Protein AF-0000000084594795 (afdb_homodimer)

pLDDT: mean 89.91, std 15.35, range [24.75, 98.81]

Solvent-accessible surface area (backbone atoms only — not comparable to full-atom values): 28170 Å² total; per-residue (Å²): 136,88,73,79,80,72,72,73,71,73,68,68,71,66,60,55,71,42,66,72,37,52,46,93,46,72,69,57,43,53,54,49,51,52,49,42,50,52,47,50,50,51,36,67,72,49,54,53,48,79,39,93,65,14,53,66,73,71,38,56,64,62,53,27,69,63,29,74,43,84,62,46,31,56,33,52,50,49,20,50,66,22,38,45,59,28,50,58,50,48,53,59,64,70,34,47,49,40,60,72,74,36,45,69,57,46,52,53,52,46,50,51,33,49,52,28,42,46,55,14,30,54,31,47,35,67,42,15,60,61,45,59,77,23,44,53,35,27,31,50,31,33,41,50,51,29,48,51,31,47,48,22,48,52,52,16,52,52,24,46,74,69,66,34,57,68,58,16,50,53,23,49,51,47,23,54,47,49,58,44,23,62,59,48,23,66,55,43,32,61,55,46,28,53,52,41,40,75,70,49,92,42,59,30,57,42,41,46,67,48,52,46,61,58,65,72,36,68,70,59,39,51,51,46,38,43,61,62,38,90,84,44,79,42,55,87,49,64,43,40,47,37,56,26,18,77,47,76,66,68,22,30,55,23,16,50,37,58,31,45,20,32,24,40,41,52,21,46,49,51,45,67,76,97,138,85,77,76,80,75,74,74,72,74,70,69,72,67,62,54,72,41,67,71,36,54,46,94,44,72,68,57,43,52,53,49,51,51,50,41,50,54,48,49,52,51,36,68,74,49,54,53,50,78,41,94,65,14,54,66,74,71,38,56,64,63,52,27,69,62,30,71,45,86,63,46,30,55,33,51,49,49,19,48,66,22,38,45,60,28,50,58,50,47,53,59,65,70,34,48,49,39,59,72,74,35,46,68,57,44,52,52,52,47,51,51,33,50,52,29,42,45,53,15,30,54,30,48,36,68,42,14,61,61,46,60,75,24,45,52,34,27,31,51,31,33,39,51,52,30,49,51,31,45,47,20,50,54,53,15,51,54,25,46,75,68,65,34,56,69,59,17,50,52,24,49,51,47,24,55,47,49,56,44,21,62,61,48,22,66,56,43,35,61,56,47,27,53,51,42,40,74,69,49,92,43,58,29,57,42,41,46,67,48,51,48,61,58,64,70,37,69,67,58,40,50,52,47,40,44,61,62,38,90,85,44,79,42,54,85,51,64,43,40,45,38,56,27,18,76,47,80,64,66,22,30,54,24,17,51,36,55,31,46,23,34,23,40,41,52,22,47,51,50,47,68,78,97

Structure (mmCIF, N/CA/C/O backbone):
data_AF-0000000084594795-model_v1
#
loop_
_entity.id
_entity.type
_entity.pdbx_description
1 polymer 'Putative membrane transporter'
#
loop_
_atom_site.group_PDB
_atom_site.id
_atom_site.type_symbol
_atom_site.label_atom_id
_atom_site.label_alt_id
_atom_site.label_comp_id
_atom_site.label_asym_id
_atom_site.label_entity_id
_atom_site.label_seq_id
_atom_site.pdbx_PDB_ins_code
_atom_site.Cartn_x
_atom_site.Cartn_y
_atom_site.Cartn_z
_atom_site.occupancy
_atom_site.B_iso_or_equiv
_atom_site.auth_seq_id
_atom_site.auth_comp_id
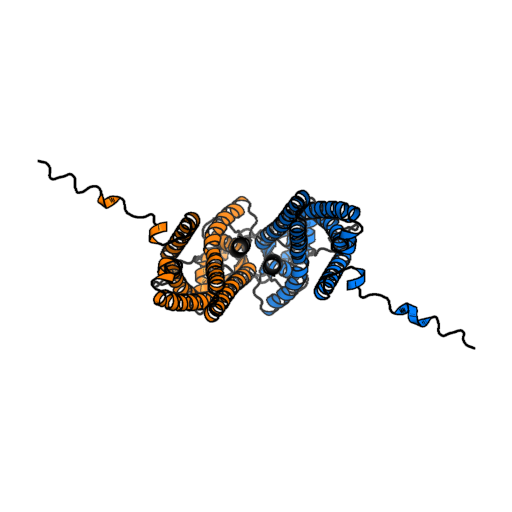_atom_site.auth_asym_id
_atom_site.auth_atom_id
_atom_site.pdbx_PDB_model_num
ATOM 1 N N . MET A 1 1 ? 53.25 25.078 49 1 25.42 1 MET A N 1
ATOM 2 C CA . MET A 1 1 ? 52.688 23.891 48.344 1 25.42 1 MET A CA 1
ATOM 3 C C . MET A 1 1 ? 51.375 24.203 47.688 1 25.42 1 MET A C 1
ATOM 5 O O . MET A 1 1 ? 50.531 23.312 47.5 1 25.42 1 MET A O 1
ATOM 9 N N . THR A 1 2 ? 50.938 25.469 47.406 1 31.86 2 THR A N 1
ATOM 10 C CA . THR A 1 2 ? 49.688 26.094 47 1 31.86 2 THR A CA 1
ATOM 11 C C . THR A 1 2 ? 49.406 25.828 45.5 1 31.86 2 THR A C 1
ATOM 13 O O . THR A 1 2 ? 48.5 26.422 44.938 1 31.86 2 THR A O 1
ATOM 16 N N . SER A 1 3 ? 50.25 25.047 44.719 1 34.78 3 SER A N 1
ATOM 17 C CA . SER A 1 3 ? 50.25 25.094 43.25 1 34.78 3 SER A CA 1
ATOM 18 C C . SER A 1 3 ? 49.031 24.391 42.688 1 34.78 3 SER A C 1
ATOM 20 O O . SER A 1 3 ? 48.594 24.703 41.562 1 34.78 3 SER A O 1
ATOM 22 N N . ASN A 1 4 ? 48.562 23.172 43.062 1 34.09 4 ASN A N 1
ATOM 23 C CA . ASN A 1 4 ? 48.031 22.188 42.125 1 34.09 4 ASN A CA 1
ATOM 24 C C . ASN A 1 4 ? 46.531 22.422 41.906 1 34.09 4 ASN A C 1
ATOM 26 O O . ASN A 1 4 ? 45.844 21.531 41.406 1 34.09 4 ASN A O 1
ATOM 30 N N . SER A 1 5 ? 45.781 23.266 42.594 1 34.06 5 SER A N 1
ATOM 31 C CA . SER A 1 5 ? 44.312 23.156 42.531 1 34.06 5 SER A CA 1
ATOM 32 C C . SER A 1 5 ? 43.781 23.719 41.219 1 34.06 5 SER A C 1
ATOM 34 O O . SER A 1 5 ? 42.594 23.938 41.094 1 34.06 5 SER A O 1
ATOM 36 N N . LEU A 1 6 ? 44.562 24.25 40.25 1 36.34 6 LEU A N 1
ATOM 37 C CA . LEU A 1 6 ? 44 24.984 39.125 1 36.34 6 LEU A CA 1
ATOM 38 C C . LEU A 1 6 ? 43.281 24.031 38.156 1 36.34 6 LEU A C 1
ATOM 40 O O . LEU A 1 6 ? 42.469 24.469 37.344 1 36.34 6 LEU A O 1
ATOM 44 N N . SER A 1 7 ? 43.75 22.75 37.906 1 35.84 7 SER A N 1
ATOM 45 C CA . SER A 1 7 ? 43.5 22.125 36.625 1 35.84 7 SER A CA 1
ATOM 46 C C . SER A 1 7 ? 42.094 21.578 36.5 1 35.84 7 SER A C 1
ATOM 48 O O . SER A 1 7 ? 41.656 21.172 35.438 1 35.84 7 SER A O 1
ATOM 50 N N . LEU A 1 8 ? 41.375 21.203 37.562 1 33.91 8 LEU A N 1
ATOM 51 C CA . LEU A 1 8 ? 40.219 20.328 37.344 1 33.91 8 LEU A CA 1
ATOM 52 C C . LEU A 1 8 ? 39.031 21.109 36.875 1 33.91 8 LEU A C 1
ATOM 54 O O . LEU A 1 8 ? 37.969 20.531 36.562 1 33.91 8 LEU A O 1
ATOM 58 N N . THR A 1 9 ? 38.906 22.438 37 1 31.61 9 THR A N 1
ATOM 59 C CA . THR A 1 9 ? 37.656 23.125 36.75 1 31.61 9 THR A CA 1
ATOM 60 C C . THR A 1 9 ? 37.375 23.234 35.25 1 31.61 9 THR A C 1
ATOM 62 O O . THR A 1 9 ? 36.281 23.688 34.844 1 31.61 9 THR A O 1
ATOM 65 N N . SER A 1 10 ? 38.406 23.125 34.375 1 36.56 10 SER A N 1
ATOM 66 C CA . SER A 1 10 ? 38.062 23.438 32.969 1 36.56 10 SER A CA 1
ATOM 67 C C . SER A 1 10 ? 37.156 22.359 32.375 1 36.56 10 SER A C 1
ATOM 69 O O . SER A 1 10 ? 36.781 22.422 31.219 1 36.56 10 SER A O 1
ATOM 71 N N . ALA A 1 11 ? 37.094 21.203 32.969 1 39.94 11 ALA A N 1
ATOM 72 C CA . ALA A 1 11 ? 36.375 20.125 32.281 1 39.94 11 ALA A CA 1
ATOM 73 C C . ALA A 1 11 ? 34.875 20.422 32.188 1 39.94 11 ALA A C 1
ATOM 75 O O . ALA A 1 11 ? 34.156 19.734 31.453 1 39.94 11 ALA A O 1
ATOM 76 N N . ARG A 1 12 ? 34.219 21.125 33.031 1 37.56 12 ARG A N 1
ATOM 77 C CA . ARG A 1 12 ? 32.75 21.109 33.125 1 37.56 12 ARG A CA 1
ATOM 78 C C . ARG A 1 12 ? 32.125 21.797 31.922 1 37.56 12 ARG A C 1
ATOM 80 O O . ARG A 1 12 ? 30.906 21.812 31.781 1 37.56 12 ARG A O 1
ATOM 87 N N . ARG A 1 13 ? 32.75 22.797 31.312 1 38.19 13 ARG A N 1
ATOM 88 C CA . ARG A 1 13 ? 31.891 23.531 30.406 1 38.19 13 ARG A CA 1
ATOM 89 C C . ARG A 1 13 ? 31.562 22.719 29.156 1 38.19 13 ARG A C 1
ATOM 91 O O . ARG A 1 13 ? 31.781 23.156 28.031 1 38.19 13 ARG A O 1
ATOM 98 N N . PHE A 1 14 ? 31.984 21.5 29.016 1 41.53 14 PHE A N 1
ATOM 99 C CA . PHE A 1 14 ? 31.359 20.844 27.875 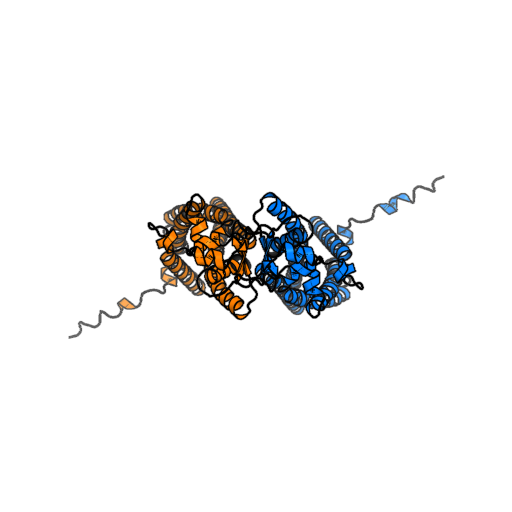1 41.53 14 PHE A CA 1
ATOM 100 C C . PHE A 1 14 ? 29.875 21.141 27.844 1 41.53 14 PHE A C 1
ATOM 102 O O . PHE A 1 14 ? 29.109 20.609 28.656 1 41.53 14 PHE A O 1
ATOM 109 N N . GLY A 1 15 ? 29.484 22.25 27.531 1 44.03 15 GLY A N 1
ATOM 110 C CA . GLY A 1 15 ? 28.078 22.578 27.391 1 44.03 15 GLY A CA 1
ATOM 111 C C . GLY A 1 15 ? 27.266 21.469 26.75 1 44.03 15 GLY A C 1
ATOM 112 O O . GLY A 1 15 ? 27.828 20.578 26.109 1 44.03 15 GLY A O 1
ATOM 113 N N . SER A 1 16 ? 26 21.156 27.188 1 55.31 16 SER A N 1
ATOM 114 C CA . SER A 1 16 ? 25.062 20.156 26.688 1 55.31 16 SER A CA 1
ATOM 115 C C . SER A 1 16 ? 24.953 20.219 25.172 1 55.31 16 SER A C 1
ATOM 117 O O . SER A 1 16 ? 25.188 21.266 24.562 1 55.31 16 SER A O 1
ATOM 119 N N . LEU A 1 17 ? 25.188 19.047 24.469 1 53.31 17 LEU A N 1
ATOM 120 C CA . LEU A 1 17 ? 24.969 18.953 23.031 1 53.31 17 LEU A CA 1
ATOM 121 C C . LEU A 1 17 ? 23.906 19.953 22.578 1 53.31 17 LEU A C 1
ATOM 123 O O . LEU A 1 17 ? 24.031 20.547 21.5 1 53.31 17 LEU A O 1
ATOM 127 N N . GLN A 1 18 ? 22.828 20.125 23.281 1 56.06 18 GLN A N 1
ATOM 128 C CA . GLN A 1 18 ? 21.766 21.094 23.016 1 56.06 18 GLN A CA 1
ATOM 129 C C . GLN A 1 18 ? 22.312 22.516 22.906 1 56.06 18 GLN A C 1
ATOM 131 O O . GLN A 1 18 ? 21.953 23.266 22 1 56.06 18 GLN A O 1
ATOM 136 N N . GLY A 1 19 ? 23.078 22.875 23.875 1 55.47 19 GLY A N 1
ATOM 137 C CA . GLY A 1 19 ? 23.641 24.219 23.891 1 55.47 19 GLY A CA 1
ATOM 138 C C . GLY A 1 19 ? 24.688 24.438 22.828 1 55.47 19 GLY A C 1
ATOM 139 O O . GLY A 1 19 ? 24.719 25.5 22.188 1 55.47 19 GLY A O 1
ATOM 140 N N . LEU A 1 20 ? 25.391 23.422 22.609 1 52.31 20 LEU A N 1
ATOM 141 C CA . LEU A 1 20 ? 26.469 23.5 21.609 1 52.31 20 LEU A CA 1
ATOM 142 C C . LEU A 1 20 ? 25.891 23.641 20.203 1 52.31 20 LEU A C 1
ATOM 144 O O . LEU A 1 20 ? 26.453 24.375 19.375 1 52.31 20 LEU A O 1
ATOM 148 N N . LEU A 1 21 ? 24.797 23 20.016 1 64 21 LEU A N 1
ATOM 149 C CA . LEU A 1 21 ? 24.234 22.969 18.672 1 64 21 LEU A CA 1
ATOM 150 C C . LEU A 1 21 ? 23.016 23.891 18.562 1 64 21 LEU A C 1
ATOM 152 O O . LEU A 1 21 ? 22.438 24.047 17.484 1 64 21 LEU A O 1
ATOM 156 N N . ARG A 1 22 ? 22.672 24.578 19.562 1 62.81 22 ARG A N 1
ATOM 157 C CA . ARG A 1 22 ? 21.609 25.594 19.656 1 62.81 22 ARG A CA 1
ATOM 158 C C . ARG A 1 22 ? 20.25 24.984 19.312 1 62.81 22 ARG A C 1
ATOM 160 O O . ARG A 1 22 ? 19.5 25.562 18.531 1 62.81 22 ARG A O 1
ATOM 167 N N . PHE A 1 23 ? 20.109 23.828 19.844 1 72.06 23 PHE A N 1
ATOM 168 C CA . PHE A 1 23 ? 18.781 23.266 19.688 1 72.06 23 PHE A CA 1
ATOM 169 C C . PHE A 1 23 ? 17.797 23.906 20.656 1 72.06 23 PHE A C 1
ATOM 171 O O . PHE A 1 23 ? 18.203 24.359 21.734 1 72.06 23 PHE A O 1
ATOM 178 N N . LYS A 1 24 ? 16.5 24.094 20.344 1 67.5 24 LYS A N 1
ATOM 179 C CA . LYS A 1 24 ? 15.477 24.797 21.109 1 67.5 24 LYS A CA 1
ATOM 180 C C . LYS A 1 24 ? 15.086 24.016 22.359 1 67.5 24 LYS A C 1
ATOM 182 O O . LYS A 1 24 ? 14.773 24.594 23.391 1 67.5 24 LYS A O 1
ATOM 187 N N . SER A 1 25 ? 14.984 22.719 22.219 1 75.69 25 SER A N 1
ATOM 188 C CA . SER A 1 25 ? 14.539 21.875 23.344 1 75.69 25 SER A CA 1
ATOM 189 C C . SER A 1 25 ? 15.273 20.547 23.359 1 75.69 25 SER A C 1
ATOM 191 O O . SER A 1 25 ? 15.883 20.141 22.375 1 75.69 25 SER A O 1
ATOM 193 N N . ARG A 1 26 ? 15.336 19.859 24.453 1 75.31 26 ARG A N 1
ATOM 194 C CA . ARG A 1 26 ? 15.961 18.547 24.641 1 75.31 26 ARG A CA 1
ATOM 195 C C . ARG A 1 26 ? 15.312 17.5 23.75 1 75.31 26 ARG A C 1
ATOM 197 O O . ARG A 1 26 ? 16 16.609 23.234 1 75.31 26 ARG A O 1
ATOM 204 N N . SER A 1 27 ? 14.016 17.578 23.562 1 78.94 27 SER A N 1
ATOM 205 C CA . SER A 1 27 ? 13.297 16.625 22.719 1 78.94 27 SER A CA 1
ATOM 206 C C . SER A 1 27 ? 13.766 16.719 21.266 1 78.94 27 SER A C 1
ATOM 208 O O . SER A 1 27 ? 13.969 15.688 20.609 1 78.94 27 SER A O 1
ATOM 210 N N . VAL A 1 28 ? 14.055 17.828 20.828 1 82 28 VAL A N 1
ATOM 211 C CA . VAL A 1 28 ? 14.5 18.016 19.453 1 82 28 VAL A CA 1
ATOM 212 C C . VAL A 1 28 ? 15.906 17.453 19.281 1 82 28 VAL A C 1
ATOM 214 O O . VAL A 1 28 ? 16.203 16.844 18.25 1 82 28 VAL A O 1
ATOM 217 N N . THR A 1 29 ? 16.734 17.641 20.266 1 83.44 29 THR A N 1
ATOM 218 C CA . THR A 1 29 ? 18.094 17.109 20.219 1 83.44 29 THR A CA 1
ATOM 219 C C . THR A 1 29 ? 18.078 15.594 20.172 1 83.44 29 THR A C 1
ATOM 221 O O . THR A 1 29 ? 18.844 14.977 19.438 1 83.44 29 THR A O 1
ATOM 224 N N . THR A 1 30 ? 17.219 15.031 20.953 1 86.06 30 THR A N 1
ATOM 225 C CA . THR A 1 30 ? 17.109 13.578 20.984 1 86.06 30 THR A CA 1
ATOM 226 C C . THR A 1 30 ? 16.688 13.039 19.625 1 86.06 30 THR A C 1
ATOM 228 O O . THR A 1 30 ? 17.234 12.055 19.125 1 86.06 30 THR A O 1
ATOM 231 N N . TRP A 1 31 ? 15.719 13.648 18.984 1 88.38 31 TRP A N 1
ATOM 232 C CA . TRP A 1 31 ? 15.242 13.227 17.672 1 88.38 31 TRP A CA 1
ATOM 233 C C . TRP A 1 31 ? 16.312 13.414 16.609 1 88.38 31 TRP A C 1
ATOM 235 O O . TRP A 1 31 ? 16.438 12.609 15.688 1 88.38 31 TRP A O 1
ATOM 245 N N . TRP A 1 32 ? 17.078 14.484 16.781 1 90.81 32 TRP A N 1
ATOM 246 C CA . TRP A 1 32 ? 18.172 14.734 15.836 1 90.81 32 TRP A CA 1
ATOM 247 C C . TRP A 1 32 ? 19.266 13.672 15.977 1 90.81 32 TRP A C 1
ATOM 249 O O . TRP A 1 32 ? 19.797 13.188 14.969 1 90.81 32 TRP A O 1
ATOM 259 N N . VAL A 1 33 ? 19.562 13.281 17.172 1 92.31 33 VAL A N 1
ATOM 260 C CA . VAL A 1 33 ? 20.562 12.25 17.422 1 92.31 33 VAL A CA 1
ATOM 261 C C . VAL A 1 33 ? 20.094 10.914 16.859 1 92.31 33 VAL A C 1
ATOM 263 O O . VAL A 1 33 ? 20.859 10.195 16.219 1 92.31 33 VAL A O 1
ATOM 266 N N . LEU A 1 34 ? 18.844 10.602 17.031 1 93.19 34 LEU A N 1
ATOM 267 C CA . LEU A 1 34 ? 18.281 9.367 16.484 1 93.19 34 LEU A CA 1
ATOM 268 C C . LEU A 1 34 ? 18.297 9.391 14.961 1 93.19 34 LEU A C 1
ATOM 270 O O . LEU A 1 34 ? 18.688 8.406 14.328 1 93.19 34 LEU A O 1
ATOM 274 N N . TYR A 1 35 ? 17.938 10.461 14.547 1 94.62 35 TYR A N 1
ATOM 275 C CA . TYR A 1 35 ? 17.969 10.672 13.102 1 94.62 35 TYR A CA 1
ATOM 276 C C . TYR A 1 35 ? 19.359 10.477 12.547 1 94.62 35 TYR A C 1
ATOM 278 O O . TYR A 1 35 ? 19.562 9.703 11.602 1 94.62 35 TYR A O 1
ATOM 286 N N . GLY A 1 36 ? 20.297 11.117 13.102 1 95.94 36 GLY A N 1
ATOM 287 C CA . GLY A 1 36 ? 21.688 11.016 12.664 1 95.94 36 GLY A CA 1
ATOM 288 C C . GLY A 1 36 ? 22.25 9.617 12.805 1 95.94 36 GLY A C 1
ATOM 289 O O . GLY A 1 36 ? 22.922 9.125 11.891 1 95.94 36 GLY A O 1
ATOM 290 N N . THR A 1 37 ? 21.953 9.016 13.852 1 96.88 37 THR A N 1
ATOM 291 C CA . THR A 1 37 ? 22.484 7.676 14.109 1 96.88 37 THR A CA 1
ATOM 292 C C . THR A 1 37 ? 21.969 6.684 13.07 1 96.88 37 THR A C 1
ATOM 294 O O . THR A 1 37 ? 22.734 5.91 12.5 1 96.88 37 THR A O 1
ATOM 297 N N . VAL A 1 38 ? 20.719 6.77 12.82 1 97.38 38 VAL A N 1
ATOM 298 C CA . VAL A 1 38 ? 20.094 5.832 11.883 1 97.38 38 VAL A CA 1
ATOM 299 C C . VAL A 1 38 ? 20.656 6.055 10.484 1 97.38 38 VAL A C 1
ATOM 301 O O . VAL A 1 38 ? 20.938 5.098 9.758 1 97.38 38 VAL A O 1
ATOM 304 N N . LEU A 1 39 ? 20.844 7.285 10.148 1 97.62 39 LEU A N 1
ATOM 305 C CA . LEU A 1 39 ? 21.344 7.582 8.812 1 97.62 39 LEU A CA 1
ATOM 306 C C . LEU A 1 39 ? 22.812 7.148 8.672 1 97.62 39 LEU A C 1
ATOM 308 O O . LEU A 1 39 ? 23.219 6.699 7.602 1 97.62 39 LEU A O 1
ATOM 312 N N . VAL A 1 40 ? 23.562 7.273 9.734 1 97.81 40 VAL A N 1
ATOM 313 C CA . VAL A 1 40 ? 24.938 6.824 9.711 1 97.81 40 VAL A CA 1
ATOM 314 C C . VAL A 1 40 ? 25 5.305 9.539 1 97.81 40 VAL A C 1
ATOM 316 O O . VAL A 1 40 ? 25.781 4.789 8.75 1 97.81 40 VAL A O 1
ATOM 319 N N . ILE A 1 41 ? 24.156 4.621 10.227 1 97.62 41 ILE A N 1
ATOM 320 C CA . ILE A 1 41 ? 24.078 3.172 10.102 1 97.62 41 ILE A CA 1
ATOM 321 C C . ILE A 1 41 ? 23.703 2.797 8.672 1 97.62 41 ILE A C 1
ATOM 323 O O . ILE A 1 41 ? 24.312 1.91 8.07 1 97.62 41 ILE A O 1
ATOM 327 N N . MET A 1 42 ? 22.797 3.51 8.133 1 97.19 42 MET A N 1
ATOM 328 C CA . MET A 1 42 ? 22.359 3.244 6.766 1 97.19 42 MET A CA 1
ATOM 329 C C . MET A 1 42 ? 23.5 3.502 5.781 1 97.19 42 MET A C 1
ATOM 331 O O . MET A 1 42 ? 23.656 2.762 4.809 1 97.19 42 MET A O 1
ATOM 335 N N . PHE A 1 43 ? 24.219 4.527 6.086 1 97.62 43 PHE A N 1
ATOM 336 C CA . PHE A 1 43 ? 25.359 4.844 5.23 1 97.62 43 PHE A CA 1
ATOM 337 C C . PHE A 1 43 ? 26.391 3.73 5.277 1 97.62 43 PHE A C 1
ATOM 339 O O . PHE A 1 43 ? 26.828 3.227 4.234 1 97.62 43 PHE A O 1
ATOM 346 N N . ILE A 1 44 ? 26.734 3.25 6.41 1 97.31 44 ILE A N 1
ATOM 347 C CA . ILE A 1 44 ? 27.781 2.25 6.605 1 97.31 44 ILE A CA 1
ATOM 348 C C . ILE A 1 44 ? 27.344 0.922 5.988 1 97.31 44 ILE A C 1
ATOM 350 O O . ILE A 1 44 ? 28.141 0.24 5.344 1 97.31 44 ILE A O 1
ATOM 354 N N . THR A 1 45 ? 26.125 0.612 6.109 1 96 45 THR A N 1
ATOM 355 C CA . THR A 1 45 ? 25.625 -0.678 5.648 1 96 45 THR A CA 1
ATOM 356 C C . THR A 1 45 ? 25.5 -0.693 4.129 1 96 45 THR A C 1
ATOM 358 O O . THR A 1 45 ? 25.562 -1.755 3.504 1 96 45 THR A O 1
ATOM 361 N N . ASN A 1 46 ? 25.359 0.513 3.488 1 97.69 46 ASN A N 1
ATOM 362 C CA . ASN A 1 46 ? 25.016 0.499 2.072 1 97.69 46 ASN A CA 1
ATOM 363 C C . ASN A 1 46 ? 26.141 1.053 1.206 1 97.69 46 ASN A C 1
ATOM 365 O O . ASN A 1 46 ? 26.109 0.908 -0.018 1 97.69 46 ASN A O 1
ATOM 369 N N . ILE A 1 47 ? 27.172 1.612 1.8 1 97.56 47 ILE A N 1
ATOM 370 C CA . ILE A 1 47 ? 28.25 2.242 1.035 1 97.56 47 ILE A CA 1
ATOM 371 C C . ILE A 1 47 ? 28.969 1.192 0.188 1 97.56 47 ILE A C 1
ATOM 373 O O . ILE A 1 47 ? 29.469 1.498 -0.895 1 97.56 47 ILE A O 1
ATOM 377 N N . ARG A 1 48 ? 28.969 -0.063 0.56 1 96.69 48 ARG A N 1
ATOM 378 C CA . ARG A 1 48 ? 29.688 -1.128 -0.134 1 96.69 48 ARG A CA 1
ATOM 379 C C . ARG A 1 48 ? 29.047 -1.428 -1.486 1 96.69 48 ARG A C 1
ATOM 381 O O . ARG A 1 48 ? 29.672 -2.074 -2.338 1 96.69 48 ARG A O 1
ATOM 388 N N . PHE A 1 49 ? 27.797 -1.05 -1.66 1 97.25 49 PHE A N 1
ATOM 389 C CA . PHE A 1 49 ? 27.156 -1.192 -2.965 1 97.25 49 PHE A CA 1
ATOM 390 C C . PHE A 1 49 ? 27.953 -0.476 -4.043 1 97.25 49 PHE A C 1
ATOM 392 O O . PHE A 1 49 ? 27.969 -0.895 -5.199 1 97.25 49 PHE A O 1
ATOM 399 N N . LEU A 1 50 ? 28.656 0.601 -3.654 1 97.25 50 LEU A N 1
ATOM 400 C CA . LEU A 1 50 ? 29.281 1.487 -4.621 1 97.25 50 LEU A CA 1
ATOM 401 C C . LEU A 1 50 ? 30.703 1.018 -4.938 1 97.25 50 LEU A C 1
ATOM 403 O O . LEU A 1 50 ? 31.375 1.589 -5.801 1 97.25 50 LEU A O 1
ATOM 407 N N . PHE A 1 51 ? 31.109 -0.066 -4.332 1 96.94 51 PHE A N 1
ATOM 408 C CA . PHE A 1 51 ? 32.406 -0.654 -4.617 1 96.94 51 PHE A CA 1
ATOM 409 C C . PHE A 1 51 ? 32.312 -1.68 -5.738 1 96.94 51 PHE A C 1
ATOM 411 O O . PHE A 1 51 ? 31.219 -2.17 -6.039 1 96.94 51 PHE A O 1
ATOM 418 N N . PRO A 1 52 ? 33.438 -1.936 -6.391 1 94.62 52 PRO A N 1
ATOM 419 C CA . PRO A 1 52 ? 33.406 -2.971 -7.426 1 94.62 52 PRO A CA 1
ATOM 420 C C . PRO A 1 52 ? 32.844 -4.297 -6.91 1 94.62 52 PRO A C 1
ATOM 422 O O . PRO A 1 52 ? 33.281 -4.777 -5.855 1 94.62 52 PRO A O 1
ATOM 425 N N . GLY A 1 53 ? 31.859 -4.82 -7.574 1 94.62 53 GLY A N 1
ATOM 426 C CA . GLY A 1 53 ? 31.25 -6.082 -7.191 1 94.62 53 GLY A CA 1
ATOM 427 C C . GLY A 1 53 ? 30.234 -5.941 -6.074 1 94.62 53 GLY A C 1
ATOM 428 O O . GLY A 1 53 ? 29.719 -6.941 -5.574 1 94.62 53 GLY A O 1
ATOM 429 N N . GLY A 1 54 ? 30.016 -4.75 -5.641 1 96 54 GLY A N 1
ATOM 430 C CA . GLY A 1 54 ? 29.141 -4.512 -4.504 1 96 54 GLY A CA 1
ATOM 431 C C . GLY A 1 54 ? 27.703 -4.945 -4.746 1 96 54 GLY A C 1
ATOM 432 O O . GLY A 1 54 ? 27.047 -5.469 -3.848 1 96 54 GLY A O 1
ATOM 433 N N . LEU A 1 55 ? 27.234 -4.766 -5.969 1 95.25 55 LEU A N 1
ATOM 434 C CA . LEU A 1 55 ? 25.875 -5.16 -6.312 1 95.25 55 LEU A CA 1
ATOM 435 C C . LEU A 1 55 ? 25.672 -6.656 -6.105 1 95.25 55 LEU A C 1
ATOM 437 O O . LEU A 1 55 ? 24.703 -7.07 -5.469 1 95.25 55 LEU A O 1
ATOM 441 N N . LYS A 1 56 ? 26.562 -7.465 -6.645 1 93.38 56 LYS A N 1
ATOM 442 C CA . LYS A 1 56 ? 26.484 -8.914 -6.516 1 93.38 56 LYS A CA 1
ATOM 443 C C . LYS A 1 56 ? 26.641 -9.344 -5.059 1 93.38 56 LYS A C 1
ATOM 445 O O . LYS A 1 56 ? 25.953 -10.266 -4.605 1 93.38 56 LYS A O 1
ATOM 450 N N . ALA A 1 57 ? 27.484 -8.688 -4.316 1 95 57 ALA A N 1
ATOM 451 C CA . ALA A 1 57 ? 27.797 -9.062 -2.939 1 95 57 ALA A CA 1
ATOM 452 C C . ALA A 1 57 ? 26.641 -8.719 -2.004 1 95 57 ALA A C 1
ATOM 454 O O . ALA A 1 57 ? 26.406 -9.414 -1.013 1 95 57 ALA A O 1
ATOM 455 N N . LYS A 1 58 ? 25.922 -7.629 -2.326 1 95.38 58 LYS A N 1
ATOM 456 C CA . LYS A 1 58 ? 24.953 -7.094 -1.363 1 95.38 58 LYS A CA 1
ATOM 457 C C . LYS A 1 58 ? 23.531 -7.543 -1.693 1 95.38 58 LYS A C 1
ATOM 459 O O . LYS A 1 58 ? 22.688 -7.625 -0.807 1 95.38 58 LYS A O 1
ATOM 464 N N . LEU A 1 59 ? 23.234 -7.867 -2.934 1 94.19 59 LEU A N 1
ATOM 465 C CA . LEU A 1 59 ? 21.906 -8.297 -3.324 1 94.19 59 LEU A CA 1
ATOM 466 C C . LEU A 1 59 ? 21.75 -9.805 -3.186 1 94.19 59 LEU A C 1
ATOM 468 O O . LEU A 1 59 ? 22.703 -10.555 -3.418 1 94.19 59 LEU A O 1
ATOM 472 N N . ILE A 1 60 ? 20.578 -10.219 -2.793 1 90.88 60 ILE A N 1
ATOM 473 C CA . ILE A 1 60 ? 20.281 -11.641 -2.867 1 90.88 60 ILE A CA 1
ATOM 474 C C . ILE A 1 60 ? 20.266 -12.086 -4.328 1 90.88 60 ILE A C 1
ATOM 476 O O . ILE A 1 60 ? 19.969 -11.289 -5.223 1 90.88 60 ILE A O 1
ATOM 480 N N . PRO A 1 61 ? 20.5 -13.305 -4.59 1 90.19 61 PRO A N 1
ATOM 481 C CA . PRO A 1 61 ? 20.656 -13.789 -5.965 1 90.19 61 PRO A CA 1
ATOM 482 C C . PRO A 1 61 ? 19.453 -13.453 -6.844 1 90.19 61 PRO A C 1
ATOM 484 O O . PRO A 1 61 ? 19.625 -13.086 -8.008 1 90.19 61 PRO A O 1
ATOM 487 N N . GLU A 1 62 ? 18.312 -13.531 -6.316 1 88.94 62 GLU A N 1
ATOM 488 C CA . GLU A 1 62 ? 17.109 -13.273 -7.094 1 88.94 62 GLU A CA 1
ATOM 489 C C . GLU A 1 62 ? 17.016 -11.812 -7.516 1 88.94 62 GLU A C 1
ATOM 491 O O . GLU A 1 62 ? 16.578 -11.508 -8.625 1 88.94 62 GLU A O 1
ATOM 496 N N . GLU A 1 63 ? 17.469 -10.945 -6.633 1 92.31 63 GLU A N 1
ATOM 497 C CA . GLU A 1 63 ? 17.469 -9.523 -6.961 1 92.31 63 GLU A CA 1
ATOM 498 C C . GLU A 1 63 ? 18.625 -9.172 -7.883 1 92.31 63 GLU A C 1
ATOM 500 O O . GLU A 1 63 ? 18.484 -8.336 -8.781 1 92.31 63 GLU A O 1
ATOM 505 N N . TYR A 1 64 ? 19.734 -9.828 -7.629 1 93.38 64 TYR A N 1
ATOM 506 C CA . TYR A 1 64 ? 20.891 -9.586 -8.484 1 93.38 64 TYR A CA 1
ATOM 507 C C . TYR A 1 64 ? 20.578 -9.938 -9.938 1 93.38 64 TYR A C 1
ATOM 509 O O . TYR A 1 64 ? 21.047 -9.273 -10.859 1 93.38 64 TYR A O 1
ATOM 517 N N . PHE A 1 65 ? 19.797 -10.945 -10.109 1 90.62 65 PHE A N 1
ATOM 518 C CA . PHE A 1 65 ? 19.391 -11.359 -11.445 1 90.62 65 PHE A CA 1
ATOM 519 C C . PHE A 1 65 ? 18.75 -10.203 -12.195 1 90.62 65 PHE A C 1
ATOM 521 O O . PHE A 1 65 ? 18.984 -10.016 -13.391 1 90.62 65 PHE A O 1
ATOM 528 N N . ASN A 1 66 ? 17.984 -9.367 -11.523 1 90.88 66 ASN A N 1
ATOM 529 C CA . ASN A 1 66 ? 17.234 -8.281 -12.148 1 90.88 66 ASN A CA 1
ATOM 530 C C . ASN A 1 66 ? 18.062 -7 -12.227 1 90.88 66 ASN A C 1
ATOM 532 O O . ASN A 1 66 ? 17.734 -6.09 -12.992 1 90.88 66 ASN A O 1
ATOM 536 N N . PHE A 1 67 ? 19.156 -6.922 -11.445 1 94.69 67 PHE A N 1
ATOM 537 C CA . PHE A 1 67 ? 19.875 -5.664 -11.336 1 94.69 67 PHE A CA 1
ATOM 538 C C . PHE A 1 67 ? 21.266 -5.785 -11.945 1 94.69 67 PHE A C 1
ATOM 540 O O . PHE A 1 67 ? 21.984 -4.789 -12.078 1 94.69 67 PHE A O 1
ATOM 547 N N . LYS A 1 68 ? 21.656 -6.98 -12.312 1 90.69 68 LYS A N 1
ATOM 548 C CA . LYS A 1 68 ? 23 -7.195 -12.836 1 90.69 68 LYS A CA 1
ATOM 549 C C . LYS A 1 68 ? 23.203 -6.473 -14.164 1 90.69 68 LYS A C 1
ATOM 551 O O . LYS A 1 68 ? 24.328 -6.098 -14.508 1 90.69 68 LYS A O 1
ATOM 556 N N . GLY A 1 69 ? 22.219 -6.207 -14.891 1 88.62 69 GLY A N 1
ATOM 557 C CA . GLY A 1 69 ? 22.344 -5.539 -16.172 1 88.62 69 GLY A CA 1
ATOM 558 C C . GLY A 1 69 ? 21.812 -4.121 -16.172 1 88.62 69 GLY A C 1
ATOM 559 O O . GLY A 1 69 ? 21.109 -3.723 -15.234 1 88.62 69 GLY A O 1
ATOM 560 N N . SER A 1 70 ? 22.281 -3.363 -17.25 1 88.31 70 SER A N 1
ATOM 561 C CA . SER A 1 70 ? 21.719 -2.031 -17.469 1 88.31 70 SER A CA 1
ATOM 562 C C . SER A 1 70 ? 20.328 -2.107 -18.078 1 88.31 70 SER A C 1
ATOM 564 O O . SER A 1 70 ? 20.031 -3.039 -18.828 1 88.31 70 SER A O 1
ATOM 566 N N . PRO A 1 71 ? 19.516 -1.167 -17.594 1 95.25 71 PRO A N 1
ATOM 567 C CA . PRO A 1 71 ? 19.75 0.064 -16.844 1 95.25 71 PRO A CA 1
ATOM 568 C C . PRO A 1 71 ? 19.5 -0.108 -15.344 1 95.25 71 PRO A C 1
ATOM 570 O O . PRO A 1 71 ? 19.781 0.797 -14.555 1 95.25 71 PRO A O 1
ATOM 573 N N . ASN A 1 72 ? 18.969 -1.233 -14.938 1 95.62 72 ASN A N 1
ATOM 574 C CA . ASN A 1 72 ? 18.5 -1.378 -13.562 1 95.62 72 ASN A CA 1
ATOM 575 C C . ASN A 1 72 ? 19.641 -1.261 -12.562 1 95.62 72 ASN A C 1
ATOM 577 O O . ASN A 1 72 ? 19.531 -0.533 -11.578 1 95.62 72 ASN A O 1
ATOM 581 N N . GLY A 1 73 ? 20.719 -1.928 -12.852 1 96.75 73 GLY A N 1
ATOM 582 C CA . GLY A 1 73 ? 21.859 -1.835 -11.969 1 96.75 73 GLY A CA 1
ATOM 583 C C . GLY A 1 73 ? 22.422 -0.427 -11.859 1 96.75 73 GLY A C 1
ATOM 584 O O . GLY A 1 73 ? 22.734 0.039 -10.758 1 96.75 73 GLY A O 1
ATOM 585 N N . ALA A 1 74 ? 22.5 0.243 -12.953 1 97.12 74 ALA A N 1
ATOM 586 C CA . ALA A 1 74 ? 23.016 1.612 -12.977 1 97.12 74 ALA A CA 1
ATOM 587 C C . ALA A 1 74 ? 22.094 2.551 -12.203 1 97.12 74 ALA A C 1
ATOM 589 O O . ALA A 1 74 ? 22.562 3.41 -11.453 1 97.12 74 ALA A O 1
ATOM 590 N N . LEU A 1 75 ? 20.828 2.369 -12.391 1 98.19 75 LEU A N 1
ATOM 591 C CA . LEU A 1 75 ? 19.859 3.215 -11.711 1 98.19 75 LEU A CA 1
ATOM 592 C C . LEU A 1 75 ? 19.938 3.033 -10.195 1 98.19 75 LEU A C 1
ATOM 594 O O . LEU A 1 75 ? 19.875 4.008 -9.445 1 98.19 75 LEU A O 1
ATOM 598 N N . LEU A 1 76 ? 20.094 1.808 -9.773 1 98.06 76 LEU A N 1
ATOM 599 C CA . LEU A 1 76 ? 20.234 1.546 -8.344 1 98.06 76 LEU A CA 1
ATOM 600 C C . LEU A 1 76 ? 21.516 2.188 -7.801 1 98.06 76 LEU A C 1
ATOM 602 O O . LEU A 1 76 ? 21.484 2.82 -6.742 1 98.06 76 LEU A O 1
ATOM 606 N N . LEU A 1 77 ? 22.562 2.078 -8.523 1 97.88 77 LEU A N 1
ATOM 607 C CA . LEU A 1 77 ? 23.844 2.621 -8.078 1 97.88 77 LEU A CA 1
ATOM 608 C C . LEU A 1 77 ? 23.797 4.145 -8.039 1 97.88 77 LEU A C 1
ATOM 610 O O . LEU A 1 77 ? 24.344 4.762 -7.113 1 97.88 77 LEU A O 1
ATOM 614 N N . ILE A 1 78 ? 23.188 4.746 -9.008 1 98.44 78 ILE A N 1
ATOM 615 C CA . ILE A 1 78 ? 23.031 6.195 -9 1 98.44 78 ILE A CA 1
ATOM 616 C C . ILE A 1 78 ? 22.172 6.625 -7.816 1 98.44 78 ILE A C 1
ATOM 618 O O . ILE A 1 78 ? 22.484 7.598 -7.129 1 98.44 78 ILE A O 1
ATOM 622 N N . HIS A 1 79 ? 21.094 5.926 -7.605 1 98.69 79 HIS A N 1
ATOM 623 C CA . HIS A 1 79 ? 20.234 6.199 -6.461 1 98.69 79 HIS A CA 1
ATOM 624 C C . HIS A 1 79 ? 21.031 6.215 -5.164 1 98.69 79 HIS A C 1
ATOM 626 O O . HIS A 1 79 ? 20.969 7.184 -4.402 1 98.69 79 HIS A O 1
ATOM 632 N N . LEU A 1 80 ? 21.828 5.191 -5.023 1 98.5 80 LEU A N 1
ATOM 633 C CA . LEU A 1 80 ? 22.594 5.051 -3.789 1 98.5 80 LEU A CA 1
ATOM 634 C C . LEU A 1 80 ? 23.719 6.086 -3.723 1 98.5 80 LEU A C 1
ATOM 636 O O . LEU A 1 80 ? 23.984 6.652 -2.66 1 98.5 80 LEU A O 1
ATOM 640 N N . ALA A 1 81 ? 24.359 6.328 -4.828 1 98.56 81 ALA A N 1
ATOM 641 C CA . ALA A 1 81 ? 25.469 7.289 -4.887 1 98.56 81 ALA A CA 1
ATOM 642 C C . ALA A 1 81 ? 24.984 8.695 -4.527 1 98.56 81 ALA A C 1
ATOM 644 O O . ALA A 1 81 ? 25.766 9.516 -4.039 1 98.56 81 ALA A O 1
ATOM 645 N N . CYS A 1 82 ? 23.75 8.898 -4.762 1 98.81 82 CYS A N 1
ATOM 646 C CA . CYS A 1 82 ? 23.203 10.227 -4.504 1 98.81 82 CYS A CA 1
ATOM 647 C C . CYS A 1 82 ? 22.641 10.312 -3.092 1 98.81 82 CYS A C 1
ATOM 649 O O . CYS A 1 82 ? 22.922 11.266 -2.361 1 98.81 82 CYS A O 1
ATOM 651 N N . VAL A 1 83 ? 21.906 9.344 -2.645 1 98.62 83 VAL A N 1
ATOM 652 C CA . VAL A 1 83 ? 21.172 9.461 -1.395 1 98.62 83 VAL A CA 1
ATOM 653 C C . VAL A 1 83 ? 22.125 9.305 -0.212 1 98.62 83 VAL A C 1
ATOM 655 O O . VAL A 1 83 ? 21.922 9.922 0.839 1 98.62 83 VAL A O 1
ATOM 658 N N . LEU A 1 84 ? 23.172 8.523 -0.351 1 98.38 84 LEU A N 1
ATOM 659 C CA . LEU A 1 84 ? 24.062 8.258 0.776 1 98.38 84 LEU A CA 1
ATOM 660 C C . LEU A 1 84 ? 24.812 9.523 1.182 1 98.38 84 LEU A C 1
ATOM 662 O O . LEU A 1 84 ? 24.734 9.945 2.34 1 98.38 84 LEU A O 1
ATOM 666 N N . PRO A 1 85 ? 25.469 10.219 0.277 1 98.19 85 PRO A N 1
ATOM 667 C CA . PRO A 1 85 ? 26.094 11.469 0.7 1 98.19 85 PRO A CA 1
ATOM 668 C C . PRO A 1 85 ? 25.078 12.531 1.109 1 98.19 85 PRO A C 1
ATOM 670 O O . PRO A 1 85 ? 25.328 13.312 2.031 1 98.19 85 PRO A O 1
ATOM 673 N N . ALA A 1 86 ? 23.953 12.586 0.412 1 98.5 86 ALA A N 1
ATOM 674 C CA . ALA A 1 86 ? 22.922 13.547 0.778 1 98.5 86 ALA A CA 1
ATOM 675 C C . ALA A 1 86 ? 22.438 13.328 2.211 1 98.5 86 ALA A C 1
ATOM 677 O O . ALA A 1 86 ? 22.203 14.281 2.951 1 98.5 86 ALA A O 1
ATOM 678 N N . SER A 1 87 ? 22.297 12.094 2.58 1 98.06 87 SER A N 1
ATOM 679 C CA . SER A 1 87 ? 21.844 11.773 3.926 1 98.06 87 SER A CA 1
ATOM 680 C C . SER A 1 87 ? 22.844 12.211 4.98 1 98.06 87 SER A C 1
ATOM 682 O O . SER A 1 87 ? 22.469 12.75 6.023 1 98.06 87 SER A O 1
ATOM 684 N N . MET A 1 88 ? 24.078 12.078 4.723 1 97.31 88 MET A N 1
ATOM 685 C CA . MET A 1 88 ? 25.125 12.516 5.652 1 97.31 88 MET A CA 1
ATOM 686 C C . MET A 1 88 ? 25.141 14.031 5.781 1 97.31 88 MET A C 1
ATOM 688 O O . MET A 1 88 ? 25.234 14.562 6.887 1 97.31 88 MET A O 1
ATOM 692 N N . LEU A 1 89 ? 25.031 14.656 4.68 1 96.75 89 LEU A N 1
ATOM 693 C CA . LEU A 1 89 ? 25.016 16.109 4.684 1 96.75 89 LEU A CA 1
ATOM 694 C C . LEU A 1 89 ? 23.781 16.641 5.387 1 96.75 89 LEU A C 1
ATOM 696 O O . LEU A 1 89 ? 23.828 17.703 6.023 1 96.75 89 LEU A O 1
ATOM 700 N N . SER A 1 90 ? 22.672 15.898 5.258 1 96.25 90 SER A N 1
ATOM 701 C CA . SER A 1 90 ? 21.422 16.344 5.852 1 96.25 90 SER A CA 1
ATOM 702 C C . SER A 1 90 ? 21.516 16.391 7.375 1 96.25 90 SER A C 1
ATOM 704 O O . SER A 1 90 ? 20.875 17.234 8.016 1 96.25 90 SER A O 1
ATOM 706 N N . ILE A 1 91 ? 22.312 15.562 7.98 1 95.25 91 ILE A N 1
ATOM 707 C CA . ILE A 1 91 ? 22.5 15.547 9.422 1 95.25 91 ILE A CA 1
ATOM 708 C C . ILE A 1 91 ? 23.078 16.891 9.883 1 95.25 91 ILE A C 1
ATOM 710 O O . ILE A 1 91 ? 22.594 17.484 10.844 1 95.25 91 ILE A O 1
ATOM 714 N N . ILE A 1 92 ? 24.031 17.391 9.094 1 92.69 92 ILE A N 1
ATOM 715 C CA . ILE A 1 92 ? 24.703 18.641 9.414 1 92.69 92 ILE A CA 1
ATOM 716 C C . ILE A 1 92 ? 23.781 19.812 9.07 1 92.69 92 ILE A C 1
ATOM 718 O O . ILE A 1 92 ? 23.766 20.828 9.773 1 92.69 92 ILE A O 1
ATOM 722 N N . GLN A 1 93 ? 22.984 19.609 8.07 1 91.44 93 GLN A N 1
ATOM 723 C CA . GLN A 1 93 ? 22.141 20.672 7.539 1 91.44 93 GLN A CA 1
ATOM 724 C C . GLN A 1 93 ? 21.078 21.078 8.555 1 91.44 93 GLN A C 1
ATOM 726 O O . GLN A 1 93 ? 20.641 22.234 8.57 1 91.44 93 GLN A O 1
ATOM 731 N N . PHE A 1 94 ? 20.703 20.188 9.453 1 89.31 94 PHE A N 1
ATOM 732 C CA . PHE A 1 94 ? 19.609 20.453 10.375 1 89.31 94 PHE A CA 1
ATOM 733 C C . PHE A 1 94 ? 20.141 21.031 11.688 1 89.31 94 PHE A C 1
ATOM 735 O O . PHE A 1 94 ? 19.359 21.312 12.602 1 89.31 94 PHE A O 1
ATOM 742 N N . ILE A 1 95 ? 21.453 21.328 11.773 1 85.75 95 ILE A N 1
ATOM 743 C CA . ILE A 1 95 ? 22.047 21.969 12.945 1 85.75 95 ILE A CA 1
ATOM 744 C C . ILE A 1 95 ? 21.734 23.453 12.93 1 85.75 95 ILE A C 1
ATOM 746 O O . ILE A 1 95 ? 22.094 24.172 11.992 1 85.75 95 ILE A O 1
ATOM 750 N N . PRO A 1 96 ? 21.031 23.922 13.977 1 82.38 96 PRO A N 1
ATOM 751 C CA . PRO A 1 96 ? 20.609 25.328 14 1 82.38 96 PRO A CA 1
ATOM 752 C C . PRO A 1 96 ? 21.781 26.297 13.914 1 82.38 96 PRO A C 1
ATOM 754 O O . PRO A 1 96 ? 21.672 27.359 13.297 1 82.38 96 PRO A O 1
ATOM 757 N N . ARG A 1 97 ? 22.953 26.016 14.477 1 77.88 97 ARG A N 1
ATOM 758 C CA . ARG A 1 97 ? 24.125 26.891 14.453 1 77.88 97 ARG A CA 1
ATOM 759 C C . ARG A 1 97 ? 24.578 27.172 13.023 1 77.88 97 ARG A C 1
ATOM 761 O O . ARG A 1 97 ? 25.016 28.281 12.719 1 77.88 97 ARG A O 1
ATOM 768 N N . LEU A 1 98 ? 24.438 26.266 12.211 1 79.75 98 LEU A N 1
ATOM 769 C CA . LEU A 1 98 ? 24.859 26.406 10.82 1 79.75 98 LEU A CA 1
ATOM 770 C C . LEU A 1 98 ? 23.938 27.391 10.086 1 79.75 98 LEU A C 1
ATOM 772 O O . LEU A 1 98 ? 24.391 28.141 9.227 1 79.75 98 LEU A O 1
ATOM 776 N N . ARG A 1 99 ? 22.688 27.375 10.438 1 77.44 99 ARG A N 1
ATOM 777 C CA . ARG A 1 99 ? 21.719 28.234 9.781 1 77.44 99 ARG A CA 1
ATOM 778 C C . ARG A 1 99 ? 21.922 29.688 10.172 1 77.44 99 ARG A C 1
ATOM 780 O O . ARG A 1 99 ? 21.656 30.594 9.375 1 77.44 99 ARG A O 1
ATOM 787 N N . THR A 1 100 ? 22.453 29.875 11.336 1 81.31 100 THR A N 1
ATOM 788 C CA . THR A 1 100 ? 22.531 31.25 11.844 1 81.31 100 THR A CA 1
ATOM 789 C C . THR A 1 100 ? 23.922 31.812 11.648 1 81.31 100 THR A C 1
ATOM 791 O O . THR A 1 100 ? 24.078 32.969 11.258 1 81.31 100 THR A O 1
ATOM 794 N N . LYS A 1 101 ? 24.922 30.953 11.75 1 84.94 101 LYS A N 1
ATOM 795 C CA . LYS A 1 101 ? 26.281 31.469 11.727 1 84.94 101 LYS A CA 1
ATOM 796 C C . LYS A 1 101 ? 26.922 31.25 10.352 1 84.94 101 LYS A C 1
ATOM 798 O O . LYS A 1 101 ? 27.766 32.031 9.93 1 84.94 101 LYS A O 1
ATOM 803 N N . TYR A 1 102 ? 26.5 30.234 9.75 1 87.94 102 TYR A N 1
ATOM 804 C CA . TYR A 1 102 ? 27.109 29.875 8.469 1 87.94 102 TYR A CA 1
ATOM 805 C C . TYR A 1 102 ? 26.047 29.766 7.375 1 87.94 102 TYR A C 1
ATOM 807 O O . TYR A 1 102 ? 25.922 28.719 6.738 1 87.94 102 TYR A O 1
ATOM 815 N N . THR A 1 103 ? 25.406 30.812 7.082 1 89.25 103 THR A N 1
ATOM 816 C CA . THR A 1 103 ? 24.25 30.859 6.188 1 89.25 103 THR A CA 1
ATOM 817 C C . THR A 1 103 ? 24.656 30.5 4.766 1 89.25 103 THR A C 1
ATOM 819 O O . THR A 1 103 ? 23.906 29.844 4.047 1 89.25 103 THR A O 1
ATOM 822 N N . SER A 1 104 ? 25.844 30.969 4.398 1 91.88 104 SER A N 1
ATOM 823 C CA . SER A 1 104 ? 26.297 30.641 3.051 1 91.88 104 SER A CA 1
ATOM 824 C C . SER A 1 104 ? 26.484 29.141 2.871 1 91.88 104 SER A C 1
ATOM 826 O O . SER A 1 104 ? 26.094 28.578 1.845 1 91.88 104 SER A O 1
ATOM 828 N N . TRP A 1 105 ? 27.094 28.578 3.83 1 91.81 105 TRP A N 1
ATOM 829 C CA . TRP A 1 105 ? 27.281 27.125 3.789 1 91.81 105 TRP A CA 1
ATOM 830 C C . TRP A 1 105 ? 25.938 26.406 3.752 1 91.81 105 TRP A C 1
ATOM 832 O O . TRP A 1 105 ? 25.75 25.484 2.963 1 91.81 105 TRP A O 1
ATOM 842 N N . HIS A 1 106 ? 24.969 26.781 4.566 1 94.31 106 HIS A N 1
ATOM 843 C CA . HIS A 1 106 ? 23.641 26.188 4.602 1 94.31 106 HIS A CA 1
ATOM 844 C C . HIS A 1 106 ? 22.969 26.25 3.234 1 94.31 106 HIS A C 1
ATOM 846 O O . HIS A 1 106 ? 22.391 25.266 2.773 1 94.31 106 HIS A O 1
ATOM 852 N N . ARG A 1 107 ? 23.141 27.328 2.611 1 94.25 107 ARG A N 1
ATOM 853 C CA . ARG A 1 107 ? 22.5 27.547 1.32 1 94.25 107 ARG A CA 1
ATOM 854 C C . ARG A 1 107 ? 23.094 26.641 0.25 1 94.25 107 ARG A C 1
ATOM 856 O O . ARG A 1 107 ? 22.359 25.969 -0.486 1 94.25 107 ARG A O 1
ATOM 863 N N . TYR A 1 108 ? 24.391 26.594 0.198 1 94.94 108 TYR A N 1
ATOM 864 C CA . TYR A 1 108 ? 25.047 25.797 -0.838 1 94.94 108 TYR A CA 1
ATOM 865 C C . TYR A 1 108 ? 24.875 24.312 -0.571 1 94.94 108 TYR A C 1
ATOM 867 O O . TYR A 1 108 ? 24.594 23.531 -1.487 1 94.94 108 TYR A O 1
ATOM 875 N N . ALA A 1 109 ? 25.094 23.906 0.633 1 95.94 109 ALA A N 1
ATOM 876 C CA . ALA A 1 109 ? 24.891 22.516 1.003 1 95.94 109 ALA A CA 1
ATOM 877 C C . ALA A 1 109 ? 23.453 22.078 0.746 1 95.94 109 ALA A C 1
ATOM 879 O O . ALA A 1 109 ? 23.203 20.969 0.269 1 95.94 109 ALA A O 1
ATOM 880 N N . GLY A 1 110 ? 22.516 22.984 1.075 1 96.69 110 GLY A N 1
ATOM 881 C CA . GLY A 1 110 ? 21.109 22.688 0.812 1 96.69 110 GLY A CA 1
ATOM 882 C C . GLY A 1 110 ? 20.812 22.453 -0.657 1 96.69 110 GLY A C 1
ATOM 883 O O . GLY A 1 110 ? 20.047 21.547 -1.004 1 96.69 110 GLY A O 1
ATOM 884 N N . ARG A 1 111 ? 21.438 23.234 -1.468 1 97.44 111 ARG A N 1
ATOM 885 C CA . ARG A 1 111 ? 21.25 23.078 -2.906 1 97.44 111 ARG A CA 1
ATOM 886 C C . ARG A 1 111 ? 21.797 21.719 -3.383 1 97.44 111 ARG A C 1
ATOM 888 O O . ARG A 1 111 ? 21.141 21.031 -4.176 1 97.44 111 ARG A O 1
ATOM 895 N N . ILE A 1 112 ? 22.938 21.391 -2.889 1 98.06 112 ILE A N 1
ATOM 896 C CA . ILE A 1 112 ? 23.562 20.125 -3.26 1 98.06 112 ILE A CA 1
ATOM 897 C C . ILE A 1 112 ? 22.703 18.969 -2.771 1 98.06 112 ILE A C 1
ATOM 899 O O . ILE A 1 112 ? 22.422 18.031 -3.529 1 98.06 112 ILE A O 1
ATOM 903 N N . ILE A 1 113 ? 22.25 19.016 -1.562 1 98.38 113 ILE A N 1
ATOM 904 C CA . ILE A 1 113 ? 21.422 17.969 -0.97 1 98.38 113 ILE A CA 1
ATOM 905 C C . ILE A 1 113 ? 20.141 17.797 -1.781 1 98.38 113 ILE A C 1
ATOM 907 O O . ILE A 1 113 ? 19.75 16.672 -2.102 1 98.38 113 ILE A O 1
ATOM 911 N N . ASN A 1 114 ? 19.531 18.938 -2.111 1 98.44 114 ASN A N 1
ATOM 912 C CA . ASN A 1 114 ? 18.281 18.875 -2.85 1 98.44 114 ASN A CA 1
ATOM 913 C C . ASN A 1 114 ? 18.453 18.25 -4.223 1 98.44 114 ASN A C 1
ATOM 915 O O . ASN A 1 114 ? 17.656 17.406 -4.637 1 98.44 114 ASN A O 1
ATOM 919 N N . VAL A 1 115 ? 19.5 18.594 -4.918 1 98.56 115 VAL A N 1
ATOM 920 C CA . VAL A 1 115 ? 19.75 18.062 -6.25 1 98.56 115 VAL A CA 1
ATOM 921 C C . VAL A 1 115 ? 20.031 16.562 -6.156 1 98.56 115 VAL A C 1
ATOM 923 O O . VAL A 1 115 ? 19.469 15.766 -6.914 1 98.56 115 VAL A O 1
ATOM 926 N N . LEU A 1 116 ? 20.891 16.156 -5.25 1 98.81 116 LEU A N 1
ATOM 927 C CA . LEU A 1 116 ? 21.203 14.734 -5.059 1 98.81 116 LEU A CA 1
ATOM 928 C C . LEU A 1 116 ? 19.938 13.945 -4.707 1 98.81 116 LEU A C 1
ATOM 930 O O . LEU A 1 116 ? 19.719 12.852 -5.234 1 98.81 116 LEU A O 1
ATOM 934 N N . THR A 1 117 ? 19.125 14.516 -3.842 1 98.69 117 THR A N 1
ATOM 935 C CA . THR A 1 117 ? 17.906 13.844 -3.404 1 98.69 117 THR A CA 1
ATOM 936 C C . THR A 1 117 ? 16.922 13.711 -4.559 1 98.69 117 THR A C 1
ATOM 938 O O . THR A 1 117 ? 16.25 12.688 -4.688 1 98.69 117 THR A O 1
ATOM 941 N N . MET A 1 118 ? 16.844 14.734 -5.383 1 98.75 118 MET A N 1
ATOM 942 C CA . MET A 1 118 ? 15.938 14.688 -6.523 1 98.75 118 MET A CA 1
ATOM 943 C C . MET A 1 118 ? 16.344 13.602 -7.508 1 98.75 118 MET A C 1
ATOM 945 O O . MET A 1 118 ? 15.516 12.812 -7.953 1 98.75 118 MET A O 1
ATOM 949 N N . ILE A 1 119 ? 17.625 13.555 -7.824 1 98.75 119 ILE A N 1
ATOM 950 C CA . ILE A 1 119 ? 18.141 12.523 -8.719 1 98.75 119 ILE A CA 1
ATOM 951 C C . ILE A 1 119 ? 17.906 11.141 -8.117 1 98.75 119 ILE A C 1
ATOM 953 O O . ILE A 1 119 ? 17.422 10.234 -8.797 1 98.75 119 ILE A O 1
ATOM 957 N N . SER A 1 120 ? 18.203 11.016 -6.887 1 98.81 120 SER A N 1
ATOM 958 C CA . SER A 1 120 ? 18.031 9.75 -6.188 1 98.81 120 SER A CA 1
ATOM 959 C C . SER A 1 120 ? 16.562 9.305 -6.207 1 98.81 120 SER A C 1
ATOM 961 O O . SER A 1 120 ? 16.266 8.133 -6.441 1 98.81 120 SER A O 1
ATOM 963 N N . SER A 1 121 ? 15.695 10.266 -5.953 1 98.69 121 SER A N 1
ATOM 964 C CA . SER A 1 121 ? 14.266 9.945 -5.906 1 98.69 121 SER A CA 1
ATOM 965 C C . SER A 1 121 ? 13.758 9.492 -7.27 1 98.69 121 SER A C 1
ATOM 967 O O . SER A 1 121 ? 12.977 8.539 -7.363 1 98.69 121 SER A O 1
ATOM 969 N N . ILE A 1 122 ? 14.164 10.117 -8.305 1 98.62 122 ILE A N 1
ATOM 970 C CA . ILE A 1 122 ? 13.75 9.766 -9.656 1 98.62 122 ILE A CA 1
ATOM 971 C C . ILE A 1 122 ? 14.266 8.367 -10.008 1 98.62 122 ILE A C 1
ATOM 973 O O . ILE A 1 122 ? 13.523 7.539 -10.539 1 98.62 122 ILE A O 1
ATOM 977 N N . CYS A 1 123 ? 15.508 8.07 -9.68 1 98.56 123 CYS A N 1
ATOM 978 C CA . CYS A 1 123 ? 16.078 6.75 -9.914 1 98.56 123 CYS A CA 1
ATOM 979 C C . CYS A 1 123 ? 15.375 5.699 -9.062 1 98.56 123 CYS A C 1
ATOM 981 O O . CYS A 1 123 ? 15.148 4.574 -9.523 1 98.56 123 CYS A O 1
ATOM 983 N N . GLY A 1 124 ? 15.062 6.074 -7.852 1 97.94 124 GLY A N 1
ATOM 984 C CA . GLY A 1 124 ? 14.328 5.176 -6.98 1 97.94 124 GLY A CA 1
ATOM 985 C C . GLY A 1 124 ? 12.961 4.797 -7.531 1 97.94 124 GLY A C 1
ATOM 986 O O . GLY A 1 124 ? 12.57 3.631 -7.477 1 97.94 124 GLY A O 1
ATOM 987 N N . ILE A 1 125 ? 12.281 5.785 -8.086 1 98.06 125 ILE A N 1
ATOM 988 C CA . ILE A 1 125 ? 10.984 5.539 -8.711 1 98.06 125 ILE A CA 1
ATOM 989 C C . ILE A 1 125 ? 11.164 4.613 -9.914 1 98.06 125 ILE A C 1
ATOM 991 O O . ILE A 1 125 ? 10.391 3.678 -10.109 1 98.06 125 ILE A O 1
ATOM 995 N N . ALA A 1 126 ? 12.188 4.746 -10.664 1 97.56 126 ALA A N 1
ATOM 996 C CA . ALA A 1 126 ? 12.422 4.016 -11.906 1 97.56 126 ALA A CA 1
ATOM 997 C C . ALA A 1 126 ? 12.664 2.535 -11.633 1 97.56 126 ALA A C 1
ATOM 999 O O . ALA A 1 126 ? 12.305 1.679 -12.445 1 97.56 126 ALA A O 1
ATOM 1000 N N . ILE A 1 127 ? 13.219 2.229 -10.516 1 97.06 127 ILE A N 1
ATOM 1001 C CA . ILE A 1 127 ? 13.594 0.835 -10.297 1 97.06 127 ILE A CA 1
ATOM 1002 C C . ILE A 1 127 ? 12.477 0.115 -9.539 1 97.06 127 ILE A C 1
ATOM 1004 O O . ILE A 1 127 ? 12.586 -1.077 -9.25 1 97.06 127 ILE A O 1
ATOM 1008 N N . GLY A 1 128 ? 11.375 0.811 -9.242 1 96 128 GLY A N 1
ATOM 1009 C CA . GLY A 1 128 ? 10.242 0.201 -8.562 1 96 128 GLY A CA 1
ATOM 1010 C C . GLY A 1 128 ? 9.688 -1.008 -9.289 1 96 128 GLY A C 1
ATOM 1011 O O . GLY A 1 128 ? 9.258 -1.979 -8.664 1 96 128 GLY A O 1
ATOM 1012 N N . ARG A 1 129 ? 9.789 -1.069 -10.555 1 93.31 129 ARG A N 1
ATOM 1013 C CA . ARG A 1 129 ? 9.188 -2.107 -11.383 1 93.31 129 ARG A CA 1
ATOM 1014 C C . ARG A 1 129 ? 9.961 -3.416 -11.273 1 93.31 129 ARG A C 1
ATOM 1016 O O . ARG A 1 129 ? 9.414 -4.492 -11.508 1 93.31 129 ARG A O 1
ATOM 1023 N N . VAL A 1 130 ? 11.188 -3.33 -10.844 1 93.5 130 VAL A N 1
ATOM 1024 C CA . VAL A 1 130 ? 11.992 -4.547 -10.852 1 93.5 130 VAL A CA 1
ATOM 1025 C C . VAL A 1 130 ? 12.398 -4.906 -9.422 1 93.5 130 VAL A C 1
ATOM 1027 O O . VAL A 1 130 ? 12.953 -5.98 -9.18 1 93.5 130 VAL A O 1
ATOM 1030 N N . SER A 1 131 ? 12.062 -3.977 -8.492 1 94.88 131 SER A N 1
ATOM 1031 C CA . SER A 1 131 ? 12.461 -4.203 -7.105 1 94.88 131 SER A CA 1
ATOM 1032 C C . SER A 1 131 ? 11.594 -5.262 -6.441 1 94.88 131 SER A C 1
ATOM 1034 O O . SER A 1 131 ? 10.367 -5.109 -6.367 1 94.88 131 SER A O 1
ATOM 1036 N N . PHE A 1 132 ? 12.242 -6.32 -6.074 1 94.06 132 PHE A N 1
ATOM 1037 C CA . PHE A 1 132 ? 11.625 -7.422 -5.344 1 94.06 132 PHE A CA 1
ATOM 1038 C C . PHE A 1 132 ? 10.352 -7.891 -6.039 1 94.06 132 PHE A C 1
ATOM 1040 O O . PHE A 1 132 ? 9.289 -7.965 -5.418 1 94.06 132 PHE A O 1
ATOM 1047 N N . GLY A 1 133 ? 10.477 -8.18 -7.258 1 90.94 133 GLY A N 1
ATOM 1048 C CA . GLY A 1 133 ? 9.406 -8.758 -8.062 1 90.94 133 GLY A CA 1
ATOM 1049 C C . GLY A 1 133 ? 8.57 -7.711 -8.773 1 90.94 133 GLY A C 1
ATOM 1050 O O . GLY A 1 133 ? 7.84 -8.031 -9.719 1 90.94 133 GLY A O 1
ATOM 1051 N N . GLY A 1 134 ? 8.594 -6.473 -8.25 1 93 134 GLY A N 1
ATOM 1052 C CA . GLY A 1 134 ? 7.93 -5.379 -8.938 1 93 134 GLY A CA 1
ATOM 1053 C C . GLY A 1 134 ? 6.418 -5.43 -8.828 1 93 134 GLY A C 1
ATOM 1054 O O . GLY A 1 134 ? 5.707 -5.047 -9.766 1 93 134 GLY A O 1
ATOM 1055 N N . ASP A 1 135 ? 5.934 -5.984 -7.77 1 93 135 ASP A N 1
ATOM 1056 C CA . ASP A 1 135 ? 4.48 -6.008 -7.617 1 93 135 ASP A CA 1
ATOM 1057 C C . ASP A 1 135 ? 3.916 -4.59 -7.547 1 93 135 ASP A C 1
ATOM 1059 O O . ASP A 1 135 ? 4.664 -3.627 -7.348 1 93 135 ASP A O 1
ATOM 1063 N N . LEU A 1 136 ? 2.682 -4.48 -7.711 1 96.88 136 LEU A N 1
ATOM 1064 C CA . LEU A 1 136 ? 2.057 -3.17 -7.859 1 96.88 136 LEU A CA 1
ATOM 1065 C C . LEU A 1 136 ? 2.154 -2.369 -6.566 1 96.88 136 LEU A C 1
ATOM 1067 O O . LEU A 1 136 ? 2.246 -1.141 -6.594 1 96.88 136 LEU A O 1
ATOM 1071 N N . GLY A 1 137 ? 2.137 -3.055 -5.41 1 97 137 GLY A N 1
ATOM 1072 C CA . GLY A 1 137 ? 2.375 -2.365 -4.152 1 97 137 GLY A CA 1
ATOM 1073 C C . GLY A 1 137 ? 3.727 -1.68 -4.094 1 97 137 GLY A C 1
ATOM 1074 O O . GLY A 1 137 ? 3.824 -0.521 -3.686 1 97 137 GLY A O 1
ATOM 1075 N N . THR A 1 138 ? 4.711 -2.412 -4.547 1 97.44 138 THR A N 1
ATOM 1076 C CA . THR A 1 138 ? 6.066 -1.871 -4.578 1 97.44 138 THR A CA 1
ATOM 1077 C C . THR A 1 138 ? 6.152 -0.679 -5.527 1 97.44 138 THR A C 1
ATOM 1079 O O . THR A 1 138 ? 6.672 0.377 -5.16 1 97.44 138 THR A O 1
ATOM 1082 N N . GLN A 1 139 ? 5.602 -0.817 -6.66 1 97.5 139 GLN A N 1
ATOM 1083 C CA . GLN A 1 139 ? 5.668 0.219 -7.684 1 97.5 139 GLN A CA 1
ATOM 1084 C C . GLN A 1 139 ? 4.973 1.495 -7.223 1 97.5 139 GLN A C 1
ATOM 1086 O O . GLN A 1 139 ? 5.523 2.59 -7.344 1 97.5 139 GLN A O 1
ATOM 1091 N N . THR A 1 140 ? 3.852 1.348 -6.641 1 97.69 140 THR A N 1
ATOM 1092 C CA . THR A 1 140 ? 3.07 2.531 -6.301 1 97.69 140 THR A CA 1
ATOM 1093 C C . THR A 1 140 ? 3.584 3.162 -5.008 1 97.69 140 THR A C 1
ATOM 1095 O O . THR A 1 140 ? 3.533 4.383 -4.844 1 97.69 140 THR A O 1
ATOM 1098 N N . ALA A 1 141 ? 4.051 2.334 -4.094 1 98.06 141 ALA A N 1
ATOM 1099 C CA . ALA A 1 141 ? 4.613 2.891 -2.865 1 98.06 141 ALA A CA 1
ATOM 1100 C C . ALA A 1 141 ? 5.871 3.701 -3.156 1 98.06 141 ALA A C 1
ATOM 1102 O O . ALA A 1 141 ? 6.07 4.781 -2.592 1 98.06 141 ALA A O 1
ATOM 1103 N N . THR A 1 142 ? 6.715 3.154 -4.039 1 97.94 142 THR A N 1
ATOM 1104 C CA . THR A 1 142 ? 7.93 3.875 -4.402 1 97.94 142 THR A CA 1
ATOM 1105 C C . THR A 1 142 ? 7.594 5.16 -5.152 1 97.94 142 THR A C 1
ATOM 1107 O O . THR A 1 142 ? 8.219 6.199 -4.93 1 97.94 142 THR A O 1
ATOM 1110 N N . PHE A 1 143 ? 6.629 5.082 -5.988 1 97.75 143 PHE A N 1
ATOM 1111 C CA . PHE A 1 143 ? 6.18 6.266 -6.711 1 97.75 143 PHE A CA 1
ATOM 1112 C C . PHE A 1 143 ? 5.641 7.316 -5.746 1 97.75 143 PHE A C 1
ATOM 1114 O O . PHE A 1 143 ? 5.996 8.492 -5.832 1 97.75 143 PHE A O 1
ATOM 1121 N N . ALA A 1 144 ? 4.82 6.875 -4.836 1 96.75 144 ALA A N 1
ATOM 1122 C CA . ALA A 1 144 ? 4.23 7.785 -3.857 1 96.75 144 ALA A CA 1
ATOM 1123 C C . ALA A 1 144 ? 5.309 8.438 -2.992 1 96.75 144 ALA A C 1
ATOM 1125 O O . ALA A 1 144 ? 5.316 9.656 -2.809 1 96.75 144 ALA A O 1
ATOM 1126 N N . LEU A 1 145 ? 6.168 7.613 -2.498 1 97.75 145 LEU A N 1
ATOM 1127 C CA . LEU A 1 145 ? 7.238 8.133 -1.655 1 97.75 145 LEU A CA 1
ATOM 1128 C C . LEU A 1 145 ? 8.109 9.117 -2.428 1 97.75 145 LEU A C 1
ATOM 1130 O O . LEU A 1 145 ? 8.383 10.227 -1.954 1 97.75 145 LEU A O 1
ATOM 1134 N N . GLY A 1 146 ? 8.523 8.688 -3.641 1 98.12 146 GLY A N 1
ATOM 1135 C CA . GLY A 1 146 ? 9.359 9.547 -4.461 1 98.12 146 GLY A CA 1
ATOM 1136 C C . GLY A 1 146 ? 8.711 10.875 -4.781 1 98.12 146 GLY A C 1
ATOM 1137 O O . GLY A 1 146 ? 9.359 11.922 -4.707 1 98.12 146 GLY A O 1
ATOM 1138 N N . THR A 1 147 ? 7.484 10.883 -5.086 1 96.81 147 THR A N 1
ATOM 1139 C CA . THR A 1 147 ? 6.785 12.102 -5.465 1 96.81 147 THR A CA 1
ATOM 1140 C C . THR A 1 147 ? 6.59 13.008 -4.254 1 96.81 147 THR A C 1
ATOM 1142 O O . THR A 1 147 ? 6.652 14.234 -4.371 1 96.81 147 THR A O 1
ATOM 1145 N N . MET A 1 148 ? 6.301 12.383 -3.109 1 97.19 148 MET A N 1
ATOM 1146 C CA . MET A 1 148 ? 6.18 13.172 -1.885 1 97.19 148 MET A CA 1
ATOM 1147 C C . MET A 1 148 ? 7.484 13.891 -1.567 1 97.19 148 MET A C 1
ATOM 1149 O O . MET A 1 148 ? 7.473 15.062 -1.184 1 97.19 148 MET A O 1
ATOM 1153 N N . VAL A 1 149 ? 8.539 13.18 -1.771 1 98.31 149 VAL A N 1
ATOM 1154 C CA . VAL A 1 149 ? 9.852 13.758 -1.509 1 98.31 149 VAL A CA 1
ATOM 1155 C C . VAL A 1 149 ? 10.133 14.875 -2.516 1 98.31 149 VAL A C 1
ATOM 1157 O O . VAL A 1 149 ? 10.516 15.984 -2.133 1 98.31 149 VAL A O 1
ATOM 1160 N N . LEU A 1 150 ? 9.891 14.625 -3.773 1 98.56 150 LEU A N 1
ATOM 1161 C CA . LEU A 1 150 ? 10.125 15.609 -4.824 1 98.56 150 LEU A CA 1
ATOM 1162 C C . LEU A 1 150 ? 9.273 16.859 -4.605 1 98.56 150 LEU A C 1
ATOM 1164 O O . LEU A 1 150 ? 9.758 17.984 -4.723 1 98.56 150 LEU A O 1
ATOM 1168 N N . TYR A 1 151 ? 8.086 16.641 -4.297 1 97.81 151 TYR A N 1
ATOM 1169 C CA . TYR A 1 151 ? 7.188 17.766 -4.035 1 97.81 151 TYR A CA 1
ATOM 1170 C C . TYR A 1 151 ? 7.676 18.594 -2.854 1 97.81 151 TYR A C 1
ATOM 1172 O O . TYR A 1 151 ? 7.672 19.828 -2.906 1 97.81 151 TYR A O 1
ATOM 1180 N N . SER A 1 152 ? 8.016 17.906 -1.776 1 97.94 152 SER A N 1
ATOM 1181 C CA . SER A 1 152 ? 8.484 18.594 -0.582 1 97.94 152 SER A CA 1
ATOM 1182 C C . SER A 1 152 ? 9.719 19.438 -0.882 1 97.94 152 SER A C 1
ATOM 1184 O O . SER A 1 152 ? 9.844 20.562 -0.397 1 97.94 152 SER A O 1
ATOM 1186 N N . ILE A 1 153 ? 10.617 18.875 -1.708 1 98.38 153 ILE A N 1
ATOM 1187 C CA . ILE A 1 153 ? 11.836 19.594 -2.07 1 98.38 153 ILE A CA 1
ATOM 1188 C C . ILE A 1 153 ? 11.477 20.844 -2.891 1 98.38 153 ILE A C 1
ATOM 1190 O O . ILE A 1 153 ? 11.969 21.938 -2.621 1 98.38 153 ILE A O 1
ATOM 1194 N N . ILE A 1 154 ? 10.617 20.688 -3.818 1 98.38 154 ILE A N 1
ATOM 1195 C CA . ILE A 1 154 ? 10.219 21.781 -4.695 1 98.38 154 ILE A CA 1
ATOM 1196 C C . ILE A 1 154 ? 9.469 22.844 -3.893 1 98.38 154 ILE A C 1
ATOM 1198 O O . ILE A 1 154 ? 9.734 24.047 -4.031 1 98.38 154 ILE A O 1
ATOM 1202 N N . ALA A 1 155 ? 8.586 22.422 -3.059 1 98.25 155 ALA A N 1
ATOM 1203 C CA . ALA A 1 155 ? 7.836 23.359 -2.209 1 98.25 155 ALA A CA 1
ATOM 1204 C C . ALA A 1 155 ? 8.766 24.094 -1.26 1 98.25 155 ALA A C 1
ATOM 1206 O O . ALA A 1 155 ? 8.602 25.297 -1.035 1 98.25 155 ALA A O 1
ATOM 1207 N N . GLY A 1 156 ? 9.734 23.328 -0.681 1 98 156 GLY A N 1
ATOM 1208 C CA . GLY A 1 156 ? 10.711 23.969 0.193 1 98 156 GLY A CA 1
ATOM 1209 C C . GLY A 1 156 ? 11.578 24.984 -0.523 1 98 156 GLY A C 1
ATOM 1210 O O . GLY A 1 156 ? 11.867 26.047 0.017 1 98 156 GLY A O 1
ATOM 1211 N N . TRP A 1 157 ? 11.984 24.641 -1.68 1 97.56 157 TRP A N 1
ATOM 1212 C CA . TRP A 1 157 ? 12.781 25.547 -2.5 1 97.56 157 TRP A CA 1
ATOM 1213 C C . TRP A 1 157 ? 12 26.812 -2.844 1 97.56 157 TRP A C 1
ATOM 1215 O O . TRP A 1 157 ? 12.523 27.922 -2.73 1 97.56 157 TRP A O 1
ATOM 1225 N N . LYS A 1 158 ? 10.766 26.703 -3.248 1 98.12 158 LYS A N 1
ATOM 1226 C CA . LYS A 1 158 ? 9.914 27.844 -3.562 1 98.12 158 LYS A CA 1
ATOM 1227 C C . LYS A 1 158 ? 9.711 28.734 -2.338 1 98.12 158 LYS A C 1
ATOM 1229 O O . LYS A 1 158 ? 9.758 29.953 -2.441 1 98.12 158 LYS A O 1
ATOM 1234 N N . ALA A 1 159 ? 9.508 28.109 -1.268 1 98.31 159 ALA A N 1
ATOM 1235 C CA . ALA A 1 159 ? 9.273 28.844 -0.027 1 98.31 159 ALA A CA 1
ATOM 1236 C C . ALA A 1 159 ? 10.477 29.719 0.33 1 98.31 159 ALA A C 1
ATOM 1238 O O . ALA A 1 159 ? 10.312 30.875 0.745 1 98.31 159 ALA A O 1
ATOM 1239 N N . ILE A 1 160 ? 11.656 29.188 0.163 1 96.44 160 ILE A N 1
ATOM 1240 C CA . ILE A 1 160 ? 12.836 29.938 0.57 1 96.44 160 ILE A CA 1
ATOM 1241 C C . ILE A 1 160 ? 13.109 31.047 -0.442 1 96.44 160 ILE A C 1
ATOM 1243 O O . ILE A 1 160 ? 13.594 32.125 -0.078 1 96.44 160 ILE A O 1
ATOM 1247 N N . ARG A 1 161 ? 12.789 30.844 -1.629 1 96 161 ARG A N 1
ATOM 1248 C CA . ARG A 1 161 ? 12.898 31.891 -2.639 1 96 161 ARG A CA 1
ATOM 1249 C C . ARG A 1 161 ? 11.961 33.062 -2.32 1 96 161 ARG A C 1
ATOM 1251 O O . ARG A 1 161 ? 12.297 34.219 -2.58 1 96 161 ARG A O 1
ATOM 1258 N N . ASP A 1 162 ? 10.914 32.75 -1.764 1 97.44 162 ASP A N 1
ATOM 1259 C CA . ASP A 1 162 ? 9.938 33.75 -1.361 1 97.44 162 ASP A CA 1
ATOM 1260 C C . ASP A 1 162 ? 10.227 34.25 0.049 1 97.44 162 ASP A C 1
ATOM 1262 O O . ASP A 1 162 ? 9.406 34.969 0.641 1 97.44 162 ASP A O 1
ATOM 1266 N N . ARG A 1 163 ? 11.211 33.781 0.643 1 96.25 163 ARG A N 1
ATOM 1267 C CA . ARG A 1 163 ? 11.688 34.219 1.956 1 96.25 163 ARG A CA 1
ATOM 1268 C C . ARG A 1 163 ? 10.719 33.781 3.055 1 96.25 163 ARG A C 1
ATOM 1270 O O . ARG A 1 163 ? 10.562 34.5 4.055 1 96.25 163 ARG A O 1
ATOM 1277 N N . LYS A 1 164 ? 10.016 32.75 2.783 1 97.75 164 LYS A N 1
ATOM 1278 C CA . LYS A 1 164 ? 9.18 32.125 3.803 1 97.75 164 LYS A CA 1
ATOM 1279 C C . LYS A 1 164 ? 9.961 31.047 4.562 1 97.75 164 LYS A C 1
ATOM 1281 O O . LYS A 1 164 ? 9.75 29.844 4.355 1 97.75 164 LYS A O 1
ATOM 1286 N N . ILE A 1 165 ? 10.695 31.422 5.48 1 94.44 165 ILE A N 1
ATOM 1287 C CA . ILE A 1 165 ? 11.711 30.609 6.133 1 94.44 165 ILE A CA 1
ATOM 1288 C C . ILE A 1 165 ? 11.047 29.469 6.902 1 94.44 165 ILE A C 1
ATOM 1290 O O . ILE A 1 165 ? 11.5 28.328 6.859 1 94.44 165 ILE A O 1
ATOM 1294 N N . GLU A 1 166 ? 9.984 29.75 7.605 1 95.25 166 GLU A N 1
ATOM 1295 C CA . GLU A 1 166 ? 9.312 28.719 8.391 1 95.25 166 GLU A CA 1
ATOM 1296 C C . GLU A 1 166 ? 8.688 27.656 7.492 1 95.25 166 GLU A C 1
ATOM 1298 O O . GLU A 1 166 ? 8.789 26.453 7.777 1 95.25 166 GLU A O 1
ATOM 1303 N N . GLU A 1 167 ? 8.102 28.078 6.434 1 97.06 167 GLU A N 1
ATOM 1304 C CA . GLU A 1 167 ? 7.527 27.141 5.473 1 97.06 167 GLU A CA 1
ATOM 1305 C C . GLU A 1 167 ? 8.602 26.266 4.832 1 97.06 167 GLU A C 1
ATOM 1307 O O . GLU A 1 167 ? 8.406 25.062 4.633 1 97.06 167 GLU A O 1
ATOM 1312 N N . HIS A 1 168 ? 9.742 26.969 4.492 1 97 168 HIS A N 1
ATOM 1313 C CA . HIS A 1 168 ? 10.883 26.234 3.967 1 97 168 HIS A CA 1
ATOM 1314 C C . HIS A 1 168 ? 11.312 25.125 4.93 1 97 168 HIS A C 1
ATOM 1316 O O . HIS A 1 168 ? 11.484 23.969 4.523 1 97 168 HIS A O 1
ATOM 1322 N N . ARG A 1 169 ? 11.391 25.469 6.117 1 94.88 169 ARG A N 1
ATOM 1323 C CA . ARG A 1 169 ? 11.828 24.516 7.137 1 94.88 169 ARG A CA 1
ATOM 1324 C C . ARG A 1 169 ? 10.867 23.344 7.223 1 94.88 169 ARG A C 1
ATOM 1326 O O . ARG A 1 169 ? 11.297 22.188 7.273 1 94.88 169 ARG A O 1
ATOM 1333 N N . ILE A 1 170 ? 9.609 23.578 7.199 1 95.75 170 ILE A N 1
ATOM 1334 C CA . ILE A 1 170 ? 8.586 22.547 7.328 1 95.75 170 ILE A CA 1
ATOM 1335 C C . ILE A 1 170 ? 8.688 21.562 6.16 1 95.75 170 ILE A C 1
ATOM 1337 O O . ILE A 1 170 ? 8.672 20.344 6.359 1 95.75 170 ILE A O 1
ATOM 1341 N N . TRP A 1 171 ? 8.875 22.078 5.047 1 97.5 171 TRP A N 1
ATOM 1342 C CA . TRP A 1 171 ? 8.914 21.234 3.854 1 97.5 171 TRP A CA 1
ATOM 1343 C C . TRP A 1 171 ? 10.195 20.406 3.818 1 97.5 171 TRP A C 1
ATOM 1345 O O . TRP A 1 171 ? 10.18 19.25 3.381 1 97.5 171 TRP A O 1
ATOM 1355 N N . MET A 1 172 ? 11.312 20.984 4.266 1 97.06 172 MET A N 1
ATOM 1356 C CA . MET A 1 172 ? 12.555 20.219 4.289 1 97.06 172 MET A CA 1
ATOM 1357 C C . MET A 1 172 ? 12.492 19.109 5.324 1 97.06 172 MET A C 1
ATOM 1359 O O . MET A 1 172 ? 12.984 18 5.078 1 97.06 172 MET A O 1
ATOM 1363 N N . VAL A 1 173 ? 11.898 19.391 6.422 1 95.06 173 VAL A N 1
ATOM 1364 C CA . VAL A 1 173 ? 11.719 18.359 7.438 1 95.06 173 VAL A CA 1
ATOM 1365 C C . VAL A 1 173 ? 10.812 17.266 6.898 1 95.06 173 VAL A C 1
ATOM 1367 O O . VAL A 1 173 ? 11.086 16.078 7.09 1 95.06 173 VAL A O 1
ATOM 1370 N N . ARG A 1 174 ? 9.742 17.625 6.199 1 96.31 174 ARG A N 1
ATOM 1371 C CA . ARG A 1 174 ? 8.859 16.641 5.586 1 96.31 174 ARG A CA 1
ATOM 1372 C C . ARG A 1 174 ? 9.617 15.758 4.594 1 96.31 174 ARG A C 1
ATOM 1374 O O . ARG A 1 174 ? 9.461 14.539 4.594 1 96.31 174 ARG A O 1
ATOM 1381 N N . ALA A 1 175 ? 10.398 16.375 3.777 1 97.62 175 ALA A N 1
ATOM 1382 C CA . ALA A 1 175 ? 11.148 15.648 2.76 1 97.62 175 ALA A CA 1
ATOM 1383 C C . ALA A 1 175 ? 11.992 14.539 3.391 1 97.62 175 ALA A C 1
ATOM 1385 O O . ALA A 1 175 ? 11.945 13.391 2.957 1 97.62 175 ALA A O 1
ATOM 1386 N N . TRP A 1 176 ? 12.656 14.867 4.395 1 97.12 176 TRP A N 1
ATOM 1387 C CA . TRP A 1 176 ? 13.578 13.898 4.977 1 97.12 176 TRP A CA 1
ATOM 1388 C C . TRP A 1 176 ? 12.852 12.961 5.934 1 97.12 176 TRP A C 1
ATOM 1390 O O . TRP A 1 176 ? 13.281 11.82 6.148 1 97.12 176 TRP A O 1
ATOM 1400 N N . SER A 1 177 ? 11.711 13.453 6.543 1 96.19 177 SER A N 1
ATOM 1401 C CA . SER A 1 177 ? 10.859 12.547 7.305 1 96.19 177 SER A CA 1
ATOM 1402 C C . SER A 1 177 ? 10.258 11.469 6.41 1 96.19 177 SER A C 1
ATOM 1404 O O . SER A 1 177 ? 10.211 10.297 6.793 1 96.19 177 SER A O 1
ATOM 1406 N N . TYR A 1 178 ? 9.859 11.812 5.246 1 97.56 178 TYR A N 1
ATOM 1407 C CA . TYR A 1 178 ? 9.305 10.844 4.301 1 97.56 178 TYR A CA 1
ATOM 1408 C C . TYR A 1 178 ? 10.359 9.82 3.889 1 97.56 178 TYR A C 1
ATOM 1410 O O . TYR A 1 178 ? 10.062 8.633 3.771 1 97.56 178 TYR A O 1
ATOM 1418 N N . GLN A 1 179 ? 11.531 10.273 3.691 1 98.06 179 GLN A N 1
ATOM 1419 C CA . GLN A 1 179 ? 12.609 9.383 3.281 1 98.06 179 GLN A CA 1
ATOM 1420 C C . GLN A 1 179 ? 12.93 8.367 4.375 1 98.06 179 GLN A C 1
ATOM 1422 O O . GLN A 1 179 ? 13.398 7.266 4.09 1 98.06 179 GLN A O 1
ATOM 1427 N N . MET A 1 180 ? 12.617 8.727 5.605 1 97.5 180 MET A N 1
ATOM 1428 C CA . MET A 1 180 ? 12.844 7.805 6.719 1 97.5 180 MET A CA 1
ATOM 1429 C C . MET A 1 180 ? 11.914 6.598 6.625 1 97.5 180 MET A C 1
ATOM 1431 O O . MET A 1 180 ? 12.086 5.621 7.352 1 97.5 180 MET A O 1
ATOM 1435 N N . SER A 1 181 ? 10.961 6.594 5.711 1 98.06 181 SER A N 1
ATOM 1436 C CA . SER A 1 181 ? 10.133 5.422 5.445 1 98.06 181 SER A CA 1
ATOM 1437 C C . SER A 1 181 ? 10.984 4.223 5.043 1 98.06 181 SER A C 1
ATOM 1439 O O . SER A 1 181 ? 10.641 3.08 5.363 1 98.06 181 SER A O 1
ATOM 1441 N N . ILE A 1 182 ? 12.07 4.496 4.383 1 98.06 182 ILE A N 1
ATOM 1442 C CA . ILE A 1 182 ? 12.953 3.424 3.939 1 98.06 182 ILE A CA 1
ATOM 1443 C C . ILE A 1 182 ? 13.578 2.736 5.152 1 98.06 182 ILE A C 1
ATOM 1445 O O . ILE A 1 182 ? 13.727 1.513 5.172 1 98.06 182 ILE A O 1
ATOM 1449 N N . VAL A 1 183 ? 13.945 3.506 6.137 1 97.38 183 VAL A N 1
ATOM 1450 C CA . VAL A 1 183 ? 14.484 2.967 7.379 1 97.38 183 VAL A CA 1
ATOM 1451 C C . VAL A 1 183 ? 13.414 2.164 8.109 1 97.38 183 VAL A C 1
ATOM 1453 O O . VAL A 1 183 ? 13.664 1.05 8.57 1 97.38 183 VAL A O 1
ATOM 1456 N N . THR A 1 184 ? 12.219 2.736 8.195 1 97.62 184 THR A N 1
ATOM 1457 C CA . THR A 1 184 ? 11.102 2.072 8.859 1 97.62 184 THR A CA 1
ATOM 1458 C C . THR A 1 184 ? 10.773 0.75 8.172 1 97.62 184 THR A C 1
ATOM 1460 O O . THR A 1 184 ? 10.445 -0.236 8.836 1 97.62 184 THR A O 1
ATOM 1463 N N . MET A 1 185 ? 10.938 0.638 6.93 1 97.44 185 MET A N 1
ATOM 1464 C CA . MET A 1 185 ? 10.68 -0.587 6.176 1 97.44 185 MET A CA 1
ATOM 1465 C C . MET A 1 185 ? 11.633 -1.698 6.609 1 97.44 185 MET A C 1
ATOM 1467 O O . MET A 1 185 ? 11.266 -2.875 6.598 1 97.44 185 MET A O 1
ATOM 1471 N N . ARG A 1 186 ? 12.836 -1.326 6.918 1 96.62 186 ARG A N 1
ATOM 1472 C CA . ARG A 1 186 ? 13.844 -2.316 7.285 1 96.62 186 ARG A CA 1
ATOM 1473 C C . ARG A 1 186 ? 13.5 -2.977 8.617 1 96.62 186 ARG A C 1
ATOM 1475 O O . ARG A 1 186 ? 14.016 -4.047 8.938 1 96.62 186 ARG A O 1
ATOM 1482 N N . VAL A 1 187 ? 12.695 -2.316 9.367 1 97.44 187 VAL A N 1
ATOM 1483 C CA . VAL A 1 187 ? 12.211 -2.896 10.617 1 97.44 187 VAL A CA 1
ATOM 1484 C C . VAL A 1 187 ? 10.953 -3.723 10.344 1 97.44 187 VAL A C 1
ATOM 1486 O O . VAL A 1 187 ? 10.82 -4.84 10.844 1 97.44 187 VAL A O 1
ATOM 1489 N N . ILE A 1 188 ? 10.094 -3.283 9.484 1 98.31 188 ILE A N 1
ATOM 1490 C CA . ILE A 1 188 ? 8.805 -3.902 9.219 1 98.31 188 ILE A CA 1
ATOM 1491 C C . ILE A 1 188 ? 9.008 -5.215 8.469 1 98.31 188 ILE A C 1
ATOM 1493 O O . ILE A 1 188 ? 8.336 -6.211 8.758 1 98.31 188 ILE A O 1
ATOM 1497 N N . ILE A 1 189 ? 9.93 -5.289 7.574 1 98 189 ILE A N 1
ATOM 1498 C CA . ILE A 1 189 ? 10.078 -6.43 6.676 1 98 189 ILE A CA 1
ATOM 1499 C C . ILE A 1 189 ? 10.484 -7.664 7.48 1 98 189 ILE A C 1
ATOM 1501 O O . ILE A 1 189 ? 9.797 -8.688 7.445 1 98 189 ILE A O 1
ATOM 1505 N N . PRO A 1 190 ? 11.57 -7.598 8.312 1 97.5 190 PRO A N 1
ATOM 1506 C CA . PRO A 1 190 ? 11.922 -8.812 9.047 1 97.5 190 PRO A CA 1
ATOM 1507 C C . PRO A 1 190 ? 10.836 -9.258 10.016 1 97.5 190 PRO A C 1
ATOM 1509 O O . PRO A 1 190 ? 10.602 -10.453 10.188 1 97.5 190 PRO A O 1
ATOM 1512 N N . ILE A 1 191 ? 10.164 -8.328 10.648 1 98 191 ILE A N 1
ATOM 1513 C CA . ILE A 1 191 ? 9.07 -8.672 11.562 1 98 191 ILE A CA 1
ATOM 1514 C C . ILE A 1 191 ? 7.953 -9.367 10.789 1 98 191 ILE A C 1
ATOM 1516 O O . ILE A 1 191 ? 7.426 -10.391 11.234 1 98 191 ILE A O 1
ATOM 1520 N N . SER A 1 192 ? 7.652 -8.875 9.648 1 97.88 192 SER A N 1
ATOM 1521 C CA . SER A 1 192 ? 6.594 -9.445 8.82 1 97.88 192 SER A CA 1
ATOM 1522 C C . SER A 1 192 ? 6.98 -10.82 8.297 1 97.88 192 SER A C 1
ATOM 1524 O O . SER A 1 192 ? 6.133 -11.711 8.195 1 97.88 192 SER A O 1
ATOM 1526 N N . MET A 1 193 ? 8.195 -10.953 7.945 1 97.31 193 MET A N 1
ATOM 1527 C CA . MET A 1 193 ? 8.656 -12.25 7.453 1 97.31 193 MET A CA 1
ATOM 1528 C C . MET A 1 193 ? 8.516 -13.32 8.531 1 97.31 193 MET A C 1
ATOM 1530 O O . MET A 1 193 ? 8.125 -14.453 8.242 1 97.31 193 MET A O 1
ATOM 1534 N N . ILE A 1 194 ? 8.812 -12.984 9.766 1 97.5 194 ILE A N 1
ATOM 1535 C CA . ILE A 1 194 ? 8.664 -13.914 10.875 1 97.5 194 ILE A CA 1
ATOM 1536 C C . ILE A 1 194 ? 7.191 -14.281 11.047 1 97.5 194 ILE A C 1
ATOM 1538 O O . ILE A 1 194 ? 6.848 -15.461 11.164 1 97.5 194 ILE A O 1
ATOM 1542 N N . LEU A 1 195 ? 6.348 -13.297 10.945 1 96.62 195 LEU A N 1
ATOM 1543 C CA . LEU A 1 195 ? 4.918 -13.516 11.148 1 96.62 195 LEU A CA 1
ATOM 1544 C C . LEU A 1 195 ? 4.336 -14.391 10.039 1 96.62 195 LEU A C 1
ATOM 1546 O O . LEU A 1 195 ? 3.547 -15.297 10.32 1 96.62 195 LEU A O 1
ATOM 1550 N N . ILE A 1 196 ? 4.75 -14.141 8.773 1 95.19 196 ILE A N 1
ATOM 1551 C CA . ILE A 1 196 ? 4.148 -14.898 7.684 1 95.19 196 ILE A CA 1
ATOM 1552 C C . ILE A 1 196 ? 4.719 -16.312 7.664 1 95.19 196 ILE A C 1
ATOM 1554 O O . ILE A 1 196 ? 4.055 -17.25 7.207 1 95.19 196 ILE A O 1
ATOM 1558 N N . ASP A 1 197 ? 5.93 -16.453 8.172 1 95.88 197 ASP A N 1
ATOM 1559 C CA . ASP A 1 197 ? 6.504 -17.797 8.273 1 95.88 197 ASP A CA 1
ATOM 1560 C C . ASP A 1 197 ? 5.75 -18.641 9.297 1 95.88 197 ASP A C 1
ATOM 1562 O O . ASP A 1 197 ? 5.477 -19.812 9.055 1 95.88 197 ASP A O 1
ATOM 1566 N N . VAL A 1 198 ? 5.418 -18.094 10.461 1 95.19 198 VAL A N 1
ATOM 1567 C CA . VAL A 1 198 ? 4.703 -18.781 11.531 1 95.19 198 VAL A CA 1
ATOM 1568 C C . VAL A 1 198 ? 3.273 -19.078 11.086 1 95.19 198 VAL A C 1
ATOM 1570 O O . VAL A 1 198 ? 2.76 -20.172 11.328 1 95.19 198 VAL A O 1
ATOM 1573 N N . ARG A 1 199 ? 2.635 -18.172 10.43 1 92.88 199 ARG A N 1
ATOM 1574 C CA . ARG A 1 199 ? 1.249 -18.344 10.008 1 92.88 199 ARG A CA 1
ATOM 1575 C C . ARG A 1 199 ? 1.149 -19.312 8.836 1 92.88 199 ARG A C 1
ATOM 1577 O O . ARG A 1 199 ? 0.21 -20.109 8.766 1 92.88 199 ARG A O 1
ATOM 1584 N N . GLY A 1 200 ? 2.1 -19.125 7.871 1 91.88 200 GLY A N 1
ATOM 1585 C CA . GLY A 1 200 ? 2.066 -19.953 6.668 1 91.88 200 GLY A CA 1
ATOM 1586 C C . GLY A 1 200 ? 1.023 -19.5 5.664 1 91.88 200 GLY A C 1
ATOM 1587 O O . GLY A 1 200 ? 0.25 -18.578 5.938 1 91.88 200 GLY A O 1
ATOM 1588 N N . GLY A 1 201 ? 1.146 -19.953 4.406 1 90.88 201 GLY A N 1
ATOM 1589 C CA . GLY A 1 201 ? 0.105 -19.734 3.414 1 90.88 201 GLY A CA 1
ATOM 1590 C C . GLY A 1 201 ? 0.372 -18.531 2.523 1 90.88 201 GLY A C 1
ATOM 1591 O O . GLY A 1 201 ? -0.533 -18.047 1.846 1 90.88 201 GLY A O 1
ATOM 1592 N N . TYR A 1 202 ? 1.545 -18.031 2.6 1 95 202 TYR A N 1
ATOM 1593 C CA . TYR A 1 202 ? 1.898 -16.906 1.747 1 95 202 TYR A CA 1
ATOM 1594 C C . TYR A 1 202 ? 2.844 -17.344 0.632 1 95 202 TYR A C 1
ATOM 1596 O O . TYR A 1 202 ? 3.865 -17.984 0.89 1 95 202 TYR A O 1
ATOM 1604 N N . TYR A 1 203 ? 2.432 -17 -0.578 1 95.75 203 TYR A N 1
ATOM 1605 C CA . TYR A 1 203 ? 3.178 -17.375 -1.773 1 95.75 203 TYR A CA 1
ATOM 1606 C C . TYR A 1 203 ? 3.352 -16.172 -2.701 1 95.75 203 TYR A C 1
ATOM 1608 O O . TYR A 1 203 ? 2.537 -15.25 -2.689 1 95.75 203 TYR A O 1
ATOM 1616 N N . VAL A 1 204 ? 4.383 -16.172 -3.418 1 96 204 VAL A N 1
ATOM 1617 C CA . VAL A 1 204 ? 4.598 -15.156 -4.445 1 96 204 VAL A CA 1
ATOM 1618 C C . VAL A 1 204 ? 4.965 -15.828 -5.766 1 96 204 VAL A C 1
ATOM 1620 O O . VAL A 1 204 ? 5.344 -17 -5.785 1 96 204 VAL A O 1
ATOM 1623 N N . THR A 1 205 ? 4.781 -15.078 -6.816 1 95.5 205 THR A N 1
ATOM 1624 C CA . THR A 1 205 ? 5.137 -15.594 -8.133 1 95.5 205 THR A CA 1
ATOM 1625 C C . THR A 1 205 ? 6.562 -15.195 -8.5 1 95.5 205 THR A C 1
ATOM 1627 O O . THR A 1 205 ? 7.004 -14.086 -8.195 1 95.5 205 THR A O 1
ATOM 1630 N N . MET A 1 206 ? 7.273 -16.125 -9.055 1 94.81 206 MET A N 1
ATOM 1631 C CA . MET A 1 206 ? 8.594 -15.883 -9.633 1 94.81 206 MET A CA 1
ATOM 1632 C C . MET A 1 206 ? 8.711 -16.5 -11.016 1 94.81 206 MET A C 1
ATOM 1634 O O . MET A 1 206 ? 8.094 -17.531 -11.289 1 94.81 206 MET A O 1
ATOM 1638 N N . THR A 1 207 ? 9.508 -15.883 -11.859 1 93.75 207 THR A N 1
ATOM 1639 C CA . THR A 1 207 ? 9.703 -16.453 -13.188 1 93.75 207 THR A CA 1
ATOM 1640 C C . THR A 1 207 ? 10.547 -17.719 -13.109 1 93.75 207 THR A C 1
ATOM 1642 O O . THR A 1 207 ? 11.359 -17.875 -12.195 1 93.75 207 THR A O 1
ATOM 1645 N N . CYS A 1 208 ? 10.32 -18.609 -14.117 1 94.62 208 CYS A N 1
ATOM 1646 C CA . CYS A 1 208 ? 11.133 -19.812 -14.203 1 94.62 208 CYS A CA 1
ATOM 1647 C C . CYS A 1 208 ? 12.609 -19.469 -14.312 1 94.62 208 CYS A C 1
ATOM 1649 O O . CYS A 1 208 ? 13.461 -20.172 -13.75 1 94.62 208 CYS A O 1
ATOM 1651 N N . ASP A 1 209 ? 12.906 -18.312 -14.945 1 92.5 209 ASP A N 1
ATOM 1652 C CA . ASP A 1 209 ? 14.289 -17.891 -15.094 1 92.5 209 ASP A CA 1
ATOM 1653 C C . ASP A 1 209 ? 14.891 -17.484 -13.742 1 92.5 209 ASP A C 1
ATOM 1655 O O . ASP A 1 209 ? 16.031 -17.828 -13.445 1 92.5 209 ASP A O 1
ATOM 1659 N N . GLU A 1 210 ? 14.156 -16.844 -12.961 1 91.81 210 GLU A N 1
ATOM 1660 C CA . GLU A 1 210 ? 14.602 -16.453 -11.625 1 91.81 210 GLU A CA 1
ATOM 1661 C C . GLU A 1 210 ? 14.867 -17.672 -10.758 1 91.81 210 GLU A C 1
ATOM 1663 O O . GLU A 1 210 ? 15.859 -17.734 -10.031 1 91.81 210 GLU A O 1
ATOM 1668 N N . VAL A 1 211 ? 13.961 -18.625 -10.844 1 94.12 211 VAL A N 1
ATOM 1669 C CA . VAL A 1 211 ? 14.062 -19.844 -10.047 1 94.12 211 VAL A CA 1
ATOM 1670 C C . VAL A 1 211 ? 15.297 -20.641 -10.469 1 94.12 211 VAL A C 1
ATOM 1672 O O . VAL A 1 211 ? 16.062 -21.094 -9.625 1 94.12 211 VAL A O 1
ATOM 1675 N N . ALA A 1 212 ? 15.469 -20.75 -11.766 1 94 212 ALA A N 1
ATOM 1676 C CA . ALA A 1 212 ? 16.641 -21.453 -12.289 1 94 212 ALA A CA 1
ATOM 1677 C C . ALA A 1 212 ? 17.938 -20.812 -11.805 1 94 212 ALA A C 1
ATOM 1679 O O . ALA A 1 212 ? 18.859 -21.516 -11.391 1 94 212 ALA A O 1
ATOM 1680 N N . ASN A 1 213 ? 17.938 -19.516 -11.852 1 91.31 213 ASN A N 1
ATOM 1681 C CA . ASN A 1 213 ? 19.125 -18.781 -11.422 1 91.31 213 ASN A CA 1
ATOM 1682 C C . ASN A 1 213 ? 19.375 -18.938 -9.93 1 91.31 213 ASN A C 1
ATOM 1684 O O . ASN A 1 213 ? 20.516 -19.078 -9.492 1 91.31 213 ASN A O 1
ATOM 1688 N N . SER A 1 214 ? 18.391 -18.953 -9.133 1 91.06 214 SER A N 1
ATOM 1689 C CA . SER A 1 214 ? 18.516 -19.047 -7.684 1 91.06 214 SER A CA 1
ATOM 1690 C C . SER A 1 214 ? 19.016 -20.406 -7.258 1 91.06 214 SER A C 1
ATOM 1692 O O . SER A 1 214 ? 19.875 -20.516 -6.379 1 91.06 214 SER A O 1
ATOM 1694 N N . LEU A 1 215 ? 18.469 -21.469 -7.801 1 91.31 215 LEU A N 1
ATOM 1695 C CA . LEU A 1 215 ? 18.875 -22.812 -7.434 1 91.31 215 LEU A CA 1
ATOM 1696 C C . LEU A 1 215 ? 20.297 -23.109 -7.898 1 91.31 215 LEU A C 1
ATOM 1698 O O . LEU A 1 215 ? 21.047 -23.828 -7.23 1 91.31 215 LEU A O 1
ATOM 1702 N N . ASN A 1 216 ? 20.688 -22.484 -8.953 1 89.69 216 ASN A N 1
ATOM 1703 C CA . ASN A 1 216 ? 22.016 -22.641 -9.539 1 89.69 216 ASN A CA 1
ATOM 1704 C C . ASN A 1 216 ? 22.422 -24.109 -9.617 1 89.69 216 ASN A C 1
ATOM 1706 O O . ASN A 1 216 ? 23.562 -24.469 -9.297 1 89.69 216 ASN A O 1
ATOM 1710 N N . ASN A 1 217 ? 21.438 -25.047 -9.75 1 92.38 217 ASN A N 1
ATOM 1711 C CA . ASN A 1 217 ? 21.531 -26.5 -9.945 1 92.38 217 ASN A CA 1
ATOM 1712 C C . ASN A 1 217 ? 20.516 -27 -10.961 1 92.38 217 ASN A C 1
ATOM 1714 O O . ASN A 1 217 ? 19.344 -27.172 -10.625 1 92.38 217 ASN A O 1
ATOM 1718 N N . THR A 1 218 ? 21 -27.297 -12.078 1 91.19 218 THR A N 1
ATOM 1719 C CA . THR A 1 218 ? 20.141 -27.625 -13.203 1 91.19 218 THR A CA 1
ATOM 1720 C C . THR A 1 218 ? 19.328 -28.875 -12.922 1 91.19 218 THR A C 1
ATOM 1722 O O . THR A 1 218 ? 18.125 -28.938 -13.211 1 91.19 218 THR A O 1
ATOM 1725 N N . ASN A 1 219 ? 19.953 -29.859 -12.359 1 93.25 219 ASN A N 1
ATOM 1726 C CA . ASN A 1 219 ? 19.25 -31.109 -12.055 1 93.25 219 ASN A CA 1
ATOM 1727 C C . ASN A 1 219 ? 18.141 -30.891 -11.039 1 93.25 219 ASN A C 1
ATOM 1729 O O . ASN A 1 219 ? 17.031 -31.406 -11.211 1 93.25 219 ASN A O 1
ATOM 1733 N N . GLN A 1 220 ? 18.469 -30.141 -10.078 1 93.12 220 GLN A N 1
ATOM 1734 C CA . GLN A 1 220 ? 17.469 -29.828 -9.078 1 93.12 220 GLN A CA 1
ATOM 1735 C C . GLN A 1 220 ? 16.312 -29.031 -9.688 1 93.12 220 GLN A C 1
ATOM 1737 O O . GLN A 1 220 ? 15.148 -29.281 -9.383 1 93.12 220 GLN A O 1
ATOM 1742 N N . PHE A 1 221 ? 16.688 -28.094 -10.539 1 94.25 221 PHE A N 1
ATOM 1743 C CA . PHE A 1 221 ? 15.703 -27.25 -11.195 1 94.25 221 PHE A CA 1
ATOM 1744 C C . PHE A 1 221 ? 14.75 -28.078 -12.039 1 94.25 221 PHE A C 1
ATOM 1746 O O . PHE A 1 221 ? 13.531 -27.922 -11.961 1 94.25 221 PHE A O 1
ATOM 1753 N N . VAL A 1 222 ? 15.234 -29.016 -12.75 1 92.38 222 VAL A N 1
ATOM 1754 C CA . VAL A 1 222 ? 14.438 -29.844 -13.641 1 92.38 222 VAL A CA 1
ATOM 1755 C C . VAL A 1 222 ? 13.539 -30.781 -12.82 1 92.38 222 VAL A C 1
ATOM 1757 O O . VAL A 1 222 ? 12.375 -30.984 -13.172 1 92.38 222 VAL A O 1
ATOM 1760 N N . HIS A 1 223 ? 14.039 -31.234 -11.734 1 92.31 223 HIS A N 1
ATOM 1761 C CA . HIS A 1 223 ? 13.305 -32.188 -10.906 1 92.31 223 HIS A CA 1
ATOM 1762 C C . HIS A 1 223 ? 12.195 -31.516 -10.125 1 92.31 223 HIS A C 1
ATOM 1764 O O . HIS A 1 223 ? 11.078 -32.031 -10.039 1 92.31 223 HIS A O 1
ATOM 1770 N N . GLU A 1 224 ? 12.531 -30.375 -9.641 1 92.56 224 GLU A N 1
ATOM 1771 C CA . GLU A 1 224 ? 11.594 -29.719 -8.734 1 92.56 224 GLU A CA 1
ATOM 1772 C C . GLU A 1 224 ? 10.562 -28.891 -9.508 1 92.56 224 GLU A C 1
ATOM 1774 O O . GLU A 1 224 ? 9.445 -28.688 -9.039 1 92.56 224 GLU A O 1
ATOM 1779 N N . TYR A 1 225 ? 10.984 -28.453 -10.688 1 93.69 225 TYR A N 1
ATOM 1780 C CA . TYR A 1 225 ? 10.094 -27.594 -11.453 1 93.69 225 TYR A CA 1
ATOM 1781 C C . TYR A 1 225 ? 9.969 -28.094 -12.891 1 93.69 225 TYR A C 1
ATOM 1783 O O . TYR A 1 225 ? 10.258 -27.344 -13.836 1 93.69 225 TYR A O 1
ATOM 1791 N N . PRO A 1 226 ? 9.438 -29.219 -13.016 1 92.38 226 PRO A N 1
ATOM 1792 C CA . PRO A 1 226 ? 9.281 -29.75 -14.375 1 92.38 226 PRO A CA 1
ATOM 1793 C C . PRO A 1 226 ? 8.352 -28.891 -15.234 1 92.38 226 PRO A C 1
ATOM 1795 O O . PRO A 1 226 ? 8.453 -28.906 -16.469 1 92.38 226 PRO A O 1
ATOM 1798 N N . GLN A 1 227 ? 7.508 -28.125 -14.625 1 91.56 227 GLN A N 1
ATOM 1799 C CA . GLN A 1 227 ? 6.586 -27.281 -15.367 1 91.56 227 GLN A CA 1
ATOM 1800 C C . GLN A 1 227 ? 7.324 -26.141 -16.078 1 91.56 227 GLN A C 1
ATOM 1802 O O . GLN A 1 227 ? 6.77 -25.484 -16.953 1 91.56 227 GLN A O 1
ATOM 1807 N N . CYS A 1 228 ? 8.523 -25.938 -15.68 1 93.44 228 CYS A N 1
ATOM 1808 C CA . CYS A 1 228 ? 9.328 -24.875 -16.281 1 93.44 228 CYS A CA 1
ATOM 1809 C C . CYS A 1 228 ? 10.148 -25.422 -17.453 1 93.44 228 CYS A C 1
ATOM 1811 O O . CYS A 1 228 ? 10.906 -24.672 -18.078 1 93.44 228 CYS A O 1
ATOM 1813 N N . GLN A 1 229 ? 9.922 -26.656 -17.812 1 91.25 229 GLN A N 1
ATOM 1814 C CA . GLN A 1 229 ? 10.742 -27.281 -18.844 1 91.25 229 GLN A CA 1
ATOM 1815 C C . GLN A 1 229 ? 10.039 -27.266 -20.188 1 91.25 229 GLN A C 1
ATOM 1817 O O . GLN A 1 229 ? 8.805 -27.25 -20.25 1 91.25 229 GLN A O 1
ATOM 1822 N N . PRO A 1 230 ? 10.836 -27.328 -21.266 1 87.88 230 PRO A N 1
ATOM 1823 C CA . PRO A 1 230 ? 10.242 -27.359 -22.594 1 87.88 230 PRO A CA 1
ATOM 1824 C C . PRO A 1 230 ? 9.336 -28.562 -22.828 1 87.88 230 PRO A C 1
ATOM 1826 O O . PRO A 1 230 ? 8.43 -28.516 -23.656 1 87.88 230 PRO A O 1
ATOM 1829 N N . SER A 1 231 ? 9.562 -29.625 -22.125 1 83.31 231 SER A N 1
ATOM 1830 C CA . SER A 1 231 ? 8.797 -30.859 -22.297 1 83.31 231 SER A CA 1
ATOM 1831 C C . SER A 1 231 ? 7.445 -30.766 -21.594 1 83.31 231 SER A C 1
ATOM 1833 O O . SER A 1 231 ? 6.652 -31.719 -21.656 1 83.31 231 SER A O 1
ATOM 1835 N N . TRP A 1 232 ? 7.254 -29.641 -21 1 86.75 232 TRP A N 1
ATOM 1836 C CA . TRP A 1 232 ? 6.012 -29.469 -20.25 1 86.75 232 TRP A CA 1
ATOM 1837 C C . TRP A 1 232 ? 4.809 -29.5 -21.188 1 86.75 232 TRP A C 1
ATOM 1839 O O . TRP A 1 232 ? 4.801 -28.844 -22.234 1 86.75 232 TRP A O 1
ATOM 1849 N N . THR A 1 233 ? 3.766 -30.281 -20.797 1 81.88 233 THR A N 1
ATOM 1850 C CA . THR A 1 233 ? 2.621 -30.516 -21.672 1 81.88 233 THR A CA 1
ATOM 1851 C C . THR A 1 233 ? 1.389 -29.781 -21.156 1 81.88 233 THR A C 1
ATOM 1853 O O . THR A 1 233 ? 0.364 -29.719 -21.828 1 81.88 233 THR A O 1
ATOM 1856 N N . GLY A 1 234 ? 1.492 -29.266 -20.047 1 83.19 234 GLY A N 1
ATOM 1857 C CA . GLY A 1 234 ? 0.368 -28.5 -19.531 1 83.19 234 GLY A CA 1
ATOM 1858 C C . GLY A 1 234 ? 0.318 -27.078 -20.062 1 83.19 234 GLY A C 1
ATOM 1859 O O . GLY A 1 234 ? 0.915 -26.781 -21.094 1 83.19 234 GLY A O 1
ATOM 1860 N N . LYS A 1 235 ? -0.549 -26.312 -19.453 1 86.25 235 LYS A N 1
ATOM 1861 C CA . LYS A 1 235 ? -0.592 -24.891 -19.812 1 86.25 235 LYS A CA 1
ATOM 1862 C C . LYS A 1 235 ? 0.776 -24.234 -19.625 1 86.25 235 LYS A C 1
ATOM 1864 O O . LYS A 1 235 ? 1.443 -24.453 -18.609 1 86.25 235 LYS A O 1
ATOM 1869 N N . PRO A 1 236 ? 1.13 -23.562 -20.531 1 84.31 236 PRO A N 1
ATOM 1870 C CA . PRO A 1 236 ? 2.453 -22.938 -20.453 1 84.31 236 PRO A CA 1
ATOM 1871 C C . PRO A 1 236 ? 2.654 -22.141 -19.172 1 84.31 236 PRO A C 1
ATOM 1873 O O . PRO A 1 236 ? 1.757 -21.406 -18.75 1 84.31 236 PRO A O 1
ATOM 1876 N N . VAL A 1 237 ? 3.828 -22.359 -18.594 1 87.5 237 VAL A N 1
ATOM 1877 C CA . VAL A 1 237 ? 4.121 -21.766 -17.297 1 87.5 237 VAL A CA 1
ATOM 1878 C C . VAL A 1 237 ? 5.344 -20.844 -17.422 1 87.5 237 VAL A C 1
ATOM 1880 O O . VAL A 1 237 ? 6.445 -21.312 -17.719 1 87.5 237 VAL A O 1
ATOM 1883 N N . GLU A 1 238 ? 5.09 -19.578 -17.219 1 88.75 238 GLU A N 1
ATOM 1884 C CA . GLU A 1 238 ? 6.191 -18.625 -17.188 1 88.75 238 GLU A CA 1
ATOM 1885 C C . GLU A 1 238 ? 6.59 -18.312 -15.742 1 88.75 238 GLU A C 1
ATOM 1887 O O . GLU A 1 238 ? 7.742 -17.953 -15.477 1 88.75 238 GLU A O 1
ATOM 1892 N N . HIS A 1 239 ? 5.664 -18.469 -14.898 1 94.31 239 HIS A N 1
ATOM 1893 C CA . HIS A 1 239 ? 5.859 -18.172 -13.484 1 94.31 239 HIS A CA 1
ATOM 1894 C C . HIS A 1 239 ? 5.445 -19.359 -12.617 1 94.31 239 HIS A C 1
ATOM 1896 O O . HIS A 1 239 ? 4.555 -20.125 -12.984 1 94.31 239 HIS A O 1
ATOM 1902 N N . VAL A 1 240 ? 6.129 -19.5 -11.523 1 94.75 240 VAL A N 1
ATOM 1903 C CA . VAL A 1 240 ? 5.754 -20.516 -10.539 1 94.75 240 VAL A CA 1
ATOM 1904 C C . VAL A 1 240 ? 5.527 -19.844 -9.18 1 94.75 240 VAL A C 1
ATOM 1906 O O . VAL A 1 240 ? 5.996 -18.734 -8.938 1 94.75 240 VAL A O 1
ATOM 1909 N N . SER A 1 241 ? 4.754 -20.516 -8.359 1 95.75 241 SER A N 1
ATOM 1910 C CA . SER A 1 241 ? 4.465 -20.016 -7.02 1 95.75 241 SER A CA 1
ATOM 1911 C C . SER A 1 241 ? 5.469 -20.547 -6.004 1 95.75 241 SER A C 1
ATOM 1913 O O . SER A 1 241 ? 5.727 -21.75 -5.949 1 95.75 241 SER A O 1
ATOM 1915 N N . ILE A 1 242 ? 6.055 -19.625 -5.254 1 95.88 242 ILE A N 1
ATOM 1916 C CA . ILE A 1 242 ? 7.047 -19.984 -4.242 1 95.88 242 ILE A CA 1
ATOM 1917 C C . ILE A 1 242 ? 6.535 -19.594 -2.859 1 95.88 242 ILE A C 1
ATOM 1919 O O . ILE A 1 242 ? 6.031 -18.484 -2.668 1 95.88 242 ILE A O 1
ATOM 1923 N N . ARG A 1 243 ? 6.688 -20.484 -1.923 1 95.12 243 ARG A N 1
ATOM 1924 C CA . ARG A 1 243 ? 6.273 -20.203 -0.551 1 95.12 243 ARG A CA 1
ATOM 1925 C C . ARG A 1 243 ? 7.195 -19.172 0.102 1 95.12 243 ARG A C 1
ATOM 1927 O O . ARG A 1 243 ? 8.422 -19.312 0.043 1 95.12 243 ARG A O 1
ATOM 1934 N N . ALA A 1 244 ? 6.539 -18.203 0.669 1 96.12 244 ALA A N 1
ATOM 1935 C CA . ALA A 1 244 ? 7.289 -17.172 1.377 1 96.12 244 ALA A CA 1
ATOM 1936 C C . ALA A 1 244 ? 7.617 -17.609 2.801 1 96.12 244 ALA A C 1
ATOM 1938 O O . ALA A 1 244 ? 6.777 -18.203 3.484 1 96.12 244 ALA A O 1
ATOM 1939 N N . GLY A 1 245 ? 8.828 -17.281 3.246 1 93.56 245 GLY A N 1
ATOM 1940 C CA . GLY A 1 245 ? 9.234 -17.641 4.598 1 93.56 245 GLY A CA 1
ATOM 1941 C C . GLY A 1 245 ? 10.641 -17.203 4.938 1 93.56 245 GLY A C 1
ATOM 1942 O O . GLY A 1 245 ? 11.188 -16.297 4.301 1 93.56 245 GLY A O 1
ATOM 1943 N N . LEU A 1 246 ? 11.188 -17.828 5.945 1 94.25 246 LEU A N 1
ATOM 1944 C CA . LEU A 1 246 ? 12.492 -17.422 6.465 1 94.25 246 LEU A CA 1
ATOM 1945 C C . LEU A 1 246 ? 13.594 -18.359 5.961 1 94.25 246 LEU A C 1
ATOM 1947 O O . LEU A 1 246 ? 14.781 -18.078 6.148 1 94.25 246 LEU A O 1
ATOM 1951 N N . GLY A 1 247 ? 13.227 -19.422 5.312 1 91.56 247 GLY A N 1
ATOM 1952 C CA . GLY A 1 247 ? 14.219 -20.344 4.812 1 91.56 247 GLY A CA 1
ATOM 1953 C C . GLY A 1 247 ? 15.164 -19.719 3.801 1 91.56 247 GLY A C 1
ATOM 1954 O O . GLY A 1 247 ? 14.781 -18.812 3.062 1 91.56 247 GLY A O 1
ATOM 1955 N N . GLU A 1 248 ? 16.297 -20.234 3.693 1 89.5 248 GLU A N 1
ATOM 1956 C CA . GLU A 1 248 ? 17.297 -19.688 2.781 1 89.5 248 GLU A CA 1
ATOM 1957 C C . GLU A 1 248 ? 16.922 -19.953 1.326 1 89.5 248 GLU A C 1
ATOM 1959 O O . GLU A 1 248 ? 16.172 -20.891 1.03 1 89.5 248 GLU A O 1
ATOM 1964 N N . GLY A 1 249 ? 17.391 -19.047 0.448 1 91.56 249 GLY A N 1
ATOM 1965 C CA . GLY A 1 249 ? 17.141 -19.219 -0.976 1 91.56 249 GLY A CA 1
ATOM 1966 C C . GLY A 1 249 ? 15.805 -18.688 -1.424 1 91.56 249 GLY A C 1
ATOM 1967 O O . GLY A 1 249 ? 15.461 -17.531 -1.131 1 91.56 249 GLY A O 1
ATOM 1968 N N . LEU A 1 250 ? 15.07 -19.578 -2.102 1 94 250 LEU A N 1
ATOM 1969 C CA . LEU A 1 250 ? 13.828 -19.156 -2.738 1 94 250 LEU A CA 1
ATOM 1970 C C . LEU A 1 250 ? 12.805 -18.719 -1.694 1 94 250 LEU A C 1
ATOM 1972 O O . LEU A 1 250 ? 12.164 -17.672 -1.844 1 94 250 LEU A O 1
ATOM 1976 N N . PRO A 1 251 ? 12.742 -19.406 -0.545 1 94.25 251 PRO A N 1
ATOM 1977 C CA . PRO A 1 251 ? 11.766 -18.969 0.455 1 94.25 251 PRO A CA 1
ATOM 1978 C C . PRO A 1 251 ? 12.086 -17.594 1.034 1 94.25 251 PRO A C 1
ATOM 1980 O O . PRO A 1 251 ? 11.18 -16.797 1.278 1 94.25 251 PRO A O 1
ATOM 1983 N N . GLN A 1 252 ? 13.32 -17.328 1.204 1 95.06 252 GLN A N 1
ATOM 1984 C CA . GLN A 1 252 ? 13.727 -16.031 1.722 1 95.06 252 GLN A CA 1
ATOM 1985 C C . GLN A 1 252 ? 13.43 -14.922 0.715 1 95.06 252 GLN A C 1
ATOM 1987 O O . GLN A 1 252 ? 12.898 -13.867 1.078 1 95.06 252 GLN A O 1
ATOM 1992 N N . ALA A 1 253 ? 13.789 -15.156 -0.498 1 95.81 253 ALA A N 1
ATOM 1993 C CA . ALA A 1 253 ? 13.516 -14.188 -1.557 1 95.81 253 ALA A CA 1
ATOM 1994 C C . ALA A 1 253 ? 12.016 -13.922 -1.68 1 95.81 253 ALA A C 1
ATOM 1996 O O . ALA A 1 253 ? 11.594 -12.766 -1.808 1 95.81 253 ALA A O 1
ATOM 1997 N N . ALA A 1 254 ? 11.312 -15.008 -1.593 1 96.88 254 ALA A N 1
ATOM 1998 C CA . ALA A 1 254 ? 9.859 -14.883 -1.658 1 96.88 254 ALA A CA 1
ATOM 1999 C C . ALA A 1 254 ? 9.312 -14.125 -0.454 1 96.88 254 ALA A C 1
ATOM 2001 O O . ALA A 1 254 ? 8.359 -13.352 -0.578 1 96.88 254 ALA A O 1
ATOM 2002 N N . GLY A 1 255 ? 9.914 -14.367 0.683 1 97.25 255 GLY A N 1
ATOM 2003 C CA . GLY A 1 255 ? 9.5 -13.656 1.881 1 97.25 255 GLY A CA 1
ATOM 2004 C C . GLY A 1 255 ? 9.672 -12.148 1.768 1 97.25 255 GLY A C 1
ATOM 2005 O O . GLY A 1 255 ? 8.758 -11.391 2.094 1 97.25 255 GLY A O 1
ATOM 2006 N N . VAL A 1 256 ? 10.773 -11.727 1.309 1 96.75 256 VAL A N 1
ATOM 2007 C CA . VAL A 1 256 ? 11.023 -10.305 1.147 1 96.75 256 VAL A CA 1
ATOM 2008 C C . VAL A 1 256 ? 10.086 -9.727 0.089 1 96.75 256 VAL A C 1
ATOM 2010 O O . VAL A 1 256 ? 9.508 -8.656 0.278 1 96.75 256 VAL A O 1
ATOM 2013 N N . ARG A 1 257 ? 9.898 -10.438 -0.938 1 96.56 257 ARG A N 1
ATOM 2014 C CA . ARG A 1 257 ? 9.008 -9.992 -2.004 1 96.56 257 ARG A CA 1
ATOM 2015 C C . ARG A 1 257 ? 7.574 -9.844 -1.495 1 96.56 257 ARG A C 1
ATOM 2017 O O . ARG A 1 257 ? 6.887 -8.883 -1.842 1 96.56 257 ARG A O 1
ATOM 2024 N N . ALA A 1 258 ? 7.176 -10.758 -0.684 1 97 258 ALA A N 1
ATOM 2025 C CA . ALA A 1 258 ? 5.809 -10.766 -0.173 1 97 258 ALA A CA 1
ATOM 2026 C C . ALA A 1 258 ? 5.574 -9.586 0.771 1 97 258 ALA A C 1
ATOM 2028 O O . ALA A 1 258 ? 4.445 -9.102 0.896 1 97 258 ALA A O 1
ATOM 2029 N N . THR A 1 259 ? 6.609 -9.141 1.401 1 97.81 259 THR A N 1
ATOM 2030 C CA . THR A 1 259 ? 6.43 -8.172 2.479 1 97.81 259 THR A CA 1
ATOM 2031 C C . THR A 1 259 ? 6.852 -6.773 2.027 1 97.81 259 THR A C 1
ATOM 2033 O O . THR A 1 259 ? 6.48 -5.777 2.65 1 97.81 259 THR A O 1
ATOM 2036 N N . PHE A 1 260 ? 7.586 -6.648 0.951 1 97.94 260 PHE A N 1
ATOM 2037 C CA . PHE A 1 260 ? 8.25 -5.406 0.575 1 97.94 260 PHE A CA 1
ATOM 2038 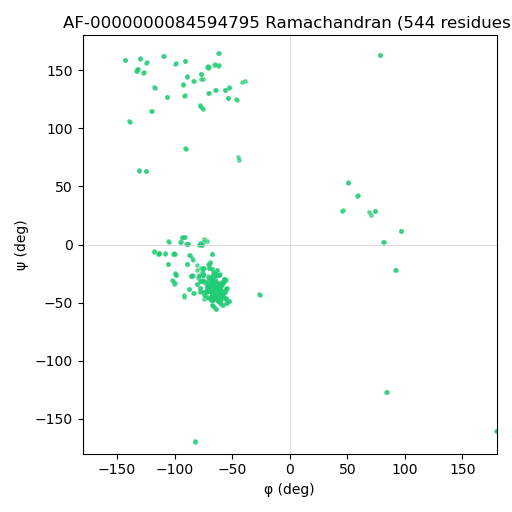C C . PHE A 1 260 ? 7.23 -4.316 0.278 1 97.94 260 PHE A C 1
ATOM 2040 O O . PHE A 1 260 ? 7.285 -3.232 0.864 1 97.94 260 PHE A O 1
ATOM 2047 N N . GLY A 1 261 ? 6.277 -4.543 -0.638 1 97.38 261 GLY A N 1
ATOM 2048 C CA . GLY A 1 261 ? 5.285 -3.545 -1.004 1 97.38 261 GLY A CA 1
ATOM 2049 C C . GLY A 1 261 ? 4.434 -3.096 0.167 1 97.38 261 GLY A C 1
ATOM 2050 O O . GLY A 1 261 ? 4.195 -1.899 0.345 1 97.38 261 GLY A O 1
ATOM 2051 N N . MET A 1 262 ? 4.027 -4.051 0.941 1 97.25 262 MET A N 1
ATOM 2052 C CA . MET A 1 262 ? 3.225 -3.74 2.121 1 97.25 262 MET A CA 1
ATOM 2053 C C . MET A 1 262 ? 4.02 -2.908 3.119 1 97.25 262 MET A C 1
ATOM 2055 O O . MET A 1 262 ? 3.512 -1.926 3.662 1 97.25 262 MET A O 1
ATOM 2059 N N . ALA A 1 263 ? 5.211 -3.305 3.326 1 98.38 263 ALA A N 1
ATOM 2060 C CA . ALA A 1 263 ? 6.066 -2.576 4.262 1 98.38 263 ALA A CA 1
ATOM 2061 C C . ALA A 1 263 ? 6.293 -1.142 3.795 1 98.38 263 ALA A C 1
ATOM 2063 O O . ALA A 1 263 ? 6.297 -0.212 4.605 1 98.38 263 ALA A O 1
ATOM 2064 N N . ALA A 1 264 ? 6.461 -0.992 2.521 1 98.38 264 ALA A N 1
ATOM 2065 C CA . ALA A 1 264 ? 6.664 0.338 1.954 1 98.38 264 ALA A CA 1
ATOM 2066 C C . ALA A 1 264 ? 5.449 1.229 2.197 1 98.38 264 ALA A C 1
ATOM 2068 O O . ALA A 1 264 ? 5.586 2.352 2.691 1 98.38 264 ALA A O 1
ATOM 2069 N N . TRP A 1 265 ? 4.332 0.732 1.918 1 98.06 265 TRP A N 1
ATOM 2070 C CA . TRP A 1 265 ? 3.115 1.52 2.092 1 98.06 265 TRP A CA 1
ATOM 2071 C C . TRP A 1 265 ? 2.861 1.811 3.566 1 98.06 265 TRP A C 1
ATOM 2073 O O . TRP A 1 265 ? 2.471 2.924 3.928 1 98.06 265 TRP A O 1
ATOM 2083 N N . LEU A 1 266 ? 3.037 0.798 4.414 1 97.31 266 LEU A N 1
ATOM 2084 C CA . LEU A 1 266 ? 2.85 1.011 5.844 1 97.31 266 LEU A CA 1
ATOM 2085 C C . LEU A 1 266 ? 3.812 2.072 6.363 1 97.31 266 LEU A C 1
ATOM 2087 O O . LEU A 1 266 ? 3.428 2.926 7.168 1 97.31 266 LEU A O 1
ATOM 2091 N N . ALA A 1 267 ? 4.992 1.992 5.906 1 97.94 267 ALA A N 1
ATOM 2092 C CA . ALA A 1 267 ? 5.988 2.975 6.324 1 97.94 267 ALA A CA 1
ATOM 2093 C C . ALA A 1 267 ? 5.605 4.375 5.859 1 97.94 267 ALA A C 1
ATOM 2095 O O . ALA A 1 267 ? 5.691 5.34 6.625 1 97.94 267 ALA A O 1
ATOM 2096 N N . VAL A 1 268 ? 5.199 4.52 4.598 1 97.19 268 VAL A N 1
ATOM 2097 C CA . VAL A 1 268 ? 4.766 5.809 4.066 1 97.19 268 VAL A CA 1
ATOM 2098 C C . VAL A 1 268 ? 3.592 6.336 4.891 1 97.19 268 VAL A C 1
ATOM 2100 O O . VAL A 1 268 ? 3.562 7.512 5.254 1 97.19 268 VAL A O 1
ATOM 2103 N N . TRP A 1 269 ? 2.676 5.445 5.188 1 94.88 269 TRP A N 1
ATOM 2104 C CA . TRP A 1 269 ? 1.503 5.805 5.977 1 94.88 269 TRP A CA 1
ATOM 2105 C C . TRP A 1 269 ? 1.91 6.312 7.355 1 94.88 269 TRP A C 1
ATOM 2107 O O . TRP A 1 269 ? 1.408 7.34 7.82 1 94.88 269 TRP A O 1
ATOM 2117 N N . ILE A 1 270 ? 2.84 5.691 7.984 1 94.44 270 ILE A N 1
ATOM 2118 C CA . ILE A 1 270 ? 3.307 6.051 9.32 1 94.44 270 ILE A CA 1
ATOM 2119 C C . ILE A 1 270 ? 3.936 7.441 9.281 1 94.44 270 ILE A C 1
ATOM 2121 O O . ILE A 1 270 ? 3.67 8.273 10.156 1 94.44 270 ILE A O 1
ATOM 2125 N N . HIS A 1 271 ? 4.66 7.727 8.273 1 94.69 271 HIS A N 1
ATOM 2126 C CA . HIS A 1 271 ? 5.387 8.992 8.211 1 94.69 271 HIS A CA 1
ATOM 2127 C C . HIS A 1 271 ? 4.496 10.109 7.684 1 94.69 271 HIS A C 1
ATOM 2129 O O . HIS A 1 271 ? 4.859 11.289 7.766 1 94.69 271 HIS A O 1
ATOM 2135 N N . LEU A 1 272 ? 3.396 9.758 7.152 1 90.12 272 LEU A N 1
ATOM 2136 C CA . LEU A 1 272 ? 2.42 10.758 6.738 1 90.12 272 LEU A CA 1
ATOM 2137 C C . LEU A 1 272 ? 1.551 11.195 7.914 1 90.12 272 LEU A C 1
ATOM 2139 O O . LEU A 1 272 ? 1.183 12.367 8.023 1 90.12 272 LEU A O 1
ATOM 2143 N N . VAL A 1 273 ? 1.107 10.289 8.773 1 77.88 273 VAL A N 1
ATOM 2144 C CA . VAL A 1 273 ? 0.202 10.555 9.891 1 77.88 273 VAL A CA 1
ATOM 2145 C C . VAL A 1 273 ? 0.974 11.188 11.039 1 77.88 273 VAL A C 1
ATOM 2147 O O . VAL A 1 273 ? 0.44 12.031 11.766 1 77.88 273 VAL A O 1
ATOM 2150 N N . TRP A 1 274 ? 2.16 10.766 11.344 1 65.19 274 TRP A N 1
ATOM 2151 C CA . TRP A 1 274 ? 2.9 11.266 12.5 1 65.19 274 TRP A CA 1
ATOM 2152 C C . TRP A 1 274 ? 4.008 12.219 12.07 1 65.19 274 TRP A C 1
ATOM 2154 O O . TRP A 1 274 ? 4.656 12.008 11.039 1 65.19 274 TRP A O 1
ATOM 2164 N N . MET B 1 1 ? -61.906 40.781 -18.641 1 24.75 1 MET B N 1
ATOM 2165 C CA . MET B 1 1 ? -60.938 39.844 -19.219 1 24.75 1 MET B CA 1
ATOM 2166 C C . MET B 1 1 ? -59.625 39.844 -18.438 1 24.75 1 MET B C 1
ATOM 2168 O O . MET B 1 1 ? -58.625 39.312 -18.906 1 24.75 1 MET B O 1
ATOM 2172 N N . THR B 1 2 ? -59.375 40.656 -17.344 1 30.02 2 THR B N 1
ATOM 2173 C CA . THR B 1 2 ? -58.219 41.062 -16.594 1 30.02 2 THR B CA 1
ATOM 2174 C C . THR B 1 2 ? -57.75 39.969 -15.656 1 30.02 2 THR B C 1
ATOM 2176 O O . THR B 1 2 ? -56.844 40.188 -14.82 1 30.02 2 THR B O 1
ATOM 2179 N N . SER B 1 3 ? -58.344 38.75 -15.523 1 34.94 3 SER B N 1
ATOM 2180 C CA . SER B 1 3 ? -58.156 37.875 -14.352 1 34.94 3 SER B CA 1
ATOM 2181 C C . SER B 1 3 ? -56.844 37.125 -14.406 1 34.94 3 SER B C 1
ATOM 2183 O O . SER B 1 3 ? -56.469 36.438 -13.453 1 34.94 3 SER B O 1
ATOM 2185 N N . ASN B 1 4 ? -56.156 36.781 -15.547 1 33.44 4 ASN B N 1
ATOM 2186 C CA . ASN B 1 4 ? -55.312 35.562 -15.609 1 33.44 4 ASN B CA 1
ATOM 2187 C C . ASN B 1 4 ? -53.906 35.844 -15.102 1 33.44 4 ASN B C 1
ATOM 2189 O O . ASN B 1 4 ? -52.969 35.094 -15.352 1 33.44 4 ASN B O 1
ATOM 2193 N N . SER B 1 5 ? -53.375 37.062 -14.805 1 33.78 5 SER B N 1
ATOM 2194 C CA . SER B 1 5 ? -51.938 37.281 -14.68 1 33.78 5 SER B CA 1
ATOM 2195 C C . SER B 1 5 ? -51.438 36.781 -13.344 1 33.78 5 SER B C 1
ATOM 2197 O O . SER B 1 5 ? -50.281 37.062 -12.961 1 33.78 5 SER B O 1
ATOM 2199 N N . LEU B 1 6 ? -52.156 36.188 -12.375 1 35.75 6 LEU B N 1
ATOM 2200 C CA . LEU B 1 6 ? -51.625 35.938 -11.039 1 35.75 6 LEU B CA 1
ATOM 2201 C C . LEU B 1 6 ? -50.656 34.75 -11.055 1 35.75 6 LEU B C 1
ATOM 2203 O O . LEU B 1 6 ? -49.969 34.5 -10.07 1 35.75 6 LEU B O 1
ATOM 2207 N N . SER B 1 7 ? -50.688 33.719 -11.977 1 35.56 7 SER B N 1
ATOM 2208 C CA . SER B 1 7 ? -50.188 32.375 -11.656 1 35.56 7 SER B CA 1
ATOM 2209 C C . SER B 1 7 ? -48.656 32.344 -11.758 1 35.56 7 SER B C 1
ATOM 2211 O O . SER B 1 7 ? -48.031 31.359 -11.336 1 35.56 7 SER B O 1
ATOM 2213 N N . LEU B 1 8 ? -47.906 33.094 -12.547 1 33.5 8 LEU B N 1
ATOM 2214 C CA . LEU B 1 8 ? -46.531 32.719 -12.922 1 33.5 8 LEU B CA 1
ATOM 2215 C C . LEU B 1 8 ? -45.562 33.062 -11.82 1 33.5 8 LEU B C 1
ATOM 2217 O O . LEU B 1 8 ? -44.375 32.688 -11.898 1 33.5 8 LEU B O 1
ATOM 2221 N N . THR B 1 9 ? -45.75 33.969 -10.859 1 32.09 9 THR B N 1
ATOM 2222 C CA . THR B 1 9 ? -44.688 34.469 -10.023 1 32.09 9 THR B CA 1
ATOM 2223 C C . THR B 1 9 ? -44.312 33.469 -8.938 1 32.09 9 THR B C 1
ATOM 2225 O O . THR B 1 9 ? -43.375 33.688 -8.18 1 32.09 9 THR B O 1
ATOM 2228 N N . SER B 1 10 ? -45.156 32.469 -8.555 1 35.59 10 SER B N 1
ATOM 2229 C CA . SER B 1 10 ? -44.781 31.672 -7.395 1 35.59 10 SER B CA 1
ATOM 2230 C C . SER B 1 10 ? -43.594 30.75 -7.715 1 35.59 10 SER B C 1
ATOM 2232 O O . SER B 1 10 ? -43.156 29.984 -6.863 1 35.59 10 SER B O 1
ATOM 2234 N N . ALA B 1 11 ? -43.25 30.5 -8.945 1 37.75 11 ALA B N 1
ATOM 2235 C CA . ALA B 1 11 ? -42.219 29.469 -9.227 1 37.75 11 ALA B CA 1
ATOM 2236 C C . ALA B 1 11 ? -40.844 29.906 -8.719 1 37.75 11 ALA B C 1
ATOM 2238 O O . ALA B 1 11 ? -39.906 29.109 -8.711 1 37.75 11 ALA B O 1
ATOM 2239 N N . ARG B 1 12 ? -40.5 31.141 -8.641 1 36.53 12 ARG B N 1
ATOM 2240 C CA . ARG B 1 12 ? -39.094 31.547 -8.523 1 36.53 12 ARG B CA 1
ATOM 2241 C C . ARG B 1 12 ? -38.5 31.141 -7.172 1 36.53 12 ARG B C 1
ATOM 2243 O O . ARG B 1 12 ? -37.312 31.234 -6.953 1 36.53 12 ARG B O 1
ATOM 2250 N N . ARG B 1 13 ? -39.25 31.141 -6.078 1 37.53 13 ARG B N 1
ATOM 2251 C CA . ARG B 1 13 ? -38.469 31.109 -4.852 1 37.53 13 ARG B CA 1
ATOM 2252 C C . ARG B 1 13 ? -37.875 29.719 -4.621 1 37.53 13 ARG B C 1
ATOM 2254 O O . ARG B 1 13 ? -38.188 29.062 -3.617 1 37.53 13 ARG B O 1
ATOM 2261 N N . PHE B 1 14 ? -38 28.766 -5.469 1 40.91 14 PHE B N 1
ATOM 2262 C CA . PHE B 1 14 ? -37.188 27.609 -5.129 1 40.91 14 PHE B CA 1
ATOM 2263 C C . PHE B 1 14 ? -35.781 28.062 -4.715 1 40.91 14 PHE B C 1
ATOM 2265 O O . PHE B 1 14 ? -35 28.516 -5.551 1 40.91 14 PHE B O 1
ATOM 2272 N N . GLY B 1 15 ? -35.625 28.562 -3.617 1 44.22 15 GLY B N 1
ATOM 2273 C CA . GLY B 1 15 ? -34.312 28.953 -3.121 1 44.22 15 GLY B CA 1
ATOM 2274 C C . GLY B 1 15 ? -33.25 27.938 -3.447 1 44.22 15 GLY B C 1
ATOM 2275 O O . GLY B 1 15 ? -33.531 26.781 -3.771 1 44.22 15 GLY B O 1
ATOM 2276 N N . SER B 1 16 ? -31.984 28.328 -3.852 1 55.53 16 SER B N 1
ATOM 2277 C CA . SER B 1 16 ? -30.812 27.531 -4.188 1 55.53 16 SER B CA 1
ATOM 2278 C C . SER B 1 16 ? -30.578 26.438 -3.152 1 55.53 16 SER B C 1
ATOM 2280 O O . SER B 1 16 ? -30.969 26.578 -1.993 1 55.53 16 SER B O 1
ATOM 2282 N N . LEU B 1 17 ? -30.5 25.141 -3.586 1 53.34 17 LEU B N 1
ATOM 2283 C CA . LEU B 1 17 ? -30.125 24.031 -2.715 1 53.34 17 LEU B CA 1
ATOM 2284 C C . LEU B 1 17 ? -29.266 24.516 -1.56 1 53.34 17 LEU B C 1
ATOM 2286 O O . LEU B 1 17 ? -29.406 24.062 -0.426 1 53.34 17 LEU B O 1
ATOM 2290 N N . GLN B 1 18 ? -28.312 25.375 -1.778 1 55.62 18 GLN B N 1
ATOM 2291 C CA . GLN B 1 18 ? -27.438 25.984 -0.771 1 55.62 18 GLN B CA 1
ATOM 2292 C C . GLN B 1 18 ? -28.266 26.672 0.316 1 55.62 18 GLN B C 1
ATOM 2294 O O . GLN B 1 18 ? -27.984 26.516 1.506 1 55.62 18 GLN B O 1
ATOM 2299 N N . GLY B 1 19 ? -29.172 27.484 -0.126 1 55.44 19 GLY B N 1
ATOM 2300 C CA . GLY B 1 19 ? -30 28.219 0.821 1 55.44 19 GLY B CA 1
ATOM 2301 C C . GLY B 1 19 ? -30.969 27.328 1.582 1 55.44 19 GLY B C 1
ATOM 2302 O O . GLY B 1 19 ? -31.156 27.484 2.789 1 55.44 19 GLY B O 1
ATOM 2303 N N . LEU B 1 20 ? -31.406 26.375 0.886 1 52.34 20 LEU B N 1
ATOM 2304 C CA . LEU B 1 20 ? -32.375 25.469 1.485 1 52.34 20 LEU B CA 1
ATOM 2305 C C . LEU B 1 20 ? -31.719 24.609 2.557 1 52.34 20 LEU B C 1
ATOM 2307 O O . LEU B 1 20 ? -32.344 24.312 3.584 1 52.34 20 LEU B O 1
ATOM 2311 N N . LEU B 1 21 ? -30.5 24.297 2.312 1 63.66 21 LEU B N 1
ATOM 2312 C CA . LEU B 1 21 ? -29.812 23.375 3.215 1 63.66 21 LEU B CA 1
ATOM 2313 C C . LEU B 1 21 ? -28.812 24.109 4.098 1 63.66 21 LEU B C 1
ATOM 2315 O O . LEU B 1 21 ? -28.203 23.516 4.977 1 63.66 21 LEU B O 1
ATOM 2319 N N . ARG B 1 22 ? -28.719 25.359 4.023 1 62.59 22 ARG B N 1
ATOM 2320 C CA . ARG B 1 22 ? -27.906 26.266 4.824 1 62.59 22 ARG B CA 1
ATOM 2321 C C . ARG B 1 22 ? -26.422 25.922 4.73 1 62.59 22 ARG B C 1
ATOM 2323 O O . ARG B 1 22 ? -25.734 25.828 5.75 1 62.59 22 ARG B O 1
ATOM 2330 N N . PHE B 1 23 ? -26.109 25.641 3.529 1 72 23 PHE B N 1
ATOM 2331 C CA . PHE B 1 23 ? -24.672 25.438 3.33 1 72 23 PHE B CA 1
ATOM 2332 C C . PHE B 1 23 ? -23.938 26.766 3.291 1 72 23 PHE B C 1
ATOM 2334 O O . PHE B 1 23 ? -24.516 27.781 2.898 1 72 23 PHE B O 1
ATOM 2341 N N . LYS B 1 24 ? -22.672 26.922 3.768 1 67.38 24 LYS B N 1
ATOM 2342 C CA . LYS B 1 24 ? -21.891 28.156 3.904 1 67.38 24 LYS B CA 1
ATOM 2343 C C . LYS B 1 24 ? -21.469 28.688 2.539 1 67.38 24 LYS B C 1
ATOM 2345 O O . LYS B 1 24 ? -21.375 29.906 2.346 1 67.38 24 LYS B O 1
ATOM 2350 N N . SER B 1 25 ? -21.094 27.797 1.664 1 75.81 25 SER B N 1
ATOM 2351 C CA . SER B 1 25 ? -20.578 28.203 0.362 1 75.81 25 SER B CA 1
ATOM 2352 C C . SER B 1 25 ? -21.031 27.25 -0.739 1 75.81 25 SER B C 1
ATOM 2354 O O . SER B 1 25 ? -21.453 26.125 -0.459 1 75.81 25 SER B O 1
ATOM 2356 N N . ARG B 1 26 ? -21.047 27.625 -1.973 1 75.44 26 ARG B N 1
ATOM 2357 C CA . ARG B 1 26 ? -21.406 26.844 -3.148 1 75.44 26 ARG B CA 1
ATOM 2358 C C . ARG B 1 26 ? -20.469 25.641 -3.303 1 75.44 26 ARG B C 1
ATOM 2360 O O . ARG B 1 26 ? -20.906 24.562 -3.715 1 75.44 26 ARG B O 1
ATOM 2367 N N . SER B 1 27 ? -19.203 25.812 -2.979 1 78.88 27 SER B N 1
ATOM 2368 C CA . SER B 1 27 ? -18.234 24.719 -3.092 1 78.88 27 SER B CA 1
ATOM 2369 C C . SER B 1 27 ? -18.562 23.578 -2.137 1 78.88 27 SER B C 1
ATOM 2371 O O . SER B 1 27 ? -18.5 22.406 -2.512 1 78.88 27 SER B O 1
ATOM 2373 N N . VAL B 1 28 ? -19.047 23.891 -1.047 1 81.88 28 VAL B N 1
ATOM 2374 C CA . VAL B 1 28 ? -19.391 22.875 -0.053 1 81.88 28 VAL B CA 1
ATOM 2375 C C . VAL B 1 28 ? -20.625 22.109 -0.506 1 81.88 28 VAL B C 1
ATOM 2377 O O . VAL B 1 28 ? -20.703 20.891 -0.338 1 81.88 28 VAL B O 1
ATOM 2380 N N . THR B 1 29 ? -21.562 22.812 -1.082 1 83.12 29 THR B N 1
ATOM 2381 C CA . THR B 1 29 ? -22.781 22.172 -1.589 1 83.12 29 THR B CA 1
ATOM 2382 C C . THR B 1 29 ? -22.453 21.203 -2.715 1 83.12 29 THR B C 1
ATOM 2384 O O . THR B 1 29 ? -23 20.094 -2.771 1 83.12 29 THR B O 1
ATOM 2387 N N . THR B 1 30 ? -21.578 21.609 -3.549 1 85.5 30 THR B N 1
ATOM 2388 C CA . THR B 1 30 ? -21.188 20.75 -4.66 1 85.5 30 THR B CA 1
ATOM 2389 C C . THR B 1 30 ? -20.516 19.469 -4.145 1 85.5 30 THR B C 1
ATOM 2391 O O . THR B 1 30 ? -20.812 18.375 -4.625 1 85.5 30 THR B O 1
ATOM 2394 N N . TRP B 1 31 ? -19.656 19.562 -3.18 1 88.19 31 TRP B N 1
ATOM 2395 C CA . TRP B 1 31 ? -18.984 18.406 -2.605 1 88.19 31 TRP B CA 1
ATOM 2396 C C . TRP B 1 31 ? -19.969 17.5 -1.884 1 88.19 31 TRP B C 1
ATOM 2398 O O . TRP B 1 31 ? -19.828 16.266 -1.921 1 88.19 31 TRP B O 1
ATOM 2408 N N . TRP B 1 32 ? -20.953 18.141 -1.261 1 90.5 32 TRP B N 1
ATOM 2409 C CA . TRP B 1 32 ? -21.969 17.344 -0.579 1 90.5 32 TRP B CA 1
ATOM 2410 C C . TRP B 1 32 ? -22.812 16.578 -1.58 1 90.5 32 TRP B C 1
ATOM 2412 O O . TRP B 1 32 ? -23.141 15.406 -1.355 1 90.5 32 TRP B O 1
ATOM 2422 N N . VAL B 1 33 ? -23.141 17.188 -2.674 1 92.06 33 VAL B N 1
ATOM 2423 C CA . VAL B 1 33 ? -23.938 16.531 -3.713 1 92.06 33 VAL B CA 1
ATOM 2424 C C . VAL B 1 33 ? -23.141 15.367 -4.309 1 92.06 33 VAL B C 1
ATOM 2426 O O . VAL B 1 33 ? -23.688 14.281 -4.516 1 92.06 33 VAL B O 1
ATOM 2429 N N . LEU B 1 34 ? -21.875 15.547 -4.531 1 93 34 LEU B N 1
ATOM 2430 C CA . LEU B 1 34 ? -21.031 14.484 -5.059 1 93 34 LEU B CA 1
ATOM 2431 C C . LEU B 1 34 ? -20.906 13.344 -4.062 1 93 34 LEU B C 1
ATOM 2433 O O . LEU B 1 34 ? -21.031 12.172 -4.434 1 93 34 LEU B O 1
ATOM 2437 N N . TYR B 1 35 ? -20.734 13.766 -2.955 1 94.5 35 TYR B N 1
ATOM 2438 C CA . TYR B 1 35 ? -20.672 12.805 -1.863 1 94.5 35 TYR B CA 1
ATOM 2439 C C . TYR B 1 35 ? -21.953 11.969 -1.794 1 94.5 35 TYR B C 1
ATOM 2441 O O . TYR B 1 35 ? -21.891 10.742 -1.787 1 94.5 35 TYR B O 1
ATOM 2449 N N . GLY B 1 36 ? -23.047 12.602 -1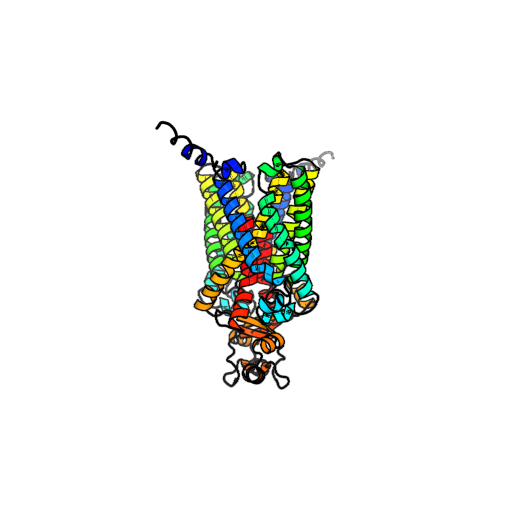.764 1 95.81 36 GLY B N 1
ATOM 2450 C CA . GLY B 1 36 ? -24.344 11.93 -1.693 1 95.81 36 GLY B CA 1
ATOM 2451 C C . GLY B 1 36 ? -24.625 11.047 -2.896 1 95.81 36 GLY B C 1
ATOM 2452 O O . GLY B 1 36 ? -25.078 9.914 -2.75 1 95.81 36 GLY B O 1
ATOM 2453 N N . THR B 1 37 ? -24.297 11.531 -4.008 1 96.81 37 THR B N 1
ATOM 2454 C CA . THR B 1 37 ? -24.562 10.789 -5.234 1 96.81 37 THR B CA 1
ATOM 2455 C C . THR B 1 37 ? -23.75 9.492 -5.266 1 96.81 37 THR B C 1
ATOM 2457 O O . THR B 1 37 ? -24.297 8.43 -5.559 1 96.81 37 THR B O 1
ATOM 2460 N N . VAL B 1 38 ? -22.531 9.609 -4.906 1 97.31 38 VAL B N 1
ATOM 2461 C CA . VAL B 1 38 ? -21.656 8.445 -4.957 1 97.31 38 VAL B CA 1
ATOM 2462 C C . VAL B 1 38 ? -22.109 7.41 -3.936 1 97.31 38 VAL B C 1
ATOM 2464 O O . VAL B 1 38 ? -22.125 6.211 -4.219 1 97.31 38 VAL B O 1
ATOM 2467 N N . LEU B 1 39 ? -22.516 7.875 -2.816 1 97.56 39 LEU B N 1
ATOM 2468 C CA . LEU B 1 39 ? -22.938 6.945 -1.776 1 97.56 39 LEU B CA 1
ATOM 2469 C C . LEU B 1 39 ? -24.266 6.273 -2.154 1 97.56 39 LEU B C 1
ATOM 2471 O O . LEU B 1 39 ? -24.469 5.102 -1.847 1 97.56 39 LEU B O 1
ATOM 2475 N N . VAL B 1 40 ? -25.125 7.004 -2.818 1 97.75 40 VAL B N 1
ATOM 2476 C CA . VAL B 1 40 ? -26.375 6.426 -3.275 1 97.75 40 VAL B CA 1
ATOM 2477 C C . VAL B 1 40 ? -26.094 5.348 -4.32 1 97.75 40 VAL B C 1
ATOM 2479 O O . VAL B 1 40 ? -26.688 4.266 -4.277 1 97.75 40 VAL B O 1
ATOM 2482 N N . ILE B 1 41 ? -25.219 5.617 -5.199 1 97.56 41 ILE B N 1
ATOM 2483 C CA . ILE B 1 41 ? -24.828 4.637 -6.211 1 97.56 41 ILE B CA 1
ATOM 2484 C C . ILE B 1 41 ? -24.25 3.398 -5.539 1 97.56 41 ILE B C 1
ATOM 2486 O O . ILE B 1 41 ? -24.609 2.27 -5.883 1 97.56 41 ILE B O 1
ATOM 2490 N N . MET B 1 42 ? -23.469 3.619 -4.562 1 97.12 42 MET B N 1
ATOM 2491 C CA . MET B 1 42 ? -22.859 2.502 -3.842 1 97.12 42 MET B CA 1
ATOM 2492 C C . MET B 1 42 ? -23.922 1.685 -3.115 1 97.12 42 MET B C 1
ATOM 2494 O O . MET B 1 42 ? -23.844 0.456 -3.064 1 97.12 42 MET B O 1
ATOM 2498 N N . PHE B 1 43 ? -24.875 2.406 -2.615 1 97.56 43 PHE B N 1
ATOM 2499 C CA . PHE B 1 43 ? -25.953 1.722 -1.93 1 97.56 43 PHE B CA 1
ATOM 2500 C C . PHE B 1 43 ? -26.75 0.852 -2.902 1 97.56 43 PHE B C 1
ATOM 2502 O O . PHE B 1 43 ? -26.953 -0.336 -2.648 1 97.56 43 PHE B O 1
ATOM 2509 N N . ILE B 1 44 ? -27.094 1.349 -4.027 1 97.25 44 ILE B N 1
ATOM 2510 C CA . ILE B 1 44 ? -27.922 0.664 -5.012 1 97.25 44 ILE B CA 1
ATOM 2511 C C . ILE B 1 44 ? -27.156 -0.536 -5.578 1 97.25 44 ILE B C 1
ATOM 2513 O O . ILE B 1 44 ? -27.734 -1.614 -5.75 1 97.25 44 ILE B O 1
ATOM 2517 N N . THR B 1 45 ? -25.922 -0.392 -5.777 1 95.94 45 THR B N 1
ATOM 2518 C CA . THR B 1 45 ? -25.125 -1.439 -6.406 1 95.94 45 THR B CA 1
ATOM 2519 C C . THR B 1 45 ? -24.859 -2.574 -5.426 1 95.94 45 THR B C 1
ATOM 2521 O O . THR B 1 45 ? -24.641 -3.719 -5.832 1 95.94 45 THR B O 1
ATOM 2524 N N . ASN B 1 46 ? -24.906 -2.283 -4.086 1 97.69 46 ASN B N 1
ATOM 2525 C CA . ASN B 1 46 ? -24.422 -3.293 -3.15 1 97.69 46 ASN B CA 1
ATOM 2526 C C . ASN B 1 46 ? -25.562 -3.836 -2.279 1 97.69 46 ASN B C 1
ATOM 2528 O O . ASN B 1 46 ? -25.391 -4.844 -1.594 1 97.69 46 ASN B O 1
ATOM 2532 N N . ILE B 1 47 ? -26.75 -3.254 -2.34 1 97.56 47 ILE B N 1
ATOM 2533 C CA . ILE B 1 47 ? -27.844 -3.662 -1.474 1 97.56 47 ILE B CA 1
ATOM 2534 C C . ILE B 1 47 ? -28.25 -5.102 -1.791 1 97.56 47 ILE B C 1
ATOM 2536 O O . ILE B 1 47 ? -28.703 -5.836 -0.909 1 97.56 47 ILE B O 1
ATOM 2540 N N . ARG B 1 48 ? -28.031 -5.594 -2.982 1 96.75 48 ARG B N 1
ATOM 2541 C CA . ARG B 1 48 ? -28.453 -6.926 -3.412 1 96.75 48 ARG B CA 1
ATOM 2542 C C . ARG B 1 48 ? -27.641 -8.008 -2.707 1 96.75 48 ARG B C 1
ATOM 2544 O O . ARG B 1 48 ? -28.016 -9.18 -2.705 1 96.75 48 ARG B O 1
ATOM 2551 N N . PHE B 1 49 ? -26.469 -7.648 -2.184 1 97.25 49 PHE B N 1
ATOM 2552 C CA . PHE B 1 49 ? -25.688 -8.594 -1.389 1 97.25 49 PHE B CA 1
ATOM 2553 C C . PHE B 1 49 ? -26.531 -9.133 -0.229 1 97.25 49 PHE B C 1
ATOM 2555 O O . PHE B 1 49 ? -26.344 -10.273 0.199 1 97.25 49 PHE B O 1
ATOM 2562 N N . LEU B 1 50 ? -27.453 -8.312 0.265 1 97.25 50 LEU B N 1
ATOM 2563 C CA . LEU B 1 50 ? -28.172 -8.625 1.499 1 97.25 50 LEU B CA 1
ATOM 2564 C C . LEU B 1 50 ? -29.422 -9.445 1.209 1 97.25 50 LEU B C 1
ATOM 2566 O O . LEU B 1 50 ? -30.125 -9.883 2.133 1 97.25 50 LEU B O 1
ATOM 2570 N N . PHE B 1 51 ? -29.656 -9.742 -0.042 1 96.94 51 PHE B N 1
ATOM 2571 C CA . PHE B 1 51 ? -30.781 -10.586 -0.429 1 96.94 51 PHE B CA 1
ATOM 2572 C C . PHE B 1 51 ? -30.359 -12.055 -0.467 1 96.94 51 PHE B C 1
ATOM 2574 O O . PHE B 1 51 ? -29.172 -12.367 -0.542 1 96.94 51 PHE B O 1
ATOM 2581 N N . PRO B 1 52 ? -31.359 -12.945 -0.349 1 94.62 52 PRO B N 1
ATOM 2582 C CA . PRO B 1 52 ? -31.016 -14.367 -0.459 1 94.62 52 PRO B CA 1
ATOM 2583 C C . PRO B 1 52 ? -30.25 -14.688 -1.742 1 94.62 52 PRO B C 1
ATOM 2585 O O . PRO B 1 52 ? -30.656 -14.273 -2.83 1 94.62 52 PRO B O 1
ATOM 2588 N N . GLY B 1 53 ? -29.109 -15.312 -1.611 1 94.69 53 GLY B N 1
ATOM 2589 C CA . GLY B 1 53 ? -28.297 -15.688 -2.756 1 94.69 53 GLY B CA 1
ATOM 2590 C C . GLY B 1 53 ? -27.438 -14.547 -3.271 1 94.69 53 GLY B C 1
ATOM 2591 O O . GLY B 1 53 ? -26.781 -14.68 -4.305 1 94.69 53 GLY B O 1
ATOM 2592 N N . GLY B 1 54 ? -27.5 -13.422 -2.625 1 96.06 54 GLY B N 1
ATOM 2593 C CA . GLY B 1 54 ? -26.797 -12.234 -3.094 1 96.06 54 GLY B CA 1
ATOM 2594 C C . GLY B 1 54 ? -25.297 -12.398 -3.131 1 96.06 54 GLY B C 1
ATOM 2595 O O . GLY B 1 54 ? -24.641 -11.906 -4.051 1 96.06 54 GLY B O 1
ATOM 2596 N N . LEU B 1 55 ? -24.766 -13.117 -2.158 1 95.31 55 LEU B N 1
ATOM 2597 C CA . LEU B 1 55 ? -23.328 -13.344 -2.105 1 95.31 55 LEU B CA 1
ATOM 2598 C C . LEU B 1 55 ? -22.844 -14.07 -3.355 1 95.31 55 LEU B C 1
ATOM 2600 O O . LEU B 1 55 ? -21.875 -13.641 -3.992 1 95.31 55 LEU B O 1
ATOM 2604 N N . LYS B 1 56 ? -23.484 -15.156 -3.711 1 93.5 56 LYS B N 1
ATOM 2605 C CA . LYS B 1 56 ? -23.141 -15.945 -4.887 1 93.5 56 LYS B CA 1
ATOM 2606 C C . LYS B 1 56 ? -23.328 -15.133 -6.168 1 93.5 56 LYS B C 1
ATOM 2608 O O . LYS B 1 56 ? -22.516 -15.219 -7.086 1 93.5 56 LYS B O 1
ATOM 2613 N N . ALA B 1 57 ? -24.359 -14.344 -6.23 1 95.06 57 ALA B N 1
ATOM 2614 C CA . ALA B 1 57 ? -24.719 -13.594 -7.43 1 95.06 57 ALA B CA 1
ATOM 2615 C C . ALA B 1 57 ? -23.75 -12.43 -7.66 1 95.06 57 ALA B C 1
ATOM 2617 O O . ALA B 1 57 ? -23.484 -12.062 -8.805 1 95.06 57 ALA B O 1
ATOM 2618 N N . LYS B 1 58 ? -23.234 -11.852 -6.559 1 95.44 58 LYS B N 1
ATOM 2619 C CA . LYS B 1 58 ? -22.5 -10.594 -6.68 1 95.44 58 LYS B CA 1
ATOM 2620 C C . LYS B 1 58 ? -21 -10.828 -6.672 1 95.44 58 LYS B C 1
ATOM 2622 O O . LYS B 1 58 ? -20.234 -10.031 -7.223 1 95.44 58 LYS B O 1
ATOM 2627 N N . LEU B 1 59 ? -20.531 -11.914 -6.09 1 94.25 59 LEU B N 1
ATOM 2628 C CA . LEU B 1 59 ? -19.094 -12.203 -6.035 1 94.25 59 LEU B CA 1
ATOM 2629 C C . LEU B 1 59 ? -18.656 -13 -7.258 1 94.25 59 LEU B C 1
ATOM 2631 O O . LEU B 1 59 ? -19.406 -13.828 -7.766 1 94.25 59 LEU B O 1
ATOM 2635 N N . ILE B 1 60 ? -17.469 -12.719 -7.699 1 90.94 60 ILE B N 1
ATOM 2636 C CA . ILE B 1 60 ? -16.875 -13.602 -8.711 1 90.94 60 ILE B CA 1
ATOM 2637 C C . ILE B 1 60 ? -16.625 -14.984 -8.102 1 90.94 60 ILE B C 1
ATOM 2639 O O . ILE B 1 60 ? -16.422 -15.109 -6.895 1 90.94 60 ILE B O 1
ATOM 2643 N N . PRO B 1 61 ? -16.594 -15.977 -8.875 1 90.19 61 PRO B N 1
ATOM 2644 C CA . PRO B 1 61 ? -16.516 -17.344 -8.375 1 90.19 61 PRO B CA 1
ATOM 2645 C C . PRO B 1 61 ? -15.32 -17.562 -7.441 1 90.19 61 PRO B C 1
ATOM 2647 O O . PRO B 1 61 ? -15.445 -18.25 -6.422 1 90.19 61 PRO B O 1
ATOM 2650 N N . GLU B 1 62 ? -14.242 -16.984 -7.727 1 89 62 GLU B N 1
ATOM 2651 C CA . GLU B 1 62 ? -13.039 -17.172 -6.922 1 89 62 GLU B CA 1
ATOM 2652 C C . GLU B 1 62 ? -13.203 -16.562 -5.531 1 89 62 GLU B C 1
ATOM 2654 O O . GLU B 1 62 ? -12.734 -17.141 -4.539 1 89 62 GLU B O 1
ATOM 2659 N N . GLU B 1 63 ? -13.906 -15.445 -5.484 1 92.38 63 GLU B N 1
ATOM 2660 C CA . GLU B 1 63 ? -14.172 -14.812 -4.195 1 92.38 63 GLU B CA 1
ATOM 2661 C C . GLU B 1 63 ? -15.289 -15.539 -3.447 1 92.38 63 GLU B C 1
ATOM 2663 O O . GLU B 1 63 ? -15.227 -15.68 -2.223 1 92.38 63 GLU B O 1
ATOM 2668 N N . TYR B 1 64 ? -16.25 -15.969 -4.211 1 93.5 64 TYR B N 1
ATOM 2669 C CA . TYR B 1 64 ? -17.344 -16.703 -3.586 1 93.5 64 TYR B CA 1
ATOM 2670 C C . TYR B 1 64 ? -16.828 -17.953 -2.889 1 93.5 64 TYR B C 1
ATOM 2672 O O . TYR B 1 64 ? -17.344 -18.344 -1.832 1 93.5 64 TYR B O 1
ATOM 2680 N N . PHE B 1 65 ? -15.859 -18.562 -3.463 1 90.69 65 PHE B N 1
ATOM 2681 C CA . PHE B 1 65 ? -15.242 -19.75 -2.877 1 90.69 65 PHE B CA 1
ATOM 2682 C C . PHE B 1 65 ? -14.781 -19.469 -1.451 1 90.69 65 PHE B C 1
ATOM 2684 O O . PHE B 1 65 ? -14.938 -20.312 -0.567 1 90.69 65 PHE B O 1
ATOM 2691 N N . ASN B 1 66 ? -14.273 -18.281 -1.169 1 91 66 ASN B N 1
ATOM 2692 C CA . ASN B 1 66 ? -13.711 -17.922 0.129 1 91 66 ASN B CA 1
ATOM 2693 C C . ASN B 1 66 ? -14.766 -17.359 1.068 1 91 66 ASN B C 1
ATOM 2695 O O . ASN B 1 66 ? -14.562 -17.297 2.281 1 91 66 ASN B O 1
ATOM 2699 N N . PHE B 1 67 ? -15.922 -16.938 0.519 1 94.81 67 PHE B N 1
ATOM 2700 C CA . PHE B 1 67 ? -16.891 -16.219 1.328 1 94.81 67 PHE B CA 1
ATOM 2701 C C . PHE B 1 67 ? -18.172 -17.047 1.496 1 94.81 67 PHE B C 1
ATOM 2703 O O . PHE B 1 67 ? -19.062 -16.672 2.266 1 94.81 67 PHE B O 1
ATOM 2710 N N . LYS B 1 68 ? -18.266 -18.156 0.795 1 90.75 68 LYS B N 1
ATOM 2711 C CA . LYS B 1 68 ? -19.484 -18.953 0.833 1 90.75 68 LYS B CA 1
ATOM 2712 C C . LYS B 1 68 ? -19.703 -19.547 2.219 1 90.75 68 LYS B C 1
ATOM 2714 O O . LYS B 1 68 ? -20.844 -19.797 2.617 1 90.75 68 LYS B O 1
ATOM 2719 N N . GLY B 1 69 ? -18.734 -19.734 2.982 1 88.69 69 GLY B N 1
ATOM 2720 C CA . GLY B 1 69 ? -18.875 -20.328 4.309 1 88.69 69 GLY B CA 1
ATOM 2721 C C . GLY B 1 69 ? -18.641 -19.328 5.426 1 88.69 69 GLY B C 1
ATOM 2722 O O . GLY B 1 69 ? -18.125 -18.234 5.191 1 88.69 69 GLY B O 1
ATOM 2723 N N . SER B 1 70 ? -19.156 -19.781 6.652 1 88.5 70 SER B N 1
ATOM 2724 C CA . SER B 1 70 ? -18.859 -19 7.855 1 88.5 70 SER B CA 1
ATOM 2725 C C . SER B 1 70 ? -17.422 -19.25 8.328 1 88.5 70 SER B C 1
ATOM 2727 O O . SER B 1 70 ? -16.875 -20.344 8.133 1 88.5 70 SER B O 1
ATOM 2729 N N . PRO B 1 71 ? -16.859 -18.109 8.812 1 95.25 71 PRO B N 1
ATOM 2730 C CA . PRO B 1 71 ? -17.406 -16.828 9.234 1 95.25 71 PRO B CA 1
ATOM 2731 C C . PRO B 1 71 ? -17.266 -15.742 8.164 1 95.25 71 PRO B C 1
ATOM 2733 O O . PRO B 1 71 ? -17.812 -14.648 8.312 1 95.25 71 PRO B O 1
ATOM 2736 N N . ASN B 1 72 ? -16.562 -16.031 7.098 1 95.69 72 ASN B N 1
ATOM 2737 C CA . ASN B 1 72 ? -16.203 -14.984 6.148 1 95.69 72 ASN B CA 1
ATOM 2738 C C . ASN B 1 72 ? -17.438 -14.383 5.48 1 95.69 72 ASN B C 1
ATOM 2740 O O . ASN B 1 72 ? -17.578 -13.164 5.41 1 95.69 72 ASN B O 1
ATOM 2744 N N . GLY B 1 73 ? -18.328 -15.227 5.059 1 96.81 73 GLY B N 1
ATOM 2745 C CA . GLY B 1 73 ? -19.547 -14.734 4.449 1 96.81 73 GLY B CA 1
ATOM 2746 C C . GLY B 1 73 ? -20.391 -13.898 5.391 1 96.81 73 GLY B C 1
ATOM 2747 O O . GLY B 1 73 ? -20.891 -12.836 5.008 1 96.81 73 GLY B O 1
ATOM 2748 N N . ALA B 1 74 ? -20.5 -14.336 6.59 1 97.19 74 ALA B N 1
ATOM 2749 C CA . ALA B 1 74 ? -21.266 -13.609 7.594 1 97.19 74 ALA B CA 1
ATOM 2750 C C . ALA B 1 74 ? -20.641 -12.25 7.898 1 97.19 74 ALA B C 1
ATOM 2752 O O . ALA B 1 74 ? -21.344 -11.25 8.016 1 97.19 74 ALA B O 1
ATOM 2753 N N . LEU B 1 75 ? -19.359 -12.25 8.008 1 98.19 75 LEU B N 1
ATOM 2754 C CA . LEU B 1 75 ? -18.656 -11.016 8.297 1 98.19 75 LEU B CA 1
ATOM 2755 C C . LEU B 1 75 ? -18.844 -10 7.18 1 98.19 75 LEU B C 1
ATOM 2757 O O . LEU B 1 75 ? -19.062 -8.812 7.441 1 98.19 75 LEU B O 1
ATOM 2761 N N . LEU B 1 76 ? -18.781 -10.469 5.957 1 98.06 76 LEU B N 1
ATOM 2762 C CA . LEU B 1 76 ? -19 -9.578 4.824 1 98.06 76 LEU B CA 1
ATOM 2763 C C . LEU B 1 76 ? -20.422 -9.023 4.832 1 98.06 76 LEU B C 1
ATOM 2765 O O . LEU B 1 76 ? -20.641 -7.824 4.633 1 98.06 76 LEU B O 1
ATOM 2769 N N . LEU B 1 77 ? -21.359 -9.852 5.125 1 97.94 77 LEU B N 1
ATOM 2770 C CA . LEU B 1 77 ? -22.766 -9.438 5.121 1 97.94 77 LEU B CA 1
ATOM 2771 C C . LEU B 1 77 ? -23.031 -8.461 6.258 1 97.94 77 LEU B C 1
ATOM 2773 O O . LEU B 1 77 ? -23.766 -7.48 6.074 1 97.94 77 LEU B O 1
ATOM 2777 N N . ILE B 1 78 ? -22.469 -8.695 7.398 1 98.38 78 ILE B N 1
ATOM 2778 C CA . ILE B 1 78 ? -22.625 -7.766 8.508 1 98.38 78 ILE B CA 1
ATOM 2779 C C . ILE B 1 78 ? -21.969 -6.426 8.156 1 98.38 78 ILE B C 1
ATOM 2781 O O . ILE B 1 78 ? -22.547 -5.367 8.422 1 98.38 78 ILE B O 1
ATOM 2785 N N . HIS B 1 79 ? -20.797 -6.48 7.582 1 98.69 79 HIS B N 1
ATOM 2786 C CA . HIS B 1 79 ? -20.125 -5.266 7.133 1 98.69 79 HIS B CA 1
ATOM 2787 C C . HIS B 1 79 ? -21.047 -4.434 6.234 1 98.69 79 HIS B C 1
ATOM 2789 O O . HIS B 1 79 ? -21.25 -3.242 6.48 1 98.69 79 HIS B O 1
ATOM 2795 N N . LEU B 1 80 ? -21.625 -5.125 5.297 1 98.5 80 LEU B N 1
ATOM 2796 C CA . LEU B 1 80 ? -22.453 -4.43 4.32 1 98.5 80 LEU B CA 1
ATOM 2797 C C . LEU B 1 80 ? -23.766 -3.965 4.957 1 98.5 80 LEU B C 1
ATOM 2799 O O . LEU B 1 80 ? -24.234 -2.861 4.676 1 98.5 80 LEU B O 1
ATOM 2803 N N . ALA B 1 81 ? -24.344 -4.785 5.781 1 98.56 81 ALA B N 1
ATOM 2804 C CA . ALA B 1 81 ? -25.594 -4.457 6.441 1 98.56 81 ALA B CA 1
ATOM 2805 C C . ALA B 1 81 ? -25.453 -3.221 7.32 1 98.56 81 ALA B C 1
ATOM 2807 O O . ALA B 1 81 ? -26.422 -2.498 7.555 1 98.56 81 ALA B O 1
ATOM 2808 N N . CYS B 1 82 ? -24.281 -3.014 7.754 1 98.81 82 CYS B N 1
ATOM 2809 C CA . CYS B 1 82 ? -24.047 -1.885 8.648 1 98.81 82 CYS B CA 1
ATOM 2810 C C . CYS B 1 82 ? -23.641 -0.643 7.859 1 98.81 82 CYS B C 1
ATOM 2812 O O . CYS B 1 82 ? -24.188 0.44 8.078 1 98.81 82 CYS B O 1
ATOM 2814 N N . VAL B 1 83 ? -22.781 -0.762 6.902 1 98.62 83 VAL B N 1
ATOM 2815 C CA . VAL B 1 83 ? -22.203 0.412 6.258 1 98.62 83 VAL B CA 1
ATOM 2816 C C . VAL B 1 83 ? -23.203 1.015 5.281 1 98.62 83 VAL B C 1
ATOM 2818 O O . VAL B 1 83 ? -23.234 2.232 5.09 1 98.62 83 VAL B O 1
ATOM 2821 N N . LEU B 1 84 ? -24.047 0.218 4.676 1 98.38 84 LEU B N 1
ATOM 2822 C CA . LEU B 1 84 ? -24.969 0.727 3.666 1 98.38 84 LEU B CA 1
ATOM 2823 C C . LEU B 1 84 ? -26 1.663 4.289 1 98.38 84 LEU B C 1
ATOM 2825 O O . LEU B 1 84 ? -26.125 2.814 3.867 1 98.38 84 LEU B O 1
ATOM 2829 N N . PRO B 1 85 ? -26.703 1.271 5.328 1 98.12 85 PRO B N 1
ATOM 2830 C CA . PRO B 1 85 ? -27.609 2.238 5.941 1 98.12 85 PRO B CA 1
ATOM 2831 C C . PRO B 1 85 ? -26.875 3.414 6.586 1 98.12 85 PRO B C 1
ATOM 2833 O O . PRO B 1 85 ? -27.375 4.543 6.559 1 98.12 85 PRO B O 1
ATOM 2836 N N . ALA B 1 86 ? -25.719 3.148 7.188 1 98.5 86 ALA B N 1
ATOM 2837 C CA . ALA B 1 86 ? -24.953 4.234 7.781 1 98.5 86 ALA B CA 1
ATOM 2838 C C . ALA B 1 86 ? -24.578 5.281 6.734 1 98.5 86 ALA B C 1
ATOM 2840 O O . ALA B 1 86 ? -24.609 6.48 7.008 1 98.5 86 ALA B O 1
ATOM 2841 N N . SER B 1 87 ? -24.203 4.828 5.578 1 98 87 SER B N 1
ATOM 2842 C CA . SER B 1 87 ? -23.828 5.742 4.508 1 98 87 SER B CA 1
ATOM 2843 C C . SER B 1 87 ? -25 6.609 4.066 1 98 87 SER B C 1
ATOM 2845 O O . SER B 1 87 ? -24.844 7.812 3.842 1 98 87 SER B O 1
ATOM 2847 N N . MET B 1 88 ? -26.156 6.082 4.012 1 97.25 88 MET B N 1
ATOM 2848 C CA . MET B 1 88 ? -27.344 6.844 3.639 1 97.25 88 MET B CA 1
ATOM 2849 C C . MET B 1 88 ? -27.688 7.875 4.707 1 97.25 88 MET B C 1
ATOM 2851 O O . MET B 1 88 ? -27.984 9.031 4.391 1 97.25 88 MET B O 1
ATOM 2855 N N . LEU B 1 89 ? -27.609 7.445 5.895 1 96.69 89 LEU B N 1
ATOM 2856 C CA . LEU B 1 89 ? -27.891 8.352 7 1 96.69 89 LEU B CA 1
ATOM 2857 C C . LEU B 1 89 ? -26.844 9.469 7.07 1 96.69 89 LEU B C 1
ATOM 2859 O O . LEU B 1 89 ? -27.172 10.594 7.457 1 96.69 89 LEU B O 1
ATOM 2863 N N . SER B 1 90 ? -25.609 9.133 6.699 1 96.19 90 SER B N 1
ATOM 2864 C CA . SER B 1 90 ? -24.531 10.109 6.777 1 96.19 90 SER B CA 1
ATOM 2865 C C . SER B 1 90 ? -24.781 11.281 5.828 1 96.19 90 SER B C 1
ATOM 2867 O O . SER B 1 90 ? -24.375 12.414 6.113 1 96.19 90 SER B O 1
ATOM 2869 N N . ILE B 1 91 ? -25.438 11.055 4.719 1 95.19 91 ILE B N 1
ATOM 2870 C CA . ILE B 1 91 ? -25.766 12.109 3.76 1 95.19 91 ILE B CA 1
ATOM 2871 C C . ILE B 1 91 ? -26.641 13.164 4.426 1 95.19 91 ILE B C 1
ATOM 2873 O O . ILE B 1 91 ? -26.375 14.367 4.305 1 95.19 91 ILE B O 1
ATOM 2877 N N . ILE B 1 92 ? -27.578 12.688 5.227 1 92.5 92 ILE B N 1
ATOM 2878 C CA . ILE B 1 92 ? -28.516 13.578 5.906 1 92.5 92 ILE B CA 1
ATOM 2879 C C . ILE B 1 92 ? -27.828 14.227 7.109 1 92.5 92 ILE B C 1
ATOM 2881 O O . ILE B 1 92 ? -28.078 15.398 7.418 1 92.5 92 ILE B O 1
ATOM 2885 N N . GLN B 1 93 ? -26.922 13.508 7.672 1 91.19 93 GLN B N 1
ATOM 2886 C CA . GLN B 1 93 ? -26.266 13.938 8.898 1 91.19 93 GLN B CA 1
ATOM 2887 C C . GLN B 1 93 ? -25.406 15.172 8.648 1 91.19 93 GLN B C 1
ATOM 2889 O O . GLN B 1 93 ? -25.219 15.992 9.555 1 91.19 93 GLN B O 1
ATOM 2894 N N . PHE B 1 94 ? -24.953 15.383 7.43 1 88.94 94 PHE B N 1
ATOM 2895 C CA . PHE B 1 94 ? -24.031 16.469 7.137 1 88.94 94 PHE B CA 1
ATOM 2896 C C . PHE B 1 94 ? -24.781 17.719 6.684 1 88.94 94 PHE B C 1
ATOM 2898 O O . PHE B 1 94 ? -24.172 18.734 6.367 1 88.94 94 PHE B O 1
ATOM 2905 N N . ILE B 1 95 ? -26.141 17.688 6.73 1 85.38 95 ILE B N 1
ATOM 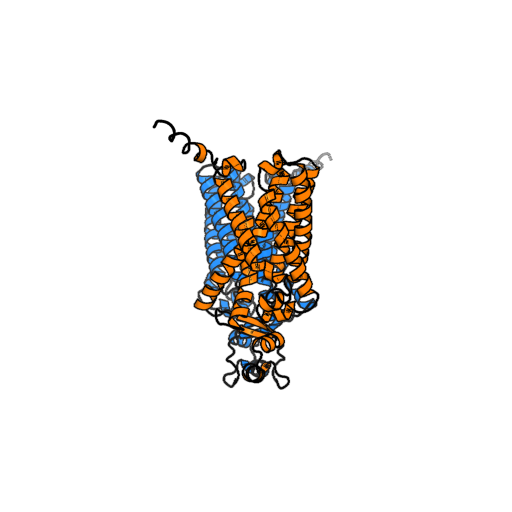2906 C CA . ILE B 1 95 ? -26.953 18.859 6.402 1 85.38 95 ILE B CA 1
ATOM 2907 C C . ILE B 1 95 ? -26.953 19.828 7.574 1 85.38 95 ILE B C 1
ATOM 2909 O O . ILE B 1 95 ? -27.359 19.484 8.68 1 85.38 95 ILE B O 1
ATOM 2913 N N . PRO B 1 96 ? -26.469 21.047 7.312 1 81.5 96 PRO B N 1
ATOM 2914 C CA . PRO B 1 96 ? -26.344 22.031 8.398 1 81.5 96 PRO B CA 1
ATOM 2915 C C . PRO B 1 96 ? -27.688 22.328 9.078 1 81.5 96 PRO B C 1
ATOM 2917 O O . PRO B 1 96 ? -27.719 22.547 10.289 1 81.5 96 PRO B O 1
ATOM 2920 N N . ARG B 1 97 ? -28.812 22.328 8.391 1 77.31 97 ARG B N 1
ATOM 2921 C CA . ARG B 1 97 ? -30.141 22.625 8.945 1 77.31 97 ARG B CA 1
ATOM 2922 C C . ARG B 1 97 ? -30.5 21.625 10.039 1 77.31 97 ARG B C 1
ATOM 2924 O O . ARG B 1 97 ? -31.125 21.984 11.031 1 77.31 97 ARG B O 1
ATOM 2931 N N . LEU B 1 98 ? -30.094 20.469 9.883 1 79.25 98 LEU B N 1
ATOM 2932 C CA . LEU B 1 98 ? -30.406 19.422 10.852 1 79.25 98 LEU B CA 1
ATOM 2933 C C . LEU B 1 98 ? -29.641 19.641 12.148 1 79.25 98 LEU B C 1
ATOM 2935 O O . LEU B 1 98 ? -30.156 19.359 13.234 1 79.25 98 LEU B O 1
ATOM 2939 N N . ARG B 1 99 ? -28.469 20.156 12.039 1 76.94 99 ARG B N 1
ATOM 2940 C CA . ARG B 1 99 ? -27.625 20.406 13.211 1 76.94 99 ARG B CA 1
ATOM 2941 C C . ARG B 1 99 ? -28.156 21.547 14.047 1 76.94 99 ARG B C 1
ATOM 2943 O O . ARG B 1 99 ? -28.016 21.562 15.273 1 76.94 99 ARG B O 1
ATOM 2950 N N . THR B 1 100 ? -28.828 22.453 13.383 1 80.81 100 THR B N 1
ATOM 2951 C CA . THR B 1 100 ? -29.234 23.656 14.086 1 80.81 100 THR B CA 1
ATOM 2952 C C . THR B 1 100 ? -30.688 23.578 14.516 1 80.81 100 THR B C 1
ATOM 2954 O O . THR B 1 100 ? -31.047 23.969 15.633 1 80.81 100 THR B O 1
ATOM 2957 N N . LYS B 1 101 ? -31.5 22.906 13.703 1 84.81 101 LYS B N 1
ATOM 2958 C CA . LYS B 1 101 ? -32.938 22.922 13.969 1 84.81 101 LYS B CA 1
ATOM 2959 C C . LYS B 1 101 ? -33.375 21.625 14.641 1 84.81 101 LYS B C 1
ATOM 2961 O O . LYS B 1 101 ? -34.312 21.625 15.43 1 84.81 101 LYS B O 1
ATOM 2966 N N . TYR B 1 102 ? -32.688 20.625 14.289 1 87.75 102 TYR B N 1
ATOM 2967 C CA . TYR B 1 102 ? -33.094 19.312 14.789 1 87.75 102 TYR B CA 1
ATOM 2968 C C . TYR B 1 102 ? -31.938 18.625 15.516 1 87.75 102 TYR B C 1
ATOM 2970 O O . TYR B 1 102 ? -31.531 17.531 15.148 1 87.75 102 TYR B O 1
ATOM 2978 N N . THR B 1 103 ? -31.5 19.188 16.562 1 88.94 103 THR B N 1
ATOM 2979 C CA . THR B 1 103 ? -30.297 18.781 17.297 1 88.94 103 THR B CA 1
ATOM 2980 C C . THR B 1 103 ? -30.484 17.391 17.891 1 88.94 103 THR B C 1
ATOM 2982 O O . THR B 1 103 ? -29.547 16.594 17.922 1 88.94 103 THR B O 1
ATOM 2985 N N . SER B 1 104 ? -31.703 17.156 18.359 1 91.62 104 SER B N 1
ATOM 2986 C CA . SER B 1 104 ? -31.953 15.844 18.938 1 91.62 104 SER B CA 1
ATOM 2987 C C . SER B 1 104 ? -31.812 14.742 17.891 1 91.62 104 SER B C 1
ATOM 2989 O O . SER B 1 104 ? -31.219 13.695 18.172 1 91.62 104 SER B O 1
ATOM 2991 N N . TRP B 1 105 ? -32.375 14.992 16.797 1 91.56 105 TRP B N 1
ATOM 2992 C CA . TRP B 1 105 ? -32.25 14.031 15.703 1 91.56 105 TRP B CA 1
ATOM 2993 C C . TRP B 1 105 ? -30.797 13.828 15.32 1 91.56 105 TRP B C 1
ATOM 2995 O O . TRP B 1 105 ? -30.344 12.695 15.141 1 91.56 105 TRP B O 1
ATOM 3005 N N . HIS B 1 106 ? -30 14.875 15.164 1 94.12 106 HIS B N 1
ATOM 3006 C CA . HIS B 1 106 ? -28.594 14.805 14.82 1 94.12 106 HIS B CA 1
ATOM 3007 C C . HIS B 1 106 ? -27.828 13.938 15.82 1 94.12 106 HIS B C 1
ATOM 3009 O O . HIS B 1 106 ? -27.016 13.094 15.422 1 94.12 106 HIS B O 1
ATOM 3015 N N . ARG B 1 107 ? -28.156 14.102 17.016 1 94.06 107 ARG B N 1
ATOM 3016 C CA . ARG B 1 107 ? -27.453 13.391 18.094 1 94.06 107 ARG B CA 1
ATOM 3017 C C . ARG B 1 107 ? -27.75 11.891 18.031 1 94.06 107 ARG B C 1
ATOM 3019 O O . ARG B 1 107 ? -26.828 11.078 18.078 1 94.06 107 ARG B O 1
ATOM 3026 N N . TYR B 1 108 ? -29 11.562 17.906 1 94.88 108 TYR B N 1
ATOM 3027 C CA . TYR B 1 108 ? -29.375 10.156 17.906 1 94.88 108 TYR B CA 1
ATOM 3028 C C . TYR B 1 108 ? -28.938 9.469 16.625 1 94.88 108 TYR B C 1
ATOM 3030 O O . TYR B 1 108 ? -28.406 8.352 16.656 1 94.88 108 TYR B O 1
ATOM 3038 N N . ALA B 1 109 ? -29.172 10.086 15.523 1 95.88 109 ALA B N 1
ATOM 3039 C CA . ALA B 1 109 ? -28.719 9.539 14.25 1 95.88 109 ALA B CA 1
ATOM 3040 C C . ALA B 1 109 ? -27.203 9.367 14.227 1 95.88 109 ALA B C 1
ATOM 3042 O O . ALA B 1 109 ? -26.688 8.367 13.719 1 95.88 109 ALA B O 1
ATOM 3043 N N . GLY B 1 110 ? -26.5 10.367 14.789 1 96.62 110 GLY B N 1
ATOM 3044 C CA . GLY B 1 110 ? -25.062 10.273 14.883 1 96.62 110 GLY B CA 1
ATOM 3045 C C . GLY B 1 110 ? -24.578 9.07 15.68 1 96.62 110 GLY B C 1
ATOM 3046 O O . GLY B 1 110 ? -23.625 8.406 15.289 1 96.62 110 GLY B O 1
ATOM 3047 N N . ARG B 1 111 ? -25.266 8.805 16.719 1 97.38 111 ARG B N 1
ATOM 3048 C CA . ARG B 1 111 ? -24.922 7.652 17.547 1 97.38 111 ARG B CA 1
ATOM 3049 C C . ARG B 1 111 ? -25.125 6.352 16.781 1 97.38 111 ARG B C 1
ATOM 3051 O O . ARG B 1 111 ? -24.281 5.457 16.828 1 97.38 111 ARG B O 1
ATOM 3058 N N . ILE B 1 112 ? -26.219 6.297 16.094 1 98 112 ILE B N 1
ATOM 3059 C CA . ILE B 1 112 ? -26.547 5.105 15.312 1 98 112 ILE B CA 1
ATOM 3060 C C . ILE B 1 112 ? -25.516 4.93 14.195 1 98 112 ILE B C 1
ATOM 3062 O O . ILE B 1 112 ? -24.969 3.838 14.008 1 98 112 ILE B O 1
ATOM 3066 N N . ILE B 1 113 ? -25.188 5.977 13.5 1 98.38 113 ILE B N 1
ATOM 3067 C CA . ILE B 1 113 ? -24.234 5.945 12.406 1 98.38 113 ILE B CA 1
ATOM 3068 C C . ILE B 1 113 ? -22.875 5.484 12.922 1 98.38 113 ILE B C 1
ATOM 3070 O O . ILE B 1 113 ? -22.234 4.625 12.312 1 98.38 113 ILE B O 1
ATOM 3074 N N . ASN B 1 114 ? -22.484 6.055 14.062 1 98.38 114 ASN B N 1
ATOM 3075 C CA . ASN B 1 114 ? -21.172 5.719 14.617 1 98.38 114 ASN B CA 1
ATOM 3076 C C . ASN B 1 114 ? -21.094 4.242 15.008 1 98.38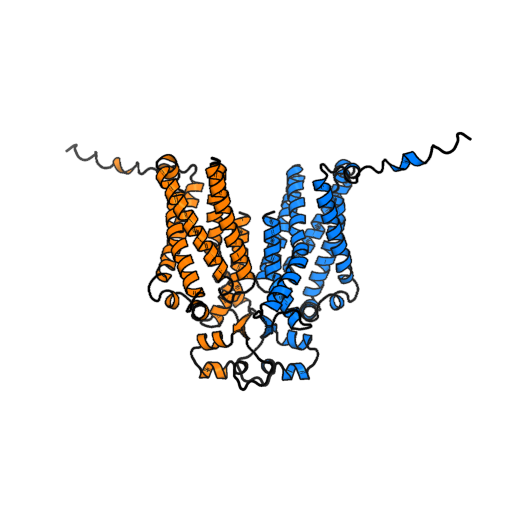 114 ASN B C 1
ATOM 3078 O O . ASN B 1 114 ? -20.094 3.574 14.711 1 98.38 114 ASN B O 1
ATOM 3082 N N . VAL B 1 115 ? -22.125 3.723 15.609 1 98.56 115 VAL B N 1
ATOM 3083 C CA . VAL B 1 115 ? -22.125 2.326 16.031 1 98.56 115 VAL B CA 1
ATOM 3084 C C . VAL B 1 115 ? -22.094 1.414 14.812 1 98.56 115 VAL B C 1
ATOM 3086 O O . VAL B 1 115 ? -21.312 0.466 14.758 1 98.56 115 VAL B O 1
ATOM 3089 N N . LEU B 1 116 ? -22.938 1.675 13.844 1 98.81 116 LEU B N 1
ATOM 3090 C CA . LEU B 1 116 ? -22.969 0.883 12.625 1 98.81 116 LEU B CA 1
ATOM 3091 C C . LEU B 1 116 ? -21.625 0.917 11.922 1 98.81 116 LEU B C 1
ATOM 3093 O O . LEU B 1 116 ? -21.125 -0.115 11.453 1 98.81 116 LEU B O 1
ATOM 3097 N N . THR B 1 117 ? -21.016 2.092 11.867 1 98.69 117 THR B N 1
ATOM 3098 C CA . THR B 1 117 ? -19.734 2.256 11.188 1 98.69 117 THR B CA 1
ATOM 3099 C C . THR B 1 117 ? -18.641 1.498 11.93 1 98.69 117 THR B C 1
ATOM 3101 O O . THR B 1 117 ? -17.766 0.901 11.297 1 98.69 117 THR B O 1
ATOM 3104 N N . MET B 1 118 ? -18.688 1.521 13.25 1 98.75 118 MET B N 1
ATOM 3105 C CA . MET B 1 118 ? -17.688 0.812 14.031 1 98.75 118 MET B CA 1
ATOM 3106 C C . MET B 1 118 ? -17.781 -0.693 13.805 1 98.75 118 MET B C 1
ATOM 3108 O O . MET B 1 118 ? -16.766 -1.353 13.57 1 98.75 118 MET B O 1
ATOM 3112 N N . ILE B 1 119 ? -18.984 -1.22 13.844 1 98.75 119 ILE B N 1
ATOM 3113 C CA . ILE B 1 119 ? -19.188 -2.643 13.594 1 98.75 119 ILE B CA 1
ATOM 3114 C C . ILE B 1 119 ? -18.734 -2.988 12.172 1 98.75 119 ILE B C 1
ATOM 3116 O O . ILE B 1 119 ? -18 -3.967 11.977 1 98.75 119 ILE B O 1
ATOM 3120 N N . SER B 1 120 ? -19.109 -2.195 11.266 1 98.81 120 SER B N 1
ATOM 3121 C CA . SER B 1 120 ? -18.734 -2.414 9.867 1 98.81 120 SER B CA 1
ATOM 3122 C C . SER B 1 120 ? -17.219 -2.406 9.688 1 98.81 120 SER B C 1
ATOM 3124 O O . SER B 1 120 ? -16.672 -3.25 8.977 1 98.81 120 SER B O 1
ATOM 3126 N N . SER B 1 121 ? -16.594 -1.439 10.328 1 98.69 121 SER B N 1
ATOM 3127 C CA . SER B 1 121 ? -15.148 -1.309 10.203 1 98.69 121 SER B CA 1
ATOM 3128 C C . SER B 1 121 ? -14.43 -2.52 10.781 1 98.69 121 SER B C 1
ATOM 3130 O O . SER B 1 121 ? -13.469 -3.02 10.195 1 98.69 121 SER B O 1
ATOM 3132 N N . ILE B 1 122 ? -14.859 -3.012 11.883 1 98.62 122 ILE B N 1
ATOM 3133 C CA . ILE B 1 122 ? -14.25 -4.172 12.531 1 98.62 122 ILE B CA 1
ATOM 3134 C C . ILE B 1 122 ? -14.438 -5.406 11.648 1 98.62 122 ILE B C 1
ATOM 3136 O O . ILE B 1 122 ? -13.492 -6.172 11.43 1 98.62 122 ILE B O 1
ATOM 3140 N N . CYS B 1 123 ? -15.617 -5.59 11.094 1 98.56 123 CYS B N 1
ATOM 3141 C CA . CYS B 1 123 ? -15.875 -6.703 10.188 1 98.56 123 CYS B CA 1
ATOM 3142 C C . CYS B 1 123 ? -15.055 -6.566 8.914 1 98.56 123 CYS B C 1
ATOM 3144 O O . CYS B 1 123 ? -14.562 -7.562 8.375 1 98.56 123 CYS B O 1
ATOM 3146 N N . GLY B 1 124 ? -14.945 -5.348 8.445 1 97.94 124 GLY B N 1
ATOM 3147 C CA . GLY B 1 124 ? -14.117 -5.094 7.277 1 97.94 124 GLY B CA 1
ATOM 3148 C C . GLY B 1 124 ? -12.664 -5.469 7.48 1 97.94 124 GLY B C 1
ATOM 3149 O O . GLY B 1 124 ? -12.047 -6.07 6.598 1 97.94 124 GLY B O 1
ATOM 3150 N N . ILE B 1 125 ? -12.148 -5.141 8.648 1 98.12 125 ILE B N 1
ATOM 3151 C CA . ILE B 1 125 ? -10.773 -5.504 8.992 1 98.12 125 ILE B CA 1
ATOM 3152 C C . ILE B 1 125 ? -10.648 -7.023 9.055 1 98.12 125 ILE B C 1
ATOM 3154 O O . ILE B 1 125 ? -9.68 -7.59 8.547 1 98.12 125 ILE B O 1
ATOM 3158 N N . ALA B 1 126 ? -11.594 -7.715 9.531 1 97.56 126 ALA B N 1
ATOM 3159 C CA . ALA B 1 126 ? -11.547 -9.156 9.758 1 97.56 126 ALA B CA 1
ATOM 3160 C C . ALA B 1 126 ? -11.516 -9.922 8.438 1 97.56 126 ALA B C 1
ATOM 3162 O O . ALA B 1 126 ? -10.914 -10.992 8.344 1 97.56 126 ALA B O 1
ATOM 3163 N N . ILE B 1 127 ? -12.094 -9.367 7.43 1 97 127 ILE B N 1
ATOM 3164 C CA . ILE B 1 127 ? -12.188 -10.141 6.195 1 97 127 ILE B CA 1
ATOM 3165 C C . ILE B 1 127 ? -11.031 -9.781 5.27 1 97 127 ILE B C 1
ATOM 3167 O O . ILE B 1 127 ? -10.922 -10.32 4.164 1 97 127 ILE B O 1
ATOM 3171 N N . GLY B 1 128 ? -10.125 -8.906 5.711 1 96 128 GLY B N 1
ATOM 3172 C CA . GLY B 1 128 ? -8.961 -8.531 4.918 1 96 128 GLY B CA 1
ATOM 3173 C C . GLY B 1 128 ? -8.102 -9.719 4.523 1 96 128 GLY B C 1
ATOM 3174 O O . GLY B 1 128 ? -7.555 -9.758 3.42 1 96 128 GLY B O 1
ATOM 3175 N N . ARG B 1 129 ? -8.062 -10.734 5.289 1 93.19 129 ARG B N 1
ATOM 3176 C CA . ARG B 1 129 ? -7.188 -11.891 5.094 1 93.19 129 ARG B CA 1
ATOM 3177 C C . ARG B 1 129 ? -7.691 -12.773 3.957 1 93.19 129 ARG B C 1
ATOM 3179 O O . ARG B 1 129 ? -6.914 -13.516 3.35 1 93.19 129 ARG B O 1
ATOM 3186 N N . VAL B 1 130 ? -8.945 -12.641 3.625 1 93.62 130 VAL B N 1
ATOM 3187 C CA . VAL B 1 130 ? -9.484 -13.562 2.633 1 93.62 130 VAL B CA 1
ATOM 3188 C C . VAL B 1 130 ? -9.945 -12.789 1.402 1 93.62 130 VAL B C 1
ATOM 3190 O O . VAL B 1 130 ? -10.297 -13.383 0.381 1 93.62 130 VAL B O 1
ATOM 3193 N N . SER B 1 131 ? -9.883 -11.438 1.528 1 94.88 131 SER B N 1
ATOM 3194 C CA . SER B 1 131 ? -10.367 -10.609 0.424 1 94.88 131 SER B CA 1
ATOM 3195 C C . SER B 1 131 ? -9.359 -10.586 -0.724 1 94.88 131 SER B C 1
ATOM 3197 O O . SER B 1 131 ? -8.211 -10.188 -0.539 1 94.88 131 SER B O 1
ATOM 3199 N N . PHE B 1 132 ? -9.812 -11.094 -1.828 1 94.06 132 PHE B N 1
ATOM 3200 C CA . PHE B 1 132 ? -9.055 -11.094 -3.076 1 94.06 132 PHE B CA 1
ATOM 3201 C C . PHE B 1 132 ? -7.652 -11.648 -2.857 1 94.06 132 PHE B C 1
ATOM 3203 O O . PHE B 1 132 ? -6.664 -11 -3.213 1 94.06 132 PHE B O 1
ATOM 3210 N N . GLY B 1 133 ? -7.598 -12.789 -2.307 1 91 133 GLY B N 1
ATOM 3211 C CA . GLY B 1 133 ? -6.363 -13.531 -2.117 1 91 133 GLY B CA 1
ATOM 3212 C C . GLY B 1 133 ? -5.695 -13.25 -0.785 1 91 133 GLY B C 1
ATOM 3213 O O . GLY B 1 133 ? -4.824 -14.008 -0.348 1 91 133 GLY B O 1
ATOM 3214 N N . GLY B 1 134 ? -6.02 -12.086 -0.185 1 93.19 134 GLY B N 1
ATOM 3215 C CA . GLY B 1 134 ? -5.535 -11.797 1.155 1 93.19 134 GLY B CA 1
ATOM 3216 C C . GLY B 1 134 ? -4.062 -11.438 1.192 1 93.19 134 GLY B C 1
ATOM 3217 O O . GLY B 1 134 ? -3.361 -11.758 2.154 1 93.19 134 GLY B O 1
ATOM 3218 N N . ASP B 1 135 ? -3.576 -10.875 0.13 1 93.12 135 ASP B N 1
ATOM 3219 C CA . ASP B 1 135 ? -2.172 -10.477 0.158 1 93.12 135 ASP B CA 1
ATOM 3220 C C . ASP B 1 135 ? -1.918 -9.438 1.244 1 93.12 135 ASP B C 1
ATOM 3222 O O . ASP B 1 135 ? -2.859 -8.852 1.78 1 93.12 135 ASP B O 1
ATOM 3226 N N . LEU B 1 136 ? -0.721 -9.234 1.556 1 96.88 136 LEU B N 1
ATOM 3227 C CA . LEU B 1 136 ? -0.368 -8.414 2.705 1 96.88 136 LEU B CA 1
ATOM 3228 C C . LEU B 1 136 ? -0.75 -6.957 2.469 1 96.88 136 LEU B C 1
ATOM 3230 O O . LEU B 1 136 ? -1.086 -6.238 3.412 1 96.88 136 LEU B O 1
ATOM 3234 N N . GLY B 1 137 ? -0.7 -6.496 1.202 1 97 137 GLY B N 1
ATOM 3235 C CA . GLY B 1 137 ? -1.19 -5.164 0.893 1 97 137 GLY B CA 1
ATOM 3236 C C . GLY B 1 137 ? -2.654 -4.973 1.241 1 97 137 GLY B C 1
ATOM 3237 O O . GLY B 1 137 ? -3.027 -3.965 1.847 1 97 137 GLY B O 1
ATOM 3238 N N . THR B 1 138 ? -3.422 -5.969 0.887 1 97.5 138 THR B N 1
ATOM 3239 C CA . THR B 1 138 ? -4.848 -5.934 1.187 1 97.5 138 THR B CA 1
ATOM 3240 C C . THR B 1 138 ? -5.086 -5.938 2.695 1 97.5 138 THR B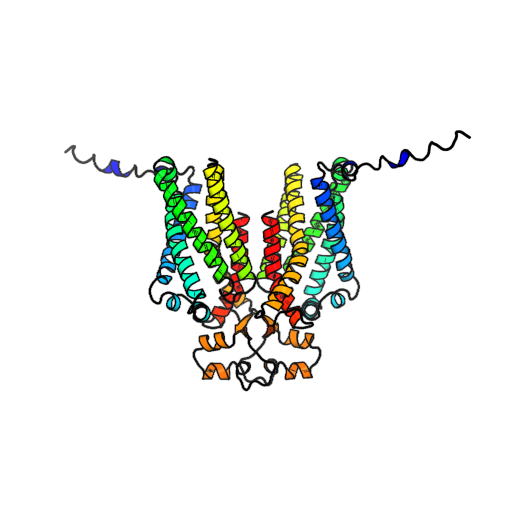 C 1
ATOM 3242 O O . THR B 1 138 ? -5.844 -5.113 3.211 1 97.5 138 THR B O 1
ATOM 3245 N N . GLN B 1 139 ? -4.414 -6.773 3.373 1 97.5 139 GLN B N 1
ATOM 3246 C CA . GLN B 1 139 ? -4.594 -6.922 4.812 1 97.5 139 GLN B CA 1
ATOM 3247 C C . GLN B 1 139 ? -4.219 -5.641 5.551 1 97.5 139 GLN B C 1
ATOM 3249 O O . GLN B 1 139 ? -4.973 -5.164 6.402 1 97.5 139 GLN B O 1
ATOM 3254 N N . THR B 1 140 ? -3.154 -5.066 5.172 1 97.75 140 THR B N 1
ATOM 3255 C CA . THR B 1 140 ? -2.668 -3.912 5.922 1 97.75 140 THR B CA 1
ATOM 3256 C C . THR B 1 140 ? -3.422 -2.648 5.52 1 97.75 140 THR B C 1
ATOM 3258 O O . THR B 1 140 ? -3.639 -1.759 6.344 1 97.75 140 THR B O 1
ATOM 3261 N N . ALA B 1 141 ? -3.795 -2.559 4.258 1 98.06 141 ALA B N 1
ATOM 3262 C CA . ALA B 1 141 ? -4.574 -1.398 3.832 1 98.06 141 ALA B CA 1
ATOM 3263 C C . ALA B 1 141 ? -5.938 -1.375 4.516 1 98.06 141 ALA B C 1
ATOM 3265 O O . ALA B 1 141 ? -6.406 -0.319 4.949 1 98.06 141 ALA B O 1
ATOM 3266 N N . THR B 1 142 ? -6.566 -2.551 4.582 1 97.94 142 THR B N 1
ATOM 3267 C CA . THR B 1 142 ? -7.863 -2.627 5.25 1 97.94 142 THR B CA 1
ATOM 3268 C C . THR B 1 142 ? -7.727 -2.33 6.738 1 97.94 142 THR B C 1
ATOM 3270 O O . THR B 1 142 ? -8.57 -1.646 7.324 1 97.94 142 THR B O 1
ATOM 3273 N N . PHE B 1 143 ? -6.691 -2.816 7.316 1 97.69 143 PHE B N 1
ATOM 3274 C CA . PHE B 1 143 ? -6.426 -2.535 8.727 1 97.69 143 PHE B CA 1
ATOM 3275 C C . PHE B 1 143 ? -6.207 -1.044 8.945 1 97.69 143 PHE B C 1
ATOM 3277 O O . PHE B 1 143 ? -6.789 -0.456 9.859 1 97.69 143 PHE B O 1
ATOM 3284 N N . ALA B 1 144 ? -5.402 -0.46 8.102 1 96.69 144 ALA B N 1
ATOM 3285 C CA . ALA B 1 144 ? -5.105 0.966 8.219 1 96.69 144 ALA B CA 1
ATOM 3286 C C . ALA B 1 144 ? -6.371 1.802 8.047 1 96.69 144 ALA B C 1
ATOM 3288 O O . ALA B 1 144 ? -6.648 2.691 8.859 1 96.69 144 ALA B O 1
ATOM 3289 N N . LEU B 1 145 ? -7.09 1.494 7.02 1 97.81 145 LEU B N 1
ATOM 3290 C CA . LEU B 1 145 ? -8.32 2.236 6.766 1 97.81 145 LEU B CA 1
ATOM 3291 C C . LEU B 1 145 ? -9.297 2.078 7.926 1 97.81 145 LEU B C 1
ATOM 3293 O O . LEU B 1 145 ? -9.836 3.068 8.43 1 97.81 145 LEU B O 1
ATOM 3297 N N . GLY B 1 146 ? -9.5 0.809 8.344 1 98.12 146 GLY B N 1
ATOM 3298 C CA . GLY B 1 146 ? -10.414 0.549 9.445 1 98.12 146 GLY B CA 1
ATOM 3299 C C . GLY B 1 146 ? -10.023 1.261 10.727 1 98.12 146 GLY B C 1
ATOM 3300 O O . GLY B 1 146 ? -10.883 1.832 11.406 1 98.12 146 GLY B O 1
ATOM 3301 N N . THR B 1 147 ? -8.797 1.28 11.047 1 96.81 147 THR B N 1
ATOM 3302 C CA . THR B 1 147 ? -8.336 1.894 12.281 1 96.81 147 THR B CA 1
ATOM 3303 C C . THR B 1 147 ? -8.445 3.414 12.211 1 96.81 147 THR B C 1
ATOM 3305 O O . THR B 1 147 ? -8.75 4.07 13.211 1 96.81 147 THR B O 1
ATOM 3308 N N . MET B 1 148 ? -8.141 3.951 11.023 1 97.12 148 MET B N 1
ATOM 3309 C CA . MET B 1 148 ? -8.297 5.391 10.836 1 97.12 148 MET B CA 1
ATOM 3310 C C . MET B 1 148 ? -9.75 5.812 11.055 1 97.12 148 MET B C 1
ATOM 3312 O O . MET B 1 148 ? -10.016 6.832 11.695 1 97.12 148 MET B O 1
ATOM 3316 N N . VAL B 1 149 ? -10.617 5.004 10.539 1 98.31 149 VAL B N 1
ATOM 3317 C CA . VAL B 1 149 ? -12.039 5.297 10.68 1 98.31 149 VAL B CA 1
ATOM 3318 C C . VAL B 1 149 ? -12.445 5.168 12.148 1 98.31 149 VAL B C 1
ATOM 3320 O O . VAL B 1 149 ? -13.078 6.066 12.703 1 98.31 149 VAL B O 1
ATOM 3323 N N . LEU B 1 150 ? -12.047 4.105 12.797 1 98.56 150 LEU B N 1
ATOM 3324 C CA . LEU B 1 150 ? -12.375 3.871 14.195 1 98.56 150 LEU B CA 1
ATOM 3325 C C . LEU B 1 150 ? -11.812 4.98 15.078 1 98.56 150 LEU B C 1
ATOM 3327 O O . LEU B 1 150 ? -12.516 5.492 15.961 1 98.56 150 LEU B O 1
ATOM 3331 N N . TYR B 1 151 ? -10.648 5.324 14.836 1 97.81 151 TYR B N 1
ATOM 3332 C CA . TYR B 1 151 ? -10.031 6.398 15.609 1 97.81 151 TYR B CA 1
ATOM 3333 C C . TYR B 1 151 ? -10.789 7.707 15.422 1 97.81 151 TYR B C 1
ATOM 3335 O O . TYR B 1 151 ? -11.031 8.43 16.391 1 97.81 151 TYR B O 1
ATOM 3343 N N . SER B 1 152 ? -11.078 8.023 14.18 1 97.94 152 SER B N 1
ATOM 3344 C CA . SER B 1 152 ? -11.789 9.266 13.883 1 97.94 152 SER B CA 1
ATOM 3345 C C . SER B 1 152 ? -13.141 9.305 14.602 1 97.94 152 SER B C 1
ATOM 3347 O O . SER B 1 152 ? -13.531 10.344 15.133 1 97.94 152 SER B O 1
ATOM 3349 N N . ILE B 1 153 ? -13.82 8.148 14.617 1 98.38 153 ILE B N 1
ATOM 3350 C CA . ILE B 1 153 ? -15.117 8.07 15.281 1 98.38 153 ILE B CA 1
ATOM 3351 C C . ILE B 1 153 ? -14.945 8.289 16.781 1 98.38 153 ILE B C 1
ATOM 3353 O O . ILE B 1 153 ? -15.68 9.07 17.391 1 98.38 153 ILE B O 1
ATOM 3357 N N . ILE B 1 154 ? -13.992 7.664 17.359 1 98.38 154 ILE B N 1
ATOM 3358 C CA . ILE B 1 154 ? -13.742 7.754 18.797 1 98.38 154 ILE B CA 1
ATOM 3359 C C . ILE B 1 154 ? -13.305 9.172 19.156 1 98.38 154 ILE B C 1
ATOM 3361 O O . ILE B 1 154 ? -13.797 9.758 20.125 1 98.38 154 ILE B O 1
ATOM 3365 N N . ALA B 1 155 ? -12.438 9.727 18.391 1 98.25 155 ALA B N 1
ATOM 3366 C CA . ALA B 1 155 ? -11.977 11.094 18.609 1 98.25 155 ALA B CA 1
ATOM 3367 C C . ALA B 1 155 ? -13.125 12.086 18.484 1 98.25 155 ALA B C 1
ATOM 3369 O O . ALA B 1 155 ? -13.234 13.039 19.266 1 98.25 155 ALA B O 1
ATOM 3370 N N . GLY B 1 156 ? -13.961 11.859 17.438 1 98 156 GLY B N 1
ATOM 3371 C CA . GLY B 1 156 ? -15.125 12.719 17.25 1 98 156 GLY B CA 1
ATOM 3372 C C . GLY B 1 156 ? -16.109 12.625 18.406 1 98 156 GLY B C 1
ATOM 3373 O O . GLY B 1 156 ? -16.672 13.641 18.844 1 98 156 GLY B O 1
ATOM 3374 N N . TRP B 1 157 ? -16.328 11.461 18.844 1 97.5 157 TRP B N 1
ATOM 3375 C CA . TRP B 1 157 ? -17.219 11.234 19.984 1 97.5 157 TRP B CA 1
ATOM 3376 C C . TRP B 1 157 ? -16.688 11.914 21.234 1 97.5 157 TRP B C 1
ATOM 3378 O O . TRP B 1 157 ? -17.422 12.578 21.953 1 97.5 157 TRP B O 1
ATOM 3388 N N . LYS B 1 158 ? -15.406 11.781 21.547 1 98.12 158 LYS B N 1
ATOM 3389 C CA . LYS B 1 158 ? -14.781 12.422 22.688 1 98.12 158 LYS B CA 1
ATOM 3390 C C . LYS B 1 158 ? -14.883 13.945 22.594 1 98.12 158 LYS B C 1
ATOM 3392 O O . LYS B 1 158 ? -15.172 14.617 23.594 1 98.12 158 LYS B O 1
ATOM 3397 N N . ALA B 1 159 ? -14.672 14.422 21.453 1 98.31 159 ALA B N 1
ATOM 3398 C CA . ALA B 1 159 ? -14.711 15.867 21.234 1 98.31 159 ALA B CA 1
ATOM 3399 C C . ALA B 1 159 ? -16.094 16.422 21.547 1 98.31 159 ALA B C 1
ATOM 3401 O O . ALA B 1 159 ? -16.219 17.484 22.172 1 98.31 159 ALA B O 1
ATOM 3402 N N . ILE B 1 160 ? -17.109 15.727 21.141 1 96.38 160 ILE B N 1
ATOM 3403 C CA . ILE B 1 160 ? -18.453 16.266 21.328 1 96.38 160 ILE B CA 1
ATOM 3404 C C . ILE B 1 160 ? -18.859 16.125 22.797 1 96.38 160 ILE B C 1
ATOM 3406 O O . ILE B 1 160 ? -19.578 16.969 23.344 1 96.38 160 ILE B O 1
ATOM 3410 N N . ARG B 1 161 ? -18.391 15.156 23.438 1 96 161 ARG B N 1
ATOM 3411 C CA . ARG B 1 161 ? -18.609 15.023 24.875 1 96 161 ARG B CA 1
ATOM 3412 C C . ARG B 1 161 ? -17.969 16.172 25.641 1 96 161 ARG B C 1
ATOM 3414 O O . ARG B 1 161 ? -18.516 16.625 26.656 1 96 161 ARG B O 1
ATOM 3421 N N . ASP B 1 162 ? -16.922 16.609 25.141 1 97.38 162 ASP B N 1
ATOM 3422 C CA . ASP B 1 162 ? -16.219 17.734 25.734 1 97.38 162 ASP B CA 1
ATOM 3423 C C . ASP B 1 162 ? -16.75 19.062 25.188 1 97.38 162 ASP B C 1
ATOM 3425 O O . ASP B 1 162 ? -16.141 20.109 25.422 1 97.38 162 ASP B O 1
ATOM 3429 N N . ARG B 1 163 ? -17.672 19.031 24.359 1 96.19 163 ARG B N 1
ATOM 3430 C CA . ARG B 1 163 ? -18.344 20.188 23.781 1 96.19 163 ARG B CA 1
ATOM 3431 C C . ARG B 1 163 ? -17.422 20.969 22.859 1 96.19 163 ARG B C 1
ATOM 3433 O O . ARG B 1 163 ? -17.5 22.188 22.766 1 96.19 163 ARG B O 1
ATOM 3440 N N . LYS B 1 164 ? -16.484 20.25 22.297 1 97.75 164 LYS B N 1
ATOM 3441 C CA . LYS B 1 164 ? -15.641 20.812 21.25 1 97.75 164 LYS B CA 1
ATOM 3442 C C . LYS B 1 164 ? -16.25 20.562 19.875 1 97.75 164 LYS B C 1
ATOM 3444 O O . LYS B 1 164 ? -15.789 19.703 19.125 1 97.75 164 LYS B O 1
ATOM 3449 N N . ILE B 1 165 ? -17.125 21.359 19.484 1 94.31 165 ILE B N 1
ATOM 3450 C CA . ILE B 1 165 ? -18.016 21.141 18.344 1 94.31 165 ILE B CA 1
ATOM 3451 C C . ILE B 1 165 ? -17.203 21.156 17.047 1 94.31 165 ILE B C 1
ATOM 3453 O O . ILE B 1 165 ? -17.406 20.312 16.172 1 94.31 165 ILE B O 1
ATOM 3457 N N . GLU B 1 166 ? -16.297 22.078 16.922 1 95.19 166 GLU B N 1
ATOM 3458 C CA . GLU B 1 166 ? -15.5 22.172 15.703 1 95.19 166 GLU B CA 1
ATOM 3459 C C . GLU B 1 166 ? -14.594 20.953 15.531 1 95.19 166 GLU B C 1
ATOM 3461 O O . GLU B 1 166 ? -14.477 20.406 14.438 1 95.19 166 GLU B O 1
ATOM 3466 N N . GLU B 1 167 ? -14.008 20.531 16.594 1 97 167 GLU B N 1
ATOM 3467 C CA . GLU B 1 167 ? -13.164 19.344 16.562 1 97 167 GLU B CA 1
ATOM 3468 C C . GLU B 1 167 ? -13.977 18.094 16.203 1 97 167 GLU B C 1
ATOM 3470 O O . GLU B 1 167 ? -13.516 17.25 15.445 1 97 167 GLU B O 1
ATOM 3475 N N . HIS B 1 168 ? -15.203 18.047 16.844 1 96.94 168 HIS B N 1
ATOM 3476 C CA . HIS B 1 168 ? -16.109 16.953 16.516 1 96.94 168 HIS B CA 1
ATOM 3477 C C . HIS B 1 168 ? -16.391 16.906 15.016 1 96.94 168 HIS B C 1
ATOM 3479 O O . HIS B 1 168 ? -16.281 15.852 14.391 1 96.94 168 HIS B O 1
ATOM 3485 N N . ARG B 1 169 ? -16.656 18 14.508 1 94.81 169 ARG B N 1
ATOM 3486 C CA . ARG B 1 169 ? -16.984 18.109 13.086 1 94.81 169 ARG B CA 1
ATOM 3487 C C . ARG B 1 169 ? -15.812 17.625 12.227 1 94.81 169 ARG B C 1
ATOM 3489 O O . ARG B 1 169 ? -16 16.875 11.281 1 94.81 169 ARG B O 1
ATOM 3496 N N . ILE B 1 170 ? -14.625 18.016 12.539 1 95.62 170 ILE B N 1
ATOM 3497 C CA . ILE B 1 170 ? -13.43 17.688 11.773 1 95.62 170 ILE B CA 1
ATOM 3498 C C . ILE B 1 170 ? -13.227 16.172 11.773 1 95.62 170 ILE B C 1
ATOM 3500 O O . ILE B 1 170 ? -12.977 15.578 10.719 1 95.62 170 ILE B O 1
ATOM 3504 N N . TRP B 1 171 ? -13.398 15.602 12.859 1 97.44 171 TRP B N 1
ATOM 3505 C CA . TRP B 1 171 ? -13.156 14.164 12.984 1 97.44 171 TRP B CA 1
ATOM 3506 C C . TRP B 1 171 ? -14.234 13.367 12.258 1 97.44 171 TRP B C 1
ATOM 3508 O O . TRP B 1 171 ? -13.945 12.32 11.664 1 97.44 171 TRP B O 1
ATOM 3518 N N . MET B 1 172 ? -15.484 13.844 12.297 1 97 172 MET B N 1
ATOM 3519 C CA . MET B 1 172 ? -16.547 13.141 11.586 1 97 172 MET B CA 1
ATOM 3520 C C . MET B 1 172 ? -16.344 13.242 10.078 1 97 172 MET B C 1
ATOM 3522 O O . MET B 1 172 ? -16.578 12.273 9.352 1 97 172 MET B O 1
ATOM 3526 N N . VAL B 1 173 ? -15.938 14.375 9.641 1 95 173 VAL B N 1
ATOM 3527 C CA . VAL B 1 173 ? -15.648 14.547 8.227 1 95 173 VAL B CA 1
ATOM 3528 C C . VAL B 1 173 ? -14.484 13.633 7.824 1 95 173 VAL B C 1
ATOM 3530 O O . VAL B 1 173 ? -14.531 12.984 6.773 1 95 173 VAL B O 1
ATOM 3533 N N . ARG B 1 174 ? -13.445 13.539 8.656 1 96.31 174 ARG B N 1
ATOM 3534 C CA . ARG B 1 174 ? -12.328 12.641 8.391 1 96.31 174 ARG B CA 1
ATOM 3535 C C . ARG B 1 174 ? -12.797 11.195 8.289 1 96.31 174 ARG B C 1
ATOM 3537 O O . ARG B 1 174 ? -12.398 10.469 7.379 1 96.31 174 ARG B O 1
ATOM 3544 N N . ALA B 1 175 ? -13.609 10.805 9.211 1 97.56 175 ALA B N 1
ATOM 3545 C CA . ALA B 1 175 ? -14.094 9.43 9.234 1 97.56 175 ALA B CA 1
ATOM 3546 C C . ALA B 1 175 ? -14.75 9.055 7.91 1 97.56 175 ALA B C 1
ATOM 3548 O O . ALA B 1 175 ? -14.422 8.016 7.324 1 97.56 175 ALA B O 1
ATOM 3549 N N . TRP B 1 176 ? -15.555 9.883 7.445 1 97.06 176 TRP B N 1
ATOM 3550 C CA . TRP B 1 176 ? -16.312 9.539 6.246 1 97.06 176 TRP B CA 1
ATOM 3551 C C . TRP B 1 176 ? -15.508 9.836 4.988 1 97.06 176 TRP B C 1
ATOM 3553 O O . TRP B 1 176 ? -15.711 9.203 3.947 1 97.06 176 TRP B O 1
ATOM 3563 N N . SER B 1 177 ? -14.547 10.828 5.086 1 96.06 177 SER B N 1
ATOM 3564 C CA . SER B 1 177 ? -13.602 11.023 3.988 1 96.06 177 SER B CA 1
ATOM 3565 C C . SER B 1 177 ? -12.719 9.797 3.803 1 96.06 177 SER B C 1
ATOM 3567 O O . SER B 1 177 ? -12.469 9.367 2.674 1 96.06 177 SER B O 1
ATOM 3569 N N . TYR B 1 178 ? -12.289 9.203 4.852 1 97.5 178 TYR B N 1
ATOM 3570 C CA . TYR B 1 178 ? -11.469 8 4.781 1 97.5 178 TYR B CA 1
ATOM 3571 C C . TYR B 1 178 ? -12.242 6.84 4.168 1 97.5 178 TYR B C 1
ATOM 3573 O O . TYR B 1 178 ? -11.703 6.074 3.369 1 97.5 178 TYR B O 1
ATOM 3581 N N . GLN B 1 179 ? -13.461 6.73 4.516 1 98.06 179 GLN B N 1
ATOM 3582 C CA . GLN B 1 179 ? -14.289 5.648 3.996 1 98.06 179 GLN B CA 1
ATOM 3583 C C . GLN B 1 179 ? -14.492 5.785 2.49 1 98.06 179 GLN B C 1
ATOM 3585 O O . GLN B 1 179 ? -14.703 4.793 1.793 1 98.06 179 GLN B O 1
ATOM 3590 N N . MET B 1 180 ? -14.375 7.004 2.006 1 97.44 180 MET B N 1
ATOM 3591 C CA . MET B 1 180 ? -14.508 7.238 0.569 1 97.44 180 MET B CA 1
ATOM 3592 C C . MET B 1 180 ? -13.352 6.605 -0.193 1 97.44 180 MET B C 1
ATOM 3594 O O . MET B 1 180 ? -13.383 6.508 -1.421 1 97.44 180 MET B O 1
ATOM 3598 N N . SER B 1 181 ? -12.328 6.105 0.489 1 98 181 SER B N 1
ATOM 3599 C CA . SER B 1 181 ? -11.258 5.348 -0.144 1 98 181 SER B CA 1
ATOM 3600 C C . SER B 1 181 ? -11.805 4.125 -0.879 1 98 181 SER B C 1
ATOM 3602 O O . SER B 1 181 ? -11.273 3.732 -1.919 1 98 181 SER B O 1
ATOM 3604 N N . ILE B 1 182 ? -12.859 3.572 -0.349 1 98.06 182 ILE B N 1
ATOM 3605 C CA . ILE B 1 182 ? -13.461 2.393 -0.963 1 98.06 182 ILE B CA 1
ATOM 3606 C C . ILE B 1 182 ? -14.039 2.758 -2.326 1 98.06 182 ILE B C 1
ATOM 3608 O O . ILE B 1 182 ? -13.93 1.988 -3.283 1 98.06 182 ILE B O 1
ATOM 3612 N N . VAL B 1 183 ? -14.648 3.896 -2.422 1 97.38 183 VAL B N 1
ATOM 3613 C CA . VAL B 1 183 ? -15.188 4.398 -3.684 1 97.38 183 VAL B CA 1
ATOM 3614 C C . VAL B 1 183 ? -14.039 4.672 -4.66 1 97.38 183 VAL B C 1
ATOM 3616 O O . VAL B 1 183 ? -14.109 4.281 -5.828 1 97.38 183 VAL B O 1
ATOM 3619 N N . THR B 1 184 ? -13 5.336 -4.164 1 97.62 184 THR B N 1
ATOM 3620 C CA . THR B 1 184 ? -11.836 5.652 -4.988 1 97.62 184 THR B CA 1
ATOM 3621 C C . THR B 1 184 ? -11.188 4.383 -5.516 1 97.62 184 THR B C 1
ATOM 3623 O O . THR B 1 184 ? -10.727 4.344 -6.66 1 97.62 184 THR B O 1
ATOM 3626 N N . MET B 1 185 ? -11.211 3.336 -4.812 1 97.5 185 MET B N 1
ATOM 3627 C CA . MET B 1 185 ? -10.641 2.057 -5.234 1 97.5 185 MET B CA 1
ATOM 3628 C C . MET B 1 185 ? -11.383 1.507 -6.449 1 97.5 185 MET B C 1
ATOM 3630 O O . MET B 1 185 ? -10.781 0.851 -7.301 1 97.5 185 MET B O 1
ATOM 3634 N N . ARG B 1 186 ? -12.656 1.729 -6.484 1 96.69 186 ARG B N 1
ATOM 3635 C CA . ARG B 1 186 ? -13.469 1.189 -7.57 1 96.69 186 ARG B CA 1
ATOM 3636 C C . ARG B 1 186 ? -13.125 1.858 -8.898 1 96.69 186 ARG B C 1
ATOM 3638 O O . ARG B 1 186 ? -13.438 1.328 -9.969 1 96.69 186 ARG B O 1
ATOM 3645 N N . VAL B 1 187 ? -12.547 3.002 -8.797 1 97.44 187 VAL B N 1
ATOM 3646 C CA . VAL B 1 187 ? -12.078 3.688 -9.992 1 97.44 187 VAL B CA 1
ATOM 3647 C C . VAL B 1 187 ? -10.656 3.229 -10.328 1 97.44 187 VAL B C 1
ATOM 3649 O O . VAL B 1 187 ? -10.352 2.941 -11.484 1 97.44 187 VAL B O 1
ATOM 3652 N N . ILE B 1 188 ? -9.828 3.021 -9.352 1 98.31 188 ILE B N 1
ATOM 3653 C CA . ILE B 1 188 ? -8.414 2.697 -9.523 1 98.31 188 ILE B CA 1
ATOM 3654 C C . ILE B 1 188 ? -8.273 1.272 -10.055 1 98.31 188 ILE B C 1
ATOM 3656 O O . ILE B 1 188 ? -7.449 1.008 -10.93 1 98.31 188 ILE B O 1
ATOM 3660 N N . ILE B 1 189 ? -9.07 0.362 -9.617 1 98.06 189 ILE B N 1
ATOM 3661 C CA . ILE B 1 189 ? -8.906 -1.056 -9.922 1 98.06 189 ILE B CA 1
ATOM 3662 C C . ILE B 1 189 ? -9.125 -1.295 -11.414 1 98.06 189 ILE B C 1
ATOM 3664 O O . ILE B 1 189 ? -8.242 -1.812 -12.102 1 98.06 189 ILE B O 1
ATOM 3668 N N . PRO B 1 190 ? -10.273 -0.851 -12 1 97.5 190 PRO B N 1
ATOM 3669 C CA . PRO B 1 190 ? -10.445 -1.12 -13.43 1 97.5 190 PRO B CA 1
ATOM 3670 C C . PRO B 1 190 ? -9.391 -0.433 -14.289 1 97.5 190 PRO B C 1
ATOM 3672 O O . PRO B 1 190 ? -8.938 -1.001 -15.289 1 97.5 190 PRO B O 1
ATOM 3675 N N . ILE B 1 191 ? -8.984 0.761 -13.945 1 98 191 ILE B N 1
ATOM 3676 C CA . ILE B 1 191 ? -7.945 1.462 -14.688 1 98 191 ILE B CA 1
ATOM 3677 C C . ILE B 1 191 ? -6.637 0.675 -14.609 1 98 191 ILE B C 1
ATOM 3679 O O . ILE B 1 191 ? -5.957 0.487 -15.617 1 98 191 ILE B O 1
ATOM 3683 N N . SER B 1 192 ? -6.336 0.179 -13.469 1 97.88 192 SER B N 1
ATOM 3684 C CA . SER B 1 192 ? -5.109 -0.583 -13.266 1 97.88 192 SER B CA 1
ATOM 3685 C C . SER B 1 192 ? -5.156 -1.913 -14.008 1 97.88 192 SER B C 1
ATOM 3687 O O . SER B 1 192 ? -4.137 -2.371 -14.531 1 97.88 192 SER B O 1
ATOM 3689 N N . MET B 1 193 ? -6.277 -2.508 -14 1 97.31 193 MET B N 1
ATOM 3690 C CA . MET B 1 193 ? -6.41 -3.773 -14.711 1 97.31 193 MET B CA 1
ATOM 3691 C C . MET B 1 193 ? -6.16 -3.588 -16.203 1 97.31 193 MET B C 1
ATOM 3693 O O . MET B 1 193 ? -5.523 -4.426 -16.844 1 97.31 193 MET B O 1
ATOM 3697 N N . ILE B 1 194 ? -6.641 -2.514 -16.766 1 97.5 194 ILE B N 1
ATOM 3698 C CA . ILE B 1 194 ? -6.406 -2.209 -18.172 1 97.5 194 ILE B CA 1
ATOM 3699 C C . ILE B 1 194 ? -4.914 -2.01 -18.422 1 97.5 194 ILE B C 1
ATOM 3701 O O . ILE B 1 194 ? -4.348 -2.572 -19.359 1 97.5 194 ILE B O 1
ATOM 3705 N N . LEU B 1 195 ? -4.281 -1.305 -17.531 1 96.69 195 LEU B N 1
ATOM 3706 C CA . LEU B 1 195 ? -2.863 -0.99 -17.688 1 96.69 195 LEU B CA 1
ATOM 3707 C C . LEU B 1 195 ? -2.014 -2.252 -17.594 1 96.69 195 LEU B C 1
ATOM 3709 O O . LEU B 1 195 ? -1.084 -2.441 -18.375 1 96.69 195 LEU B O 1
ATOM 3713 N N . ILE B 1 196 ? -2.352 -3.143 -16.609 1 95.25 196 ILE B N 1
ATOM 3714 C CA . ILE B 1 196 ? -1.504 -4.316 -16.422 1 95.25 196 ILE B CA 1
ATOM 3715 C C . ILE B 1 196 ? -1.771 -5.324 -17.547 1 95.25 196 ILE B C 1
ATOM 3717 O O . ILE B 1 196 ? -0.892 -6.113 -17.891 1 95.25 196 ILE B O 1
ATOM 3721 N N . ASP B 1 197 ? -2.959 -5.277 -18.094 1 95.94 197 ASP B N 1
ATOM 3722 C CA . ASP B 1 197 ? -3.258 -6.145 -19.234 1 95.94 197 ASP B CA 1
ATOM 3723 C C . ASP B 1 197 ? -2.447 -5.738 -20.469 1 95.94 197 ASP B C 1
ATOM 3725 O O . ASP B 1 197 ? -1.916 -6.594 -21.172 1 95.94 197 ASP B O 1
ATOM 3729 N N . VAL B 1 198 ? -2.354 -4.445 -20.766 1 95.25 198 VAL B N 1
ATOM 3730 C CA . VAL B 1 198 ? -1.617 -3.918 -21.906 1 95.25 198 VAL B CA 1
ATOM 3731 C C . VAL B 1 198 ? -0.121 -4.152 -21.719 1 95.25 198 VAL B C 1
ATOM 3733 O O . VAL B 1 198 ? 0.58 -4.539 -22.656 1 95.25 198 VAL B O 1
ATOM 3736 N N . ARG B 1 199 ? 0.377 -3.949 -20.547 1 93 199 ARG B N 1
ATOM 3737 C CA . ARG B 1 199 ? 1.803 -4.09 -20.266 1 93 199 ARG B CA 1
ATOM 3738 C C . ARG B 1 199 ? 2.211 -5.559 -20.234 1 93 199 ARG B C 1
ATOM 3740 O O . ARG B 1 199 ? 3.293 -5.918 -20.719 1 93 199 ARG B O 1
ATOM 3747 N N . GLY B 1 200 ? 1.339 -6.375 -19.562 1 91.88 200 GLY B N 1
ATOM 3748 C CA . GLY B 1 200 ? 1.652 -7.789 -19.406 1 91.88 200 GLY B CA 1
ATOM 3749 C C . GLY B 1 200 ? 2.676 -8.055 -18.312 1 91.88 200 GLY B C 1
ATOM 3750 O O . GLY B 1 200 ? 3.223 -7.121 -17.734 1 91.88 200 GLY B O 1
ATOM 3751 N N . GLY B 1 201 ? 2.768 -9.312 -17.859 1 90.81 201 GLY B N 1
ATOM 3752 C CA . GLY B 1 201 ? 3.832 -9.719 -16.953 1 90.81 201 GLY B CA 1
ATOM 3753 C C . GLY B 1 201 ? 3.414 -9.703 -15.5 1 90.81 201 GLY B C 1
ATOM 3754 O O . GLY B 1 201 ? 4.262 -9.734 -14.602 1 90.81 201 GLY B O 1
ATOM 3755 N N . TYR B 1 202 ? 2.162 -9.578 -15.281 1 95 202 TYR B N 1
ATOM 3756 C CA . TYR B 1 202 ? 1.67 -9.602 -13.914 1 95 202 TYR B CA 1
ATOM 3757 C C . TYR B 1 202 ? 0.947 -10.914 -13.609 1 95 202 TYR B C 1
ATOM 3759 O O . TYR B 1 202 ? 0.051 -11.32 -14.352 1 95 202 TYR B O 1
ATOM 3767 N N . TYR B 1 203 ? 1.401 -11.531 -12.539 1 95.81 203 TYR B N 1
ATOM 3768 C CA . TYR B 1 203 ? 0.863 -12.82 -12.117 1 95.81 203 TYR B CA 1
ATOM 3769 C C . TYR B 1 203 ? 0.541 -12.812 -10.625 1 95.81 203 TYR B C 1
ATOM 3771 O O . TYR B 1 203 ? 1.146 -12.07 -9.859 1 95.81 203 TYR B O 1
ATOM 3779 N N . VAL B 1 204 ? -0.403 -13.57 -10.266 1 96 204 VAL B N 1
ATOM 3780 C CA . VAL B 1 204 ? -0.722 -13.766 -8.852 1 96 204 VAL B CA 1
ATOM 3781 C C . VAL B 1 204 ? -0.816 -15.258 -8.547 1 96 204 VAL B C 1
ATOM 3783 O O . VAL B 1 204 ? -0.942 -16.078 -9.453 1 96 204 VAL B O 1
ATOM 3786 N N . THR B 1 205 ? -0.682 -15.539 -7.281 1 95.5 205 THR B N 1
ATOM 3787 C CA . THR B 1 205 ? -0.798 -16.938 -6.855 1 95.5 205 THR B CA 1
ATOM 3788 C C . THR B 1 205 ? -2.234 -17.25 -6.453 1 95.5 205 THR B C 1
ATOM 3790 O O . THR B 1 205 ? -2.918 -16.422 -5.852 1 95.5 205 THR B O 1
ATOM 3793 N N . MET B 1 206 ? -2.684 -18.406 -6.855 1 94.88 206 MET B N 1
ATOM 3794 C CA . MET B 1 206 ? -3.967 -18.953 -6.426 1 94.88 206 MET B CA 1
ATOM 3795 C C . MET B 1 206 ? -3.822 -20.422 -6.016 1 94.88 206 MET B C 1
ATOM 3797 O O . MET B 1 206 ? -2.984 -21.141 -6.559 1 94.88 206 MET B O 1
ATOM 3801 N N . THR B 1 207 ? -4.641 -20.828 -5.082 1 93.81 207 THR B N 1
ATOM 3802 C CA . THR B 1 207 ? -4.586 -22.234 -4.676 1 93.81 207 THR B CA 1
ATOM 3803 C C . THR B 1 207 ? -5.152 -23.141 -5.766 1 93.81 207 THR B C 1
ATOM 3805 O O . THR B 1 207 ? -5.996 -22.703 -6.555 1 93.81 207 THR B O 1
ATOM 3808 N N . CYS B 1 208 ? -4.656 -24.406 -5.758 1 94.62 208 CYS B N 1
ATOM 3809 C CA . CYS B 1 208 ? -5.191 -25.391 -6.695 1 94.62 208 CYS B CA 1
ATOM 3810 C C . CYS B 1 208 ? -6.691 -25.547 -6.516 1 94.62 208 CYS B C 1
ATOM 3812 O O . CYS B 1 208 ? -7.426 -25.734 -7.488 1 94.62 208 CYS B O 1
ATOM 3814 N N . ASP B 1 209 ? -7.16 -25.375 -5.27 1 92.5 209 ASP B N 1
ATOM 3815 C CA . ASP B 1 209 ? -8.586 -25.5 -4.984 1 92.5 209 ASP B CA 1
ATOM 3816 C C . ASP B 1 209 ? -9.375 -24.359 -5.609 1 92.5 209 ASP B C 1
ATOM 3818 O O . ASP B 1 209 ? -10.453 -24.562 -6.168 1 92.5 209 ASP B O 1
ATOM 3822 N N . GLU B 1 210 ? -8.867 -23.203 -5.547 1 92 210 GLU B N 1
ATOM 3823 C CA . GLU B 1 210 ? -9.508 -22.047 -6.156 1 92 210 GLU B CA 1
ATOM 3824 C C . GLU B 1 210 ? -9.602 -22.203 -7.672 1 92 210 GLU B C 1
ATOM 3826 O O . GLU B 1 210 ? -10.625 -21.875 -8.273 1 92 210 GLU B O 1
ATOM 3831 N N . VAL B 1 211 ? -8.516 -22.672 -8.258 1 94.19 211 VAL B N 1
ATOM 3832 C CA . VAL B 1 211 ? -8.445 -22.844 -9.703 1 94.19 211 VAL B CA 1
ATOM 3833 C C . VAL B 1 211 ? -9.438 -23.906 -10.148 1 94.19 211 VAL B C 1
ATOM 3835 O O . VAL B 1 211 ? -10.18 -23.703 -11.117 1 94.19 211 VAL B O 1
ATOM 3838 N N . ALA B 1 212 ? -9.469 -25 -9.422 1 94.06 212 ALA B N 1
ATOM 3839 C CA . ALA B 1 212 ? -10.414 -26.078 -9.727 1 94.06 212 ALA B CA 1
ATOM 3840 C C . ALA B 1 212 ? -11.852 -25.562 -9.68 1 94.06 212 ALA B C 1
ATOM 3842 O O . ALA B 1 212 ? -12.656 -25.875 -10.57 1 94.06 212 ALA B O 1
ATOM 3843 N N . ASN B 1 213 ? -12.109 -24.797 -8.656 1 91.25 213 ASN B N 1
ATOM 3844 C CA . ASN B 1 213 ? -13.453 -24.266 -8.492 1 91.25 213 ASN B CA 1
ATOM 3845 C C . ASN B 1 213 ? -13.797 -23.281 -9.602 1 91.25 213 ASN B C 1
ATOM 3847 O O . ASN B 1 213 ? -14.93 -23.266 -10.102 1 91.25 213 ASN B O 1
ATOM 3851 N N . SER B 1 214 ? -12.93 -22.484 -10.016 1 91.12 214 SER B N 1
ATOM 3852 C CA . SER B 1 214 ? -13.164 -21.469 -11.039 1 91.12 214 SER B CA 1
ATOM 3853 C C . SER B 1 214 ? -13.43 -22.094 -12.398 1 91.12 214 SER B C 1
ATOM 3855 O O . SER B 1 214 ? -14.328 -21.672 -13.125 1 91.12 214 SER B O 1
ATOM 3857 N N . LEU B 1 215 ? -12.617 -23.047 -12.797 1 91.44 215 LEU B N 1
ATOM 3858 C CA . LEU B 1 215 ? -12.773 -23.703 -14.102 1 91.44 215 LEU B CA 1
ATOM 3859 C C . LEU B 1 215 ? -14.062 -24.516 -14.148 1 91.44 215 LEU B C 1
ATOM 3861 O O . LEU B 1 215 ? -14.703 -24.609 -15.195 1 91.44 215 LEU B O 1
ATOM 3865 N N . ASN B 1 216 ? 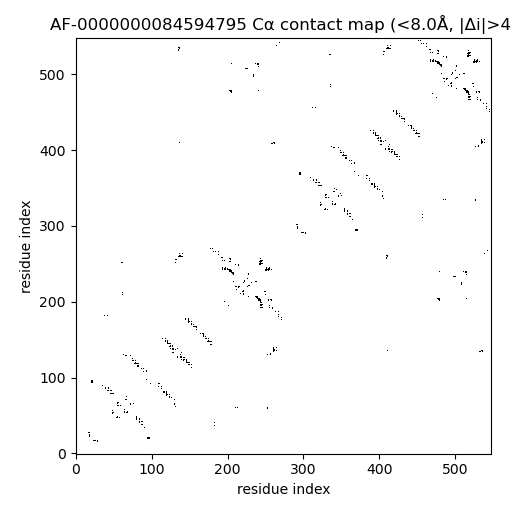-14.453 -25.016 -13.039 1 90.06 216 ASN B N 1
ATOM 3866 C CA . ASN B 1 216 ? -15.664 -25.828 -12.906 1 90.06 216 ASN B CA 1
ATOM 3867 C C . ASN B 1 216 ? -15.75 -26.875 -14 1 90.06 216 ASN B C 1
ATOM 3869 O O . ASN B 1 216 ? -16.812 -27.094 -14.586 1 90.06 216 ASN B O 1
ATOM 3873 N N . ASN B 1 217 ? -14.594 -27.375 -14.539 1 92.69 217 ASN B N 1
ATOM 3874 C CA . ASN B 1 217 ? -14.375 -28.438 -15.516 1 92.69 217 ASN B CA 1
ATOM 3875 C C . ASN B 1 217 ? -13.18 -29.297 -15.133 1 92.69 217 ASN B C 1
ATOM 3877 O O . ASN B 1 217 ? -12.031 -28.922 -15.375 1 92.69 217 ASN B O 1
ATOM 3881 N N . THR B 1 218 ? -13.484 -30.453 -14.68 1 91.44 218 THR B N 1
ATOM 3882 C CA . THR B 1 218 ? -12.461 -31.312 -14.109 1 91.44 218 THR B CA 1
ATOM 3883 C C . THR B 1 218 ? -11.445 -31.719 -15.164 1 91.44 218 THR B C 1
ATOM 3885 O O . THR B 1 218 ? -10.242 -31.734 -14.906 1 91.44 218 THR B O 1
ATOM 3888 N N . ASN B 1 219 ? -11.906 -32.031 -16.344 1 93.38 219 ASN B N 1
ATOM 3889 C CA . ASN B 1 219 ? -11.008 -32.438 -17.406 1 93.38 219 ASN B CA 1
ATOM 3890 C C . ASN B 1 219 ? -10.055 -31.297 -17.797 1 93.38 219 ASN B C 1
ATOM 3892 O O . ASN B 1 219 ? -8.859 -31.516 -17.969 1 93.38 219 ASN B O 1
ATOM 3896 N N . GLN B 1 220 ? -10.625 -30.172 -17.875 1 93.19 220 GLN B N 1
ATOM 3897 C CA . GLN B 1 220 ? -9.805 -29.016 -18.203 1 93.19 220 GLN B CA 1
ATOM 3898 C C . GLN B 1 220 ? -8.789 -28.734 -17.094 1 93.19 220 GLN B C 1
ATOM 3900 O O . GLN B 1 220 ? -7.629 -28.438 -17.375 1 93.19 220 GLN B O 1
ATOM 3905 N N . PHE B 1 221 ? -9.273 -28.906 -15.875 1 94.31 221 PHE B N 1
ATOM 3906 C CA . PHE B 1 221 ? -8.414 -28.656 -14.719 1 94.31 221 PHE B CA 1
ATOM 3907 C C . PHE B 1 221 ? -7.234 -29.625 -14.711 1 94.31 221 PHE B C 1
ATOM 3909 O O . PHE B 1 221 ? -6.09 -29.203 -14.523 1 94.31 221 PHE B O 1
ATOM 3916 N N . VAL B 1 222 ? -7.449 -30.828 -14.992 1 92.44 222 VAL B N 1
ATOM 3917 C CA . VAL B 1 222 ? -6.414 -31.859 -14.961 1 92.44 222 VAL B CA 1
ATOM 3918 C C . VAL B 1 222 ? -5.43 -31.625 -16.109 1 92.44 222 VAL B C 1
ATOM 3920 O O . VAL B 1 222 ? -4.219 -31.781 -15.938 1 92.44 222 VAL B O 1
ATOM 3923 N N . HIS B 1 223 ? -5.93 -31.203 -17.219 1 92.31 223 HIS B N 1
ATOM 3924 C CA . HIS B 1 223 ? -5.102 -31.016 -18.406 1 92.31 223 HIS B CA 1
ATOM 3925 C C . HIS B 1 223 ? -4.234 -29.766 -18.297 1 92.31 223 HIS B C 1
ATOM 3927 O O . HIS B 1 223 ? -3.049 -29.797 -18.625 1 92.31 223 HIS B O 1
ATOM 3933 N N . GLU B 1 224 ? -4.844 -28.75 -17.781 1 92.5 224 GLU B N 1
ATOM 3934 C CA . GLU B 1 224 ? -4.145 -27.469 -17.781 1 92.5 224 GLU B CA 1
ATOM 3935 C C . GLU B 1 224 ? -3.238 -27.344 -16.562 1 92.5 224 GLU B C 1
ATOM 3937 O O . GLU B 1 224 ? -2.234 -26.625 -16.594 1 92.5 224 GLU B O 1
ATOM 3942 N N . TYR B 1 225 ? -3.615 -28.047 -15.508 1 93.75 225 TYR B N 1
ATOM 3943 C CA . TYR B 1 225 ? -2.852 -27.906 -14.273 1 93.75 225 TYR B CA 1
ATOM 3944 C C . TYR B 1 225 ? -2.488 -29.281 -13.711 1 93.75 225 TYR B C 1
ATOM 3946 O O . TYR B 1 225 ? -2.836 -29.594 -12.57 1 93.75 225 TYR B O 1
ATOM 3954 N N . PRO B 1 226 ? -1.739 -29.969 -14.438 1 92.44 226 PRO B N 1
ATOM 3955 C CA . PRO B 1 226 ? -1.348 -31.297 -13.945 1 92.44 226 PRO B CA 1
ATOM 3956 C C . PRO B 1 226 ? -0.534 -31.219 -12.656 1 92.44 226 PRO B C 1
ATOM 3958 O O . PRO B 1 226 ? -0.518 -32.188 -11.875 1 92.44 226 PRO B O 1
ATOM 3961 N N . GLN B 1 227 ? 0.075 -30.109 -12.383 1 91.56 227 GLN B N 1
ATOM 3962 C CA . GLN B 1 227 ? 0.875 -29.953 -11.172 1 91.56 227 GLN B CA 1
ATOM 3963 C C . GLN B 1 227 ? -0.008 -29.938 -9.93 1 91.56 227 GLN B C 1
ATOM 3965 O O . GLN B 1 227 ? 0.486 -30.078 -8.812 1 91.56 227 GLN B O 1
ATOM 3970 N N . CYS B 1 228 ? -1.259 -29.75 -10.133 1 93.44 228 CYS B N 1
ATOM 3971 C CA . CYS B 1 228 ? -2.195 -29.734 -9.016 1 93.44 228 CYS B CA 1
ATOM 3972 C C . CYS B 1 228 ? -2.768 -31.109 -8.742 1 93.44 228 CYS B C 1
ATOM 3974 O O . CYS B 1 228 ? -3.598 -31.281 -7.852 1 93.44 228 CYS B O 1
ATOM 3976 N N . GLN B 1 229 ? -2.254 -32.125 -9.438 1 91.31 229 GLN B N 1
ATOM 3977 C CA . GLN B 1 229 ? -2.828 -33.469 -9.32 1 91.31 229 GLN B CA 1
ATOM 3978 C C . GLN B 1 229 ? -2.014 -34.312 -8.367 1 91.31 229 GLN B C 1
ATOM 3980 O O . GLN B 1 229 ? -0.811 -34.094 -8.195 1 91.31 229 GLN B O 1
ATOM 3985 N N . PRO B 1 230 ? -2.668 -35.344 -7.797 1 88.06 230 PRO B N 1
ATOM 3986 C CA . PRO B 1 230 ? -1.957 -36.25 -6.898 1 88.06 230 PRO B CA 1
ATOM 3987 C C . PRO B 1 230 ? -0.809 -36.969 -7.586 1 88.06 230 PRO B C 1
ATOM 3989 O O . PRO B 1 230 ? 0.15 -37.375 -6.926 1 88.06 230 PRO B O 1
ATOM 3992 N N . SER B 1 231 ? -0.878 -37.156 -8.875 1 83.69 231 SER B N 1
ATOM 3993 C CA . SER B 1 231 ? 0.132 -37.875 -9.625 1 83.69 231 SER B CA 1
ATOM 3994 C C . SER B 1 231 ? 1.363 -37.031 -9.891 1 83.69 231 SER B C 1
ATOM 3996 O O . SER B 1 231 ? 2.332 -37.5 -10.492 1 83.69 231 SER B O 1
ATOM 3998 N N . TRP B 1 232 ? 1.257 -35.844 -9.391 1 86.81 232 TRP B N 1
ATOM 3999 C CA . TRP B 1 232 ? 2.359 -34.906 -9.609 1 86.81 232 TRP B CA 1
ATOM 4000 C C . TRP B 1 232 ? 3.631 -35.406 -8.93 1 86.81 232 TRP B C 1
ATOM 4002 O O . TRP B 1 232 ? 3.607 -35.781 -7.758 1 86.81 232 TRP B O 1
ATOM 4012 N N . THR B 1 233 ? 4.766 -35.375 -9.68 1 82.12 233 THR B N 1
ATOM 4013 C CA . THR B 1 233 ? 6.012 -35.938 -9.18 1 82.12 233 THR B CA 1
ATOM 4014 C C . THR B 1 233 ? 7.012 -34.844 -8.844 1 82.12 233 THR B C 1
ATOM 4016 O O . THR B 1 233 ? 8.07 -35.094 -8.266 1 82.12 233 THR B O 1
ATOM 4019 N N . GLY B 1 234 ? 6.695 -33.688 -9.172 1 83.56 234 GLY B N 1
ATOM 4020 C CA . GLY B 1 234 ? 7.582 -32.594 -8.812 1 83.56 234 GLY B CA 1
ATOM 4021 C C . GLY B 1 234 ? 7.391 -32.125 -7.391 1 83.56 234 GLY B C 1
ATOM 4022 O O . GLY B 1 234 ? 6.855 -32.844 -6.551 1 83.56 234 GLY B O 1
ATOM 4023 N N . LYS B 1 235 ? 8.016 -31 -7.117 1 86.5 235 LYS B N 1
ATOM 4024 C CA . LYS B 1 235 ? 7.797 -30.375 -5.812 1 86.5 235 LYS B CA 1
ATOM 4025 C C . LYS B 1 235 ? 6.312 -30.109 -5.57 1 86.5 235 LYS B C 1
ATOM 4027 O O . LYS B 1 235 ? 5.609 -29.625 -6.453 1 86.5 235 LYS B O 1
ATOM 4032 N N . PRO B 1 236 ? 5.922 -30.453 -4.504 1 84.5 236 PRO B N 1
ATOM 4033 C CA . PRO B 1 236 ? 4.496 -30.266 -4.211 1 84.5 236 PRO B CA 1
ATOM 4034 C C . PRO B 1 236 ? 4.016 -28.844 -4.461 1 84.5 236 PRO B C 1
ATOM 4036 O O . PRO B 1 236 ? 4.695 -27.891 -4.09 1 84.5 236 PRO B O 1
ATOM 4039 N N . VAL B 1 237 ? 2.861 -28.781 -5.102 1 87.88 237 VAL B N 1
ATOM 4040 C CA . VAL B 1 237 ? 2.326 -27.484 -5.516 1 87.88 237 VAL B CA 1
ATOM 4041 C C . VAL B 1 237 ? 0.963 -27.266 -4.863 1 87.88 237 VAL B C 1
ATOM 4043 O O . VAL B 1 237 ? 0.013 -28 -5.125 1 87.88 237 VAL B O 1
ATOM 4046 N N . GLU B 1 238 ? 0.934 -26.281 -4.008 1 89 238 GLU B N 1
ATOM 4047 C CA . GLU B 1 238 ? -0.34 -25.891 -3.416 1 89 238 GLU B CA 1
ATOM 4048 C C . GLU B 1 238 ? -0.932 -24.688 -4.137 1 89 238 GLU B C 1
ATOM 4050 O O . GLU B 1 238 ? -2.15 -24.5 -4.156 1 89 238 GLU B O 1
ATOM 4055 N N . HIS B 1 239 ? -0.074 -23.938 -4.707 1 94.31 239 HIS B N 1
ATOM 4056 C CA . HIS B 1 239 ? -0.46 -22.734 -5.422 1 94.31 239 HIS B CA 1
ATOM 4057 C C . HIS B 1 239 ? 0.102 -22.734 -6.84 1 94.31 239 HIS B C 1
ATOM 4059 O O . HIS B 1 239 ? 1.161 -23.312 -7.098 1 94.31 239 HIS B O 1
ATOM 4065 N N . VAL B 1 240 ? -0.634 -22.125 -7.711 1 94.75 240 VAL B N 1
ATOM 4066 C CA . VAL B 1 240 ? -0.158 -21.938 -9.078 1 94.75 240 VAL B CA 1
ATOM 4067 C C . VAL B 1 240 ? -0.205 -20.453 -9.43 1 94.75 240 VAL B C 1
ATOM 4069 O O . VAL B 1 240 ? -0.916 -19.672 -8.789 1 94.75 240 VAL B O 1
ATOM 4072 N N . SER B 1 241 ? 0.608 -20.078 -10.383 1 95.75 241 SER B N 1
ATOM 4073 C CA . SER B 1 241 ? 0.653 -18.688 -10.844 1 95.75 241 SER B CA 1
ATOM 4074 C C . SER B 1 241 ? -0.314 -18.453 -11.992 1 95.75 241 SER B C 1
ATOM 4076 O O . SER B 1 241 ? -0.321 -19.219 -12.969 1 95.75 241 SER B O 1
ATOM 4078 N N . ILE B 1 242 ? -1.142 -17.438 -11.852 1 95.88 242 ILE B N 1
ATOM 4079 C CA . ILE B 1 242 ? -2.131 -17.094 -12.867 1 95.88 242 ILE B CA 1
ATOM 4080 C C . ILE B 1 242 ? -1.849 -15.695 -13.406 1 95.88 242 ILE B C 1
ATOM 4082 O O . ILE B 1 242 ? -1.601 -14.758 -12.641 1 95.88 242 ILE B O 1
ATOM 4086 N N . ARG B 1 243 ? -1.913 -15.57 -14.703 1 95.12 243 ARG B N 1
ATOM 4087 C CA . ARG B 1 243 ? -1.7 -14.273 -15.336 1 95.12 243 ARG B CA 1
ATOM 4088 C C . ARG B 1 243 ? -2.871 -13.336 -15.07 1 95.12 243 ARG B C 1
ATOM 4090 O O . ARG B 1 243 ? -4.031 -13.711 -15.25 1 95.12 243 ARG B O 1
ATOM 4097 N N . ALA B 1 244 ? -2.49 -12.164 -14.633 1 96.12 244 ALA B N 1
ATOM 4098 C CA . ALA B 1 244 ? -3.502 -11.141 -14.383 1 96.12 244 ALA B CA 1
ATOM 4099 C C . ALA B 1 244 ? -3.865 -10.406 -15.664 1 96.12 244 ALA B C 1
ATOM 4101 O O . ALA B 1 244 ? -2.99 -10.078 -16.469 1 96.12 244 ALA B O 1
ATOM 4102 N N . GLY B 1 245 ? -5.156 -10.109 -15.82 1 93.56 245 GLY B N 1
ATOM 4103 C CA . GLY B 1 245 ? -5.602 -9.383 -17 1 93.56 245 GLY B CA 1
ATOM 4104 C C . GLY B 1 245 ? -7.102 -9.141 -17.016 1 93.56 245 GLY B C 1
ATOM 4105 O O . GLY B 1 245 ? -7.754 -9.18 -15.977 1 93.56 245 GLY B O 1
ATOM 4106 N N . LEU B 1 246 ? -7.598 -8.875 -18.203 1 94.31 246 LEU B N 1
ATOM 4107 C CA . LEU B 1 246 ? -9 -8.5 -18.359 1 94.31 246 LEU B CA 1
ATOM 4108 C C . LEU B 1 246 ? -9.828 -9.688 -18.844 1 94.31 246 LEU B C 1
ATOM 4110 O O . LEU B 1 246 ? -11.062 -9.617 -18.875 1 94.31 246 LEU B O 1
ATOM 4114 N N . GLY B 1 247 ? -9.188 -10.75 -19.188 1 91.56 247 GLY B N 1
ATOM 4115 C CA . GLY B 1 247 ? -9.922 -11.914 -19.672 1 91.56 247 GLY B CA 1
ATOM 4116 C C . GLY B 1 247 ? -10.867 -12.492 -18.641 1 91.56 247 GLY B C 1
ATOM 4117 O O . GLY B 1 247 ? -10.609 -12.414 -17.438 1 91.56 247 GLY B O 1
ATOM 4118 N N . GLU B 1 248 ? -11.859 -13.117 -19.062 1 89.56 248 GLU B N 1
ATOM 4119 C CA . GLU B 1 248 ? -12.859 -13.672 -18.156 1 89.56 248 GLU B CA 1
ATOM 4120 C C . GLU B 1 248 ? -12.297 -14.859 -17.375 1 89.56 248 GLU B C 1
ATOM 4122 O O . GLU B 1 248 ? -11.352 -15.508 -17.828 1 89.56 248 GLU B O 1
ATOM 4127 N N . GLY B 1 249 ? -12.867 -15.07 -16.172 1 91.56 249 GLY B N 1
ATOM 4128 C CA . GLY B 1 249 ? -12.461 -16.203 -15.367 1 91.56 249 GLY B CA 1
ATOM 4129 C C . GLY B 1 249 ? -11.211 -15.938 -14.547 1 91.56 249 GLY B C 1
ATOM 4130 O O . GLY B 1 249 ? -11.141 -14.938 -13.828 1 91.56 249 GLY B O 1
ATOM 4131 N N . LEU B 1 250 ? -10.25 -16.859 -14.719 1 94 250 LEU B N 1
ATOM 4132 C CA . LEU B 1 250 ? -9.062 -16.828 -13.867 1 94 250 LEU B CA 1
ATOM 4133 C C . LEU B 1 250 ? -8.258 -15.555 -14.117 1 94 250 LEU B C 1
ATOM 4135 O O . LEU B 1 250 ? -7.832 -14.891 -13.164 1 94 250 LEU B O 1
ATOM 4139 N N . PRO B 1 251 ? -8.164 -15.094 -15.367 1 94.25 251 PRO B N 1
ATOM 4140 C CA . PRO B 1 251 ? -7.402 -13.859 -15.594 1 94.25 251 PRO B CA 1
ATOM 4141 C C . PRO B 1 251 ? -8.055 -12.641 -14.945 1 94.25 251 PRO B C 1
ATOM 4143 O O . PRO B 1 251 ? -7.355 -11.773 -14.414 1 94.25 251 PRO B O 1
ATOM 4146 N N . GLN B 1 252 ? -9.328 -12.602 -14.969 1 95.12 252 GLN B N 1
ATOM 4147 C CA . GLN B 1 252 ? -10.039 -11.484 -14.352 1 95.12 252 GLN B CA 1
ATOM 4148 C C . GLN B 1 252 ? -9.875 -11.508 -12.836 1 95.12 252 GLN B C 1
ATOM 4150 O O . GLN B 1 252 ? -9.609 -10.469 -12.227 1 95.12 252 GLN B O 1
ATOM 4155 N N . ALA B 1 253 ? -10.062 -12.641 -12.266 1 95.88 253 ALA B N 1
ATOM 4156 C CA . ALA B 1 253 ? -9.891 -12.789 -10.828 1 95.88 253 ALA B CA 1
ATOM 4157 C C . ALA B 1 253 ? -8.469 -12.414 -10.406 1 95.88 253 ALA B C 1
ATOM 4159 O O . ALA B 1 253 ? -8.281 -11.711 -9.406 1 95.88 253 ALA B O 1
ATOM 4160 N N . ALA B 1 254 ? -7.57 -12.883 -11.211 1 96.94 254 ALA B N 1
ATOM 4161 C CA . ALA B 1 254 ? -6.172 -12.555 -10.945 1 96.94 254 ALA B CA 1
ATOM 4162 C C . ALA B 1 254 ? -5.914 -11.062 -11.094 1 96.94 254 ALA B C 1
ATOM 4164 O O . ALA B 1 254 ? -5.129 -10.484 -10.336 1 96.94 254 ALA B O 1
ATOM 4165 N N . GLY B 1 255 ? -6.555 -10.477 -12.07 1 97.25 255 GLY B N 1
ATOM 4166 C CA . GLY B 1 255 ? -6.418 -9.039 -12.258 1 97.25 255 GLY B CA 1
ATOM 4167 C C . GLY B 1 255 ? -6.879 -8.227 -11.062 1 97.25 255 GLY B C 1
ATOM 4168 O O . GLY B 1 255 ? -6.176 -7.324 -10.609 1 97.25 255 GLY B O 1
ATOM 4169 N N . VAL B 1 256 ? -7.996 -8.539 -10.555 1 96.75 256 VAL B N 1
ATOM 4170 C CA . VAL B 1 256 ? -8.516 -7.828 -9.391 1 96.75 256 VAL B CA 1
ATOM 4171 C C . VAL B 1 256 ? -7.609 -8.086 -8.188 1 96.75 256 VAL B C 1
ATOM 4173 O O . VAL B 1 256 ? -7.285 -7.16 -7.438 1 96.75 256 VAL B O 1
ATOM 4176 N N . ARG B 1 257 ? -7.184 -9.266 -8.047 1 96.62 257 ARG B N 1
ATOM 4177 C CA . ARG B 1 257 ? -6.305 -9.617 -6.934 1 96.62 257 ARG B CA 1
ATOM 4178 C C . ARG B 1 257 ? -4.992 -8.852 -7.012 1 96.62 257 ARG B C 1
ATOM 4180 O O . ARG B 1 257 ? -4.48 -8.383 -5.992 1 96.62 257 ARG B O 1
ATOM 4187 N N . ALA B 1 258 ? -4.496 -8.711 -8.188 1 97 258 ALA B N 1
ATOM 4188 C CA . ALA B 1 258 ? -3.213 -8.047 -8.391 1 97 258 ALA B CA 1
ATOM 4189 C C . ALA B 1 258 ? -3.312 -6.555 -8.078 1 97 258 ALA B C 1
ATOM 4191 O O . ALA B 1 258 ? -2.326 -5.93 -7.688 1 97 258 ALA B O 1
ATOM 4192 N N . THR B 1 259 ? -4.473 -6.012 -8.242 1 97.88 259 THR B N 1
ATOM 4193 C CA . THR B 1 259 ? -4.602 -4.559 -8.188 1 97.88 259 THR B CA 1
ATOM 4194 C C . THR B 1 259 ? -5.254 -4.125 -6.875 1 97.88 259 THR B C 1
ATOM 4196 O O . THR B 1 259 ? -5.156 -2.961 -6.484 1 97.88 259 THR B O 1
ATOM 4199 N N . PHE B 1 260 ? -5.891 -5.016 -6.16 1 98 260 PHE B N 1
ATOM 4200 C CA . PHE B 1 260 ? -6.754 -4.668 -5.035 1 98 260 PHE B CA 1
ATOM 4201 C C . PHE B 1 260 ? -5.953 -4.012 -3.918 1 98 260 PHE B C 1
ATOM 4203 O O . PHE B 1 260 ? -6.281 -2.908 -3.477 1 98 260 PHE B O 1
ATOM 4210 N N . GLY B 1 261 ? -4.898 -4.66 -3.416 1 97.38 261 GLY B N 1
ATOM 4211 C CA . GLY B 1 261 ? -4.098 -4.117 -2.328 1 97.38 261 GLY B CA 1
ATOM 4212 C C . GLY B 1 261 ? -3.471 -2.777 -2.66 1 97.38 261 GLY B C 1
ATOM 4213 O O . GLY B 1 261 ? -3.498 -1.854 -1.844 1 97.38 261 GLY B O 1
ATOM 4214 N N . MET B 1 262 ? -2.961 -2.688 -3.852 1 97.25 262 MET B N 1
ATOM 4215 C CA . MET B 1 262 ? -2.355 -1.437 -4.301 1 97.25 262 MET B CA 1
ATOM 4216 C C . MET B 1 262 ? -3.398 -0.327 -4.387 1 97.25 262 MET B C 1
ATOM 4218 O O . MET B 1 262 ? -3.152 0.797 -3.943 1 97.25 262 MET B O 1
ATOM 4222 N N . ALA B 1 263 ? -4.492 -0.66 -4.926 1 98.44 263 ALA B N 1
ATOM 4223 C CA . ALA B 1 263 ? -5.562 0.328 -5.055 1 98.44 263 ALA B CA 1
ATOM 4224 C C . ALA B 1 263 ? -6.027 0.814 -3.688 1 98.44 263 ALA B C 1
ATOM 4226 O O . ALA B 1 263 ? -6.305 2.002 -3.506 1 98.44 263 ALA B O 1
ATOM 4227 N N . ALA B 1 264 ? -6.098 -0.098 -2.771 1 98.38 264 ALA B N 1
ATOM 4228 C CA . ALA B 1 264 ? -6.512 0.253 -1.416 1 98.38 264 ALA B CA 1
ATOM 4229 C C . ALA B 1 264 ? -5.531 1.237 -0.781 1 98.38 264 ALA B C 1
ATOM 4231 O O . ALA B 1 264 ? -5.938 2.279 -0.261 1 98.38 264 ALA B O 1
ATOM 4232 N N . TRP B 1 265 ? -4.312 0.944 -0.874 1 98.12 265 TRP B N 1
ATOM 4233 C CA . TRP B 1 265 ? -3.305 1.812 -0.272 1 98.12 265 TRP B CA 1
ATOM 4234 C C . TRP B 1 265 ? -3.258 3.162 -0.978 1 98.12 265 TRP B C 1
ATOM 4236 O O . TRP B 1 265 ? -3.143 4.203 -0.328 1 98.12 265 TRP B O 1
ATOM 4246 N N . LEU B 1 266 ? -3.305 3.146 -2.299 1 97.31 266 LEU B N 1
ATOM 4247 C CA . LEU B 1 266 ? -3.305 4.402 -3.043 1 97.31 266 LEU B CA 1
ATOM 4248 C C . LEU B 1 266 ? -4.508 5.258 -2.664 1 97.31 266 LEU B C 1
ATOM 4250 O O . LEU B 1 266 ? -4.383 6.473 -2.498 1 97.31 266 LEU B O 1
ATOM 4254 N N . ALA B 1 267 ? -5.598 4.621 -2.547 1 98 267 ALA B N 1
ATOM 4255 C CA . ALA B 1 267 ? -6.809 5.344 -2.166 1 98 267 ALA B CA 1
ATOM 4256 C C . ALA B 1 267 ? -6.68 5.934 -0.766 1 98 267 ALA B C 1
ATOM 4258 O O . ALA B 1 267 ? -7.031 7.094 -0.539 1 98 267 ALA B O 1
ATOM 4259 N N . VAL B 1 268 ? -6.191 5.148 0.195 1 97.19 268 VAL B N 1
ATOM 4260 C CA . VAL B 1 268 ? -5.977 5.633 1.556 1 97.19 268 VAL B CA 1
ATOM 4261 C C . VAL B 1 268 ? -5.023 6.824 1.538 1 97.19 268 VAL B C 1
ATOM 4263 O O . VAL B 1 268 ? -5.273 7.836 2.195 1 97.19 268 VAL B O 1
ATOM 4266 N N . TRP B 1 269 ? -3.971 6.68 0.755 1 94.94 269 TRP B N 1
ATOM 4267 C CA . TRP B 1 269 ? -2.979 7.742 0.629 1 94.94 269 TRP B CA 1
ATOM 4268 C C . TRP B 1 269 ? -3.613 9.023 0.087 1 94.94 269 TRP B C 1
ATOM 4270 O O . TRP B 1 269 ? -3.381 10.109 0.617 1 94.94 269 TRP B O 1
ATOM 4280 N N . ILE B 1 270 ? -4.457 8.922 -0.875 1 94.5 270 ILE B N 1
ATOM 4281 C CA . ILE B 1 270 ? -5.113 10.062 -1.506 1 94.5 270 ILE B CA 1
ATOM 4282 C C . ILE B 1 270 ? -6.008 10.766 -0.49 1 94.5 270 ILE B C 1
ATOM 4284 O O . ILE B 1 270 ? -6.004 12 -0.402 1 94.5 270 ILE B O 1
ATOM 4288 N N . HIS B 1 271 ? -6.672 10.039 0.31 1 94.69 271 HIS B N 1
ATOM 4289 C CA . HIS B 1 271 ? -7.629 10.625 1.239 1 94.69 271 HIS B CA 1
ATOM 4290 C C . HIS B 1 271 ? -6.945 11.094 2.516 1 94.69 271 HIS B C 1
ATOM 4292 O O . HIS B 1 271 ? -7.547 11.812 3.322 1 94.69 271 HIS B O 1
ATOM 4298 N N . LEU B 1 272 ? -5.738 10.711 2.697 1 90 272 LEU B N 1
ATOM 4299 C CA . LEU B 1 272 ? -4.949 11.219 3.814 1 90 272 LEU B CA 1
ATOM 4300 C C . LEU B 1 272 ? -4.301 12.555 3.461 1 90 272 LEU B C 1
ATOM 4302 O O . LEU B 1 272 ? -4.191 13.438 4.309 1 90 272 LEU B O 1
ATOM 4306 N N . VAL B 1 273 ? -3.764 12.727 2.256 1 78 273 VAL B N 1
ATOM 4307 C CA . VAL B 1 273 ? -3.039 13.914 1.822 1 78 273 VAL B CA 1
ATOM 4308 C C . VAL B 1 273 ? -4.027 15.031 1.479 1 78 273 VAL B C 1
ATOM 4310 O O . VAL B 1 273 ? -3.748 16.203 1.7 1 78 273 VAL B O 1
ATOM 4313 N N . TRP B 1 274 ? -5.129 14.758 0.848 1 65.19 274 TRP B N 1
ATOM 4314 C CA . TRP B 1 274 ? -6.059 15.789 0.401 1 65.19 274 TRP B CA 1
ATOM 4315 C C . TRP B 1 274 ? -7.289 15.844 1.3 1 65.19 274 TRP B C 1
ATOM 4317 O O . TRP B 1 274 ? -7.785 14.805 1.744 1 65.19 274 TRP B O 1
#

Organism: NCBI:txid1423351

Foldseek 3Di:
DPPDPPPDPVPPPPPDPCVVLVPPDPVVVVVLVVLLVLLVVVLVLQVQCLPVCSLVVNDAQLLCVLQVDPPNVVLQNLLSVLQSVLSNLVSVLPRVCCVVPVVVVNVVNLVSSLVSLLSNLVSQLVNQCSPLPNDPLSNVLSVVLSVLLNVLSVQLVVCVVVPVNVSNVVSNVLNVLSVCLVVQLVVQLVVQQAVCQVVWDDKDKDFLVSLCRQVVDPVVSCVVCVLNDPPHDDDRDGIDIDTAHDDPTPNPSGSSSRCVSVSSNVSSVVSVVD/DPPDPPPPPPPPPPPDPCVVLVPPDPVVVVVLVVLLVLLVVVLVLQVQCLPVCSLVVNDAQLLCVLQVDPPNVVLQNLLSVLQNVLSNLVSVLPRVCCVVPVVVVNVVNLVSSLVSLLSNLVSQLVNQCSPLPNDPLSNVLSVVLSVLLNVLSVQLVVCVVVPVNVSNVVSNVLNVLSVCLVVQLVVQLVVQQAVCQVVWDDKDKDFLVSLCRQVVDPVCSCVVCVLQDPPHDDDRDGIDIDTAHDDPTPNPSGSSSRCVSVSSNVSSVVSVVD

Nearest PDB structures (foldseek):
  7unh-assembly1_A  TM=2.304E-01  e=1.164E+00  synthetic construct
  7unh-assembly1_A  TM=2.716E-01  e=1.169E+00  synthetic construct

InterPro domains:
  IPR018750 Protein of unknown function DUF2306, membrane [PF10067] (77-196)

Secondary structure (DSSP, 8-state):
---GGGGGGGGG----HHHHHT-SSHHHHHHHHHHHHHHHHHHHHHGGGGSTTHHHHHS-HHHHHHHSSTTHHHHHHHHHHHHHHHHHHHHHHT-HHHHHH-HHHHHHHHHHHHHHHHHHHHHHHHGGGTGGGG-HHHHHHHHHHHHHHHHHHHHHHHHHHTT-HHHHHHHHHHHHHHHTHHHHHHHHHHHHHHHHHHH---EEEEEHHHHHHHH--HHHHHHH-GGGSTT--SS--SEEEEE-SSSTTHHHHHHHHHHHHHHHHHHHHHHHH-/---GGGSGGGGS----HHHHHT-SSHHHHHHHHHHHHHHHHHHHHHGGGGSTTHHHHHS-HHHHHHHSSTTHHHHHHHHHHHHHHHHHHHHHHT-HHHHHH-HHHHHHHHHHHHHHHHHHHHHHHHGGGTGGGG-HHHHHHHHHHHHHHHHHHHHHHHHHHTT-HHHHHHHHHHHHHHHTHHHHHHHHHHHHHHHHHHH---EEEEEHHHHHHHH--HHHHHHH-GGGSTT--SS--SEEEEE-SSSTTHHHHHHHHHHHHHHHHHHHHHHHH-

Sequence (548 aa):
MTSNSLSLTSARRFGSLQGLLRFKSRSVTTWWVLYGTVLVIMFITNIRFLFPGGLKAKLIPEEYFNFKGSPNGALLLIHLACVLPASMLSIIQFIPRLRTKYTSWHRYAGRIINVLTMISSICGIAIGRVSFGGDLGTQTATFALGTMVLYSIIAGWKAIRDRKIEEHRIWMVRAWSYQMSIVTMRVIIPISMILIDVRGGYYVTMTCDEVANSLNNTNQFVHEYPQCQPSWTGKPVEHVSIRAGLGEGLPQAAGVRATFGMAAWLAVWIHLVWMTSNSLSLTSARRFGSLQGLLRFKSRSVTTWWVLYGTVLVIMFITNIRFLFPGGLKAKLIPEEYFNFKGSPNGALLLIHLACVLPASMLSIIQFIPRLRTKYTSWHRYAGRIINVLTMISSICGIAIGRVSFGGDLGTQTATFALGTMVLYSIIAGWKAIRDRKIEEHRIWMVRAWSYQMSIVTMRVIIPISMILIDVRGGYYVTMTCDEVANSLNNTNQFVHEYPQCQPSWTGKPVEHVSIRAGLGEGLPQAAGVRATFGMAAWLAVWIHLVW

Radius of gyration: 28.79 Å; Cα contacts (8 Å, |Δi|>4): 718; chains: 2; bounding box: 114×79×71 Å